Protein AF-0000000072571749 (afdb_homodimer)

InterPro domains:
  IPR000326 Phosphatidic acid phosphatase type 2/haloperoxidase [PF01569] (173-298)
  IPR000326 Phosphatidic acid phosphatase type 2/haloperoxidase [SM00014] (164-293)
  IPR036938 Phosphatidic acid phosphatase type 2/haloperoxidase superfamily [SSF48317] (79-298)

Sequence (614 aa):
MNTSGKKFLGILIGISALLLIIASLGDLQISKMVMDQNSIFGNLFQIFGMFPSALIPFISAEIIFIYGLRQDNQLTKWILAISGLGFAYWSAWGWVDGWMFYGVTTLNNIKNHQPLGAANNSIGATATYSFGLEALFTFIILVIGTFLIYRWLSKKTYEELSQLIIVAIAGIAVVYASNSIVNTMKVNWGRFRPYEVKEIVSSTKGTFTNWWHLNGQTGHQSFPSGHTIAAAAALFLPFFADRKNLKGQKILAYSGFVFTLLMMAARVRIGAHFLSDTTMSLIIASLVTFVATKAIGYSFIEEESLNMNTSGKKFLGILIGISALLLIIASLGDLQISKMVMDQNSIFGNLFQIFGMFPSALIPFISAEIIFIYGLRQDNQLTKWILAISGLGFAYWSAWGWVDGWMFYGVTTLNNIKNHQPLGAANNSIGATATYSFGLEALFTFIILVIGTFLIYRWLSKKTYEELSQLIIVAIAGIAVVYASNSIVNTMKVNWGRFRPYEVKEIVSSTKGTFTNWWHLNGQTGHQSFPSGHTIAAAAALFLPFFADRKNLKGQKILAYSGFVFTLLMMAARVRIGAHFLSDTTMSLIIASLVTFVATKAIGYSFIEEESLN

Organism: Lactococcus lactis subsp. lactis (strain IL1403) (NCBI:txid272623)

Structure (mmCIF, N/CA/C/O backbone):
data_AF-0000000072571749-model_v1
#
loop_
_entity.id
_entity.type
_entity.pdbx_description
1 polymer 'Phosphatidic acid phosphatase type 2/haloperoxidase domain-containing protein'
#
loop_
_atom_site.group_PDB
_atom_site.id
_atom_site.type_symbol
_atom_site.label_atom_id
_atom_site.label_alt_id
_atom_site.label_comp_id
_atom_site.label_asym_id
_atom_site.label_entity_id
_atom_site.label_seq_id
_atom_site.pdbx_PDB_ins_code
_atom_site.Cartn_x
_atom_site.Cartn_y
_atom_site.Cartn_z
_atom_site.occupancy
_atom_site.B_iso_or_equiv
_atom_site.auth_seq_id
_atom_site.auth_comp_id
_atom_site.auth_asym_id
_atom_site.auth_atom_id
_atom_site.pdbx_PDB_model_num
ATOM 1 N N . MET A 1 1 ? 20.797 -22.031 -4.105 1 50.97 1 MET A N 1
ATOM 2 C CA . MET A 1 1 ? 20.953 -20.766 -4.812 1 50.97 1 MET A CA 1
ATOM 3 C C . MET A 1 1 ? 22.188 -20.781 -5.707 1 50.97 1 MET A C 1
ATOM 5 O O . MET A 1 1 ? 23.219 -21.312 -5.324 1 50.97 1 MET A O 1
ATOM 9 N N . ASN A 1 2 ? 21.969 -20.406 -6.949 1 65.44 2 ASN A N 1
ATOM 10 C CA . ASN A 1 2 ? 23 -20.406 -7.98 1 65.44 2 ASN A CA 1
ATOM 11 C C . ASN A 1 2 ? 24.125 -19.422 -7.648 1 65.44 2 ASN A C 1
ATOM 13 O O . ASN A 1 2 ? 23.953 -18.547 -6.793 1 65.44 2 ASN A O 1
ATOM 17 N N . THR A 1 3 ? 25.344 -19.688 -8.242 1 77.62 3 THR A N 1
ATOM 18 C CA . THR A 1 3 ? 26.578 -18.984 -7.93 1 77.62 3 THR A CA 1
ATOM 19 C C . THR A 1 3 ? 26.422 -17.484 -8.125 1 77.62 3 THR A C 1
ATOM 21 O O . THR A 1 3 ? 26.797 -16.703 -7.254 1 77.62 3 THR A O 1
ATOM 24 N N . SER A 1 4 ? 25.797 -17.078 -9.227 1 80.44 4 SER A N 1
ATOM 25 C CA . SER A 1 4 ? 25.688 -15.656 -9.516 1 80.44 4 SER A CA 1
ATOM 26 C C . SER A 1 4 ? 24.656 -14.992 -8.594 1 80.44 4 SER A C 1
ATOM 28 O O . SER A 1 4 ? 24.906 -13.891 -8.086 1 80.44 4 SER A O 1
ATOM 30 N N . GLY A 1 5 ? 23.609 -15.609 -8.406 1 81.5 5 GLY A N 1
ATOM 31 C CA . GLY A 1 5 ? 22.594 -15.109 -7.484 1 81.5 5 GLY A CA 1
ATOM 32 C C . GLY A 1 5 ? 23.078 -15.016 -6.051 1 81.5 5 GLY A C 1
ATOM 33 O O . GLY A 1 5 ? 22.812 -14.031 -5.359 1 81.5 5 GLY A O 1
ATOM 34 N N . LYS A 1 6 ? 23.875 -15.953 -5.684 1 84.5 6 LYS A N 1
ATOM 35 C CA . LYS A 1 6 ? 24.453 -15.969 -4.34 1 84.5 6 LYS A CA 1
ATOM 36 C C . LYS A 1 6 ? 25.469 -14.852 -4.16 1 84.5 6 LYS A C 1
ATOM 38 O O . LYS A 1 6 ? 25.531 -14.227 -3.096 1 84.5 6 LYS A O 1
ATOM 43 N N . LYS A 1 7 ? 26.203 -14.672 -5.223 1 89.12 7 LYS A N 1
ATOM 44 C CA . LYS A 1 7 ? 27.188 -13.602 -5.168 1 89.12 7 LYS A CA 1
ATOM 45 C C . LYS A 1 7 ? 26.531 -12.234 -5.027 1 89.12 7 LYS A C 1
ATOM 47 O O . LYS A 1 7 ? 26.922 -11.43 -4.188 1 89.12 7 LYS A O 1
ATOM 52 N N . PHE A 1 8 ? 25.547 -11.93 -5.84 1 90.69 8 PHE A N 1
ATOM 53 C CA . PHE A 1 8 ? 24.828 -10.656 -5.781 1 90.69 8 PHE A CA 1
ATOM 54 C C . PHE A 1 8 ? 24.203 -10.461 -4.41 1 90.69 8 PHE A C 1
ATOM 56 O O . PHE A 1 8 ? 24.297 -9.383 -3.818 1 90.69 8 PHE A O 1
ATOM 63 N N . LEU A 1 9 ? 23.594 -11.531 -3.914 1 88.06 9 LEU A N 1
ATOM 64 C CA . LEU A 1 9 ? 22.969 -11.461 -2.598 1 88.06 9 LEU A CA 1
ATOM 65 C C . LEU A 1 9 ? 24.016 -11.203 -1.514 1 88.06 9 LEU A C 1
ATOM 67 O O . LEU A 1 9 ? 23.766 -10.438 -0.583 1 88.06 9 LEU A O 1
ATOM 71 N N . GLY A 1 10 ? 25.125 -11.875 -1.598 1 90.5 10 GLY A N 1
ATOM 72 C CA . GLY A 1 10 ? 26.203 -11.641 -0.661 1 90.5 10 GLY A CA 1
ATOM 73 C C . GLY A 1 10 ? 26.688 -10.203 -0.658 1 90.5 10 GLY A C 1
ATOM 74 O O . GLY A 1 10 ? 26.922 -9.617 0.405 1 90.5 10 GLY A O 1
ATOM 75 N N . ILE A 1 11 ? 26.812 -9.641 -1.864 1 94.06 11 ILE A N 1
ATOM 76 C CA . ILE A 1 11 ? 27.234 -8.25 -2.01 1 94.06 11 ILE A CA 1
ATOM 77 C C . ILE A 1 11 ? 26.188 -7.324 -1.409 1 94.06 11 ILE A C 1
ATOM 79 O O . ILE A 1 11 ? 26.516 -6.418 -0.642 1 94.06 11 ILE A O 1
ATOM 83 N N . LEU A 1 12 ? 24.984 -7.578 -1.721 1 93.44 12 LEU A N 1
ATOM 84 C CA . LEU A 1 12 ? 23.875 -6.762 -1.238 1 93.44 12 LEU A CA 1
ATOM 85 C C . LEU A 1 12 ? 23.797 -6.793 0.284 1 93.44 12 LEU A C 1
ATOM 87 O O . LEU A 1 12 ? 23.719 -5.746 0.929 1 93.44 12 LEU A O 1
ATOM 91 N N . ILE A 1 13 ? 23.875 -7.953 0.888 1 92.44 13 ILE A N 1
ATOM 92 C CA . ILE A 1 13 ? 23.812 -8.117 2.336 1 92.44 13 ILE A CA 1
ATOM 93 C C . ILE A 1 13 ? 25.047 -7.516 2.988 1 92.44 13 ILE A C 1
ATOM 95 O O . ILE A 1 13 ? 24.953 -6.797 3.984 1 92.44 13 ILE A O 1
ATOM 99 N N . GLY A 1 14 ? 26.188 -7.77 2.428 1 95.94 14 GLY A N 1
ATOM 100 C CA . GLY A 1 14 ? 27.438 -7.262 2.967 1 95.94 14 GLY A CA 1
ATOM 101 C C . GLY A 1 14 ? 27.516 -5.746 2.988 1 95.94 14 GLY A C 1
ATOM 102 O O . GLY A 1 14 ? 27.844 -5.148 4.012 1 95.94 14 GLY A O 1
ATOM 103 N N . ILE A 1 15 ? 27.156 -5.152 1.874 1 97.62 15 ILE A N 1
ATOM 104 C CA . ILE A 1 15 ? 27.203 -3.697 1.774 1 97.62 15 ILE A CA 1
ATOM 105 C C . ILE A 1 15 ? 26.156 -3.084 2.703 1 97.62 15 ILE A C 1
ATOM 107 O O . ILE A 1 15 ? 26.438 -2.094 3.387 1 97.62 15 ILE A O 1
ATOM 111 N N . SER A 1 16 ? 24.969 -3.643 2.758 1 97.62 16 SER A N 1
ATOM 112 C CA . SER A 1 16 ? 23.922 -3.141 3.645 1 97.62 16 SER A CA 1
ATOM 113 C C . SER A 1 16 ? 24.359 -3.213 5.105 1 97.62 16 SER A C 1
ATOM 115 O O . SER A 1 16 ? 24.188 -2.254 5.859 1 97.62 16 SER A O 1
ATOM 117 N N . ALA A 1 17 ? 24.922 -4.336 5.488 1 97.06 17 ALA A N 1
ATOM 118 C CA . ALA A 1 17 ? 25.391 -4.508 6.859 1 97.06 17 ALA A CA 1
ATOM 119 C C . ALA A 1 17 ? 26.516 -3.518 7.188 1 97.06 17 ALA A C 1
ATOM 121 O O . ALA A 1 17 ? 26.5 -2.889 8.25 1 97.06 17 ALA A O 1
ATOM 122 N N . LEU A 1 18 ? 27.422 -3.404 6.293 1 98.12 18 LEU A N 1
ATOM 123 C CA . LEU A 1 18 ? 28.547 -2.482 6.492 1 98.12 18 LEU A CA 1
ATOM 124 C C . LEU A 1 18 ? 28.031 -1.05 6.641 1 98.12 18 LEU A C 1
ATOM 126 O O . LEU A 1 18 ? 28.453 -0.333 7.551 1 98.12 18 LEU A O 1
ATOM 130 N N . LEU A 1 19 ? 27.172 -0.63 5.777 1 98.5 19 LEU A N 1
ATOM 131 C CA . LEU A 1 19 ? 26.641 0.732 5.816 1 98.5 19 LEU A CA 1
ATOM 132 C C . LEU A 1 19 ? 25.859 0.976 7.098 1 98.5 19 LEU A C 1
ATOM 134 O O . LEU A 1 19 ? 25.938 2.061 7.68 1 98.5 19 LEU A O 1
ATOM 138 N N . LEU A 1 20 ? 25.109 -0.041 7.52 1 98.06 20 LEU A N 1
ATOM 139 C CA . LEU A 1 20 ? 24.328 0.13 8.742 1 98.06 20 LEU A CA 1
ATOM 140 C C . LEU A 1 20 ? 25.25 0.247 9.953 1 98.06 20 LEU A C 1
ATOM 142 O O . LEU A 1 20 ? 24.969 1.023 10.875 1 98.06 20 LEU A O 1
ATOM 146 N N . ILE A 1 21 ? 26.328 -0.496 9.984 1 98.12 21 ILE A N 1
ATOM 147 C CA . ILE A 1 21 ? 27.297 -0.422 11.062 1 98.12 21 ILE A CA 1
ATOM 148 C C . ILE A 1 21 ? 27.953 0.956 11.07 1 98.12 21 ILE A C 1
ATOM 150 O O . ILE A 1 21 ? 28.047 1.604 12.117 1 98.12 21 ILE A O 1
ATOM 154 N N . ILE A 1 22 ? 28.375 1.42 9.922 1 98.12 22 ILE A N 1
ATOM 155 C CA . ILE A 1 22 ? 28.984 2.736 9.789 1 98.12 22 ILE A CA 1
ATOM 156 C C . ILE A 1 22 ? 28.016 3.811 10.266 1 98.12 22 ILE A C 1
ATOM 158 O O . ILE A 1 22 ? 28.391 4.703 11.031 1 98.12 22 ILE A O 1
ATOM 162 N N . ALA A 1 23 ? 26.781 3.713 9.875 1 98.06 23 ALA A N 1
ATOM 163 C CA . ALA A 1 23 ? 25.766 4.688 10.25 1 98.06 23 ALA A CA 1
ATOM 164 C C . ALA A 1 23 ? 25.5 4.641 11.75 1 98.06 23 ALA A C 1
ATOM 166 O O . ALA A 1 23 ? 25.297 5.68 12.383 1 98.06 23 ALA A O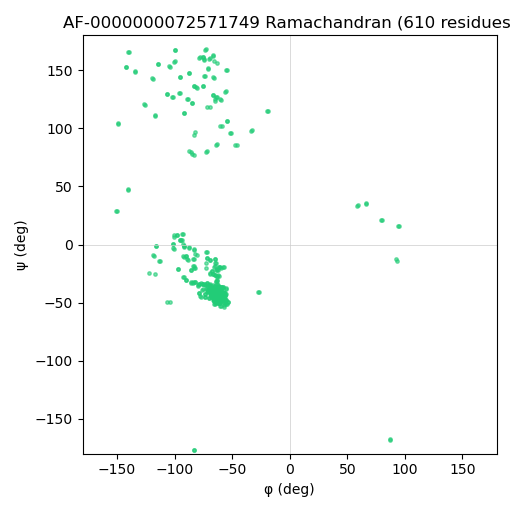 1
ATOM 167 N N . SER A 1 24 ? 25.469 3.457 12.336 1 97.88 24 SER A N 1
ATOM 168 C CA . SER A 1 24 ? 25.203 3.295 13.766 1 97.88 24 SER A CA 1
ATOM 169 C C . SER A 1 24 ? 26.266 3.99 14.602 1 97.88 24 SER A C 1
ATOM 171 O O . SER A 1 24 ? 25.984 4.48 15.695 1 97.88 24 SER A O 1
ATOM 173 N N . LEU A 1 25 ? 27.438 4.109 14.055 1 97.06 25 LEU A N 1
ATOM 174 C CA . LEU A 1 25 ? 28.562 4.672 14.805 1 97.06 25 LEU A CA 1
ATOM 175 C C . LEU A 1 25 ? 28.734 6.156 14.484 1 97.06 25 LEU A C 1
ATOM 177 O O . LEU A 1 25 ? 29.281 6.906 15.297 1 97.06 25 LEU A O 1
ATOM 181 N N . GLY A 1 26 ? 28.203 6.617 13.32 1 97.44 26 GLY A N 1
ATOM 182 C CA . GLY A 1 26 ? 28.578 7.973 12.953 1 97.44 26 GLY A CA 1
ATOM 183 C C . GLY A 1 26 ? 27.5 8.688 12.148 1 97.44 26 GLY A C 1
ATOM 184 O O . GLY A 1 26 ? 27.828 9.531 11.305 1 97.44 26 GLY A O 1
ATOM 185 N N . ASP A 1 27 ? 26.281 8.383 12.305 1 97.62 27 ASP A N 1
ATOM 186 C CA . ASP A 1 27 ? 25.188 8.977 11.547 1 97.62 27 ASP A CA 1
ATOM 187 C C . ASP A 1 27 ? 25.219 10.5 11.625 1 97.62 27 ASP A C 1
ATOM 189 O O . ASP A 1 27 ? 25.156 11.18 10.602 1 97.62 27 ASP A O 1
ATOM 193 N N . LEU A 1 28 ? 25.328 10.969 12.836 1 97.81 28 LEU A N 1
ATOM 194 C CA . LEU A 1 28 ? 25.312 12.406 13.07 1 97.81 28 LEU A CA 1
ATOM 195 C C . LEU A 1 28 ? 26.531 13.07 12.43 1 97.81 28 LEU A C 1
ATOM 197 O O . LEU A 1 28 ? 26.391 14.062 11.719 1 97.81 28 LEU A O 1
ATOM 201 N N . GLN A 1 29 ? 27.688 12.539 12.641 1 98.06 29 GLN A N 1
ATOM 202 C CA . GLN A 1 29 ? 28.922 13.109 12.133 1 98.06 29 GLN A CA 1
ATOM 203 C C . GLN A 1 29 ? 28.953 13.102 10.609 1 98.06 29 GLN A C 1
ATOM 205 O O . GLN A 1 29 ? 29.422 14.055 9.984 1 98.06 29 GLN A O 1
ATOM 210 N N . ILE A 1 30 ? 28.484 12.062 10.023 1 98.31 30 ILE A N 1
ATOM 211 C CA . ILE A 1 30 ? 28.453 11.945 8.57 1 98.31 30 ILE A CA 1
ATOM 212 C C . ILE A 1 30 ? 27.594 13.062 7.984 1 98.31 30 ILE A C 1
ATOM 214 O O . ILE A 1 30 ? 28.016 13.75 7.055 1 98.31 30 ILE A O 1
ATOM 218 N N . SER A 1 31 ? 26.438 13.219 8.516 1 97.81 31 SER A N 1
ATOM 219 C CA . SER A 1 31 ? 25.531 14.25 8.016 1 97.81 31 SER A CA 1
ATOM 220 C C . SER A 1 31 ? 26.141 15.641 8.188 1 97.81 31 SER A C 1
ATOM 222 O O . SER A 1 31 ? 26.031 16.484 7.293 1 97.81 31 SER A O 1
ATOM 224 N N . LYS A 1 32 ? 26.797 15.93 9.312 1 96.94 32 LYS A N 1
ATOM 225 C CA . LYS A 1 32 ? 27.453 17.203 9.547 1 96.94 32 LYS A CA 1
ATOM 226 C C . LYS A 1 32 ? 28.5 17.5 8.484 1 96.94 32 LYS A C 1
ATOM 228 O O . LYS A 1 32 ? 28.641 18.625 8.031 1 96.94 32 LYS A O 1
ATOM 233 N N . MET A 1 33 ? 29.094 16.484 8.117 1 97.19 33 MET A N 1
ATOM 234 C CA . MET A 1 33 ? 30.25 16.625 7.227 1 97.19 33 MET A CA 1
ATOM 235 C C . MET A 1 33 ? 29.797 16.844 5.785 1 97.19 33 MET A C 1
ATOM 237 O O . MET A 1 33 ? 30.406 17.609 5.047 1 97.19 33 MET A O 1
ATOM 241 N N . VAL A 1 34 ? 28.719 16.219 5.375 1 97.56 34 VAL A N 1
ATOM 242 C CA . VAL A 1 34 ? 28.5 16.141 3.932 1 97.56 34 VAL A CA 1
ATOM 243 C C . VAL A 1 34 ? 27.281 16.969 3.537 1 97.56 34 VAL A C 1
ATOM 245 O O . VAL A 1 34 ? 27.078 17.266 2.357 1 97.56 34 VAL A O 1
ATOM 248 N N . MET A 1 35 ? 26.469 17.375 4.41 1 96.5 35 MET A N 1
ATOM 249 C CA . MET A 1 35 ? 25.172 17.969 4.09 1 96.5 35 MET A CA 1
ATOM 250 C C . MET A 1 35 ? 25.344 19.266 3.318 1 96.5 35 MET A C 1
ATOM 252 O O . MET A 1 35 ? 26.125 20.141 3.727 1 96.5 35 MET A O 1
ATOM 256 N N . ASP A 1 36 ? 24.672 19.344 2.184 1 96.31 36 ASP A N 1
ATOM 257 C CA . ASP A 1 36 ? 24.562 20.547 1.354 1 96.31 36 ASP A CA 1
ATOM 258 C C . ASP A 1 36 ? 23.234 20.578 0.611 1 96.31 36 ASP A C 1
ATOM 260 O O . ASP A 1 36 ? 23.078 19.922 -0.427 1 96.31 36 ASP A O 1
ATOM 264 N N . GLN A 1 37 ? 22.328 21.375 1.05 1 94.31 37 GLN A N 1
ATOM 265 C CA . GLN A 1 37 ? 20.969 21.422 0.492 1 94.31 37 GLN A CA 1
ATOM 266 C C . GLN A 1 37 ? 20.984 22 -0.92 1 94.31 37 GLN A C 1
ATOM 268 O O . GLN A 1 37 ? 20 21.875 -1.648 1 94.31 37 GLN A O 1
ATOM 273 N N . ASN A 1 38 ? 22.062 22.594 -1.32 1 95.19 38 ASN A N 1
ATOM 274 C CA . ASN A 1 38 ? 22.156 23.188 -2.654 1 95.19 38 ASN A CA 1
ATOM 275 C C . ASN A 1 38 ? 22.812 22.219 -3.645 1 95.19 38 ASN A C 1
ATOM 277 O O . ASN A 1 38 ? 23 22.562 -4.812 1 95.19 38 ASN A O 1
ATOM 281 N N . SER A 1 39 ? 23.094 21.078 -3.209 1 96.5 39 SER A N 1
ATOM 282 C CA . SER A 1 39 ? 23.719 20.094 -4.082 1 96.5 39 SER A CA 1
ATOM 283 C C . SER A 1 39 ? 22.844 19.797 -5.293 1 96.5 39 SER A C 1
ATOM 285 O O . SER A 1 39 ? 21.719 19.328 -5.145 1 96.5 39 SER A O 1
ATOM 287 N N . ILE A 1 40 ? 23.375 19.953 -6.465 1 96.38 40 ILE A N 1
ATOM 288 C CA . ILE A 1 40 ? 22.672 19.672 -7.707 1 96.38 40 ILE A CA 1
ATOM 289 C C . ILE A 1 40 ? 22.406 18.172 -7.828 1 96.38 40 ILE A C 1
ATOM 291 O O . ILE A 1 40 ? 21.297 17.766 -8.195 1 96.38 40 ILE A O 1
ATOM 295 N N . PHE A 1 41 ? 23.406 17.406 -7.465 1 97.25 41 PHE A N 1
ATOM 296 C CA . PHE A 1 41 ? 23.281 15.953 -7.477 1 97.25 41 PHE A CA 1
ATOM 297 C C . PHE A 1 41 ? 22.109 15.508 -6.602 1 97.25 41 PHE A C 1
ATOM 299 O O . PHE A 1 41 ? 21.234 14.766 -7.055 1 97.25 41 PHE A O 1
ATOM 306 N N . GLY A 1 42 ? 22.062 15.984 -5.426 1 96.44 42 GLY A N 1
ATOM 307 C CA . GLY A 1 42 ? 21.016 15.625 -4.488 1 96.44 42 GLY A CA 1
ATOM 308 C C . GLY A 1 42 ? 19.625 16.016 -4.969 1 96.44 42 GLY A C 1
ATOM 309 O O . GLY A 1 42 ? 18.688 15.227 -4.879 1 96.44 42 GLY A O 1
ATOM 310 N N . ASN A 1 43 ? 19.562 17.156 -5.516 1 94.75 43 ASN A N 1
ATOM 311 C CA . ASN A 1 43 ? 18.25 17.672 -5.922 1 94.75 43 ASN A CA 1
ATOM 312 C C . ASN A 1 43 ? 17.766 17.016 -7.203 1 94.75 43 ASN A C 1
ATOM 314 O O . ASN A 1 43 ? 16.562 16.812 -7.383 1 94.75 43 ASN A O 1
ATOM 318 N N . LEU A 1 44 ? 18.641 16.672 -8.102 1 96.19 44 LEU A N 1
ATOM 319 C CA . LEU A 1 44 ? 18.25 15.945 -9.297 1 96.19 44 LEU A CA 1
ATOM 320 C C . LEU A 1 44 ? 17.641 14.594 -8.93 1 96.19 44 LEU A C 1
ATOM 322 O O . LEU A 1 44 ? 16.609 14.203 -9.469 1 96.19 44 LEU A O 1
ATOM 326 N N . PHE A 1 45 ? 18.281 13.93 -7.996 1 96.81 45 PHE A N 1
ATOM 327 C CA . PHE A 1 45 ? 17.766 12.633 -7.574 1 96.81 45 PHE A CA 1
ATOM 328 C C . PHE A 1 45 ? 16.453 12.789 -6.809 1 96.81 45 PHE A C 1
ATOM 330 O O . PHE A 1 45 ? 15.562 11.938 -6.898 1 96.81 45 PHE A O 1
ATOM 337 N N . GLN A 1 46 ? 16.375 13.844 -6.062 1 94.81 46 GLN A N 1
ATOM 338 C CA . GLN A 1 46 ? 15.117 14.102 -5.359 1 94.81 46 GLN A CA 1
ATOM 339 C C . GLN A 1 46 ? 13.961 14.266 -6.34 1 94.81 46 GLN A C 1
ATOM 341 O O . GLN A 1 46 ? 12.867 13.75 -6.105 1 94.81 46 GLN A O 1
ATOM 346 N N . ILE A 1 47 ? 14.219 14.922 -7.395 1 94 47 ILE A N 1
ATOM 347 C CA . ILE A 1 47 ? 13.164 15.242 -8.359 1 94 47 ILE A CA 1
ATOM 348 C C . ILE A 1 47 ? 12.867 14.016 -9.219 1 94 47 ILE A C 1
ATOM 350 O O . ILE A 1 47 ? 11.703 13.641 -9.383 1 94 47 ILE A O 1
ATOM 354 N N . PHE A 1 48 ? 13.898 13.266 -9.656 1 95.12 48 PHE A N 1
ATOM 355 C CA . PHE A 1 48 ? 13.672 12.297 -10.719 1 95.12 48 PHE A CA 1
ATOM 356 C C . PHE A 1 48 ? 13.969 10.883 -10.227 1 95.12 48 PHE A C 1
ATOM 358 O O . PHE A 1 48 ? 13.664 9.906 -10.914 1 95.12 48 PHE A O 1
ATOM 365 N N . GLY A 1 49 ? 14.523 10.719 -9.07 1 96.56 49 GLY A N 1
ATOM 366 C CA . GLY A 1 49 ? 15.117 9.453 -8.68 1 96.56 49 GLY A CA 1
ATOM 367 C C . GLY A 1 49 ? 14.102 8.461 -8.133 1 96.56 49 GLY A C 1
ATOM 368 O O . GLY A 1 49 ? 14.438 7.301 -7.875 1 96.56 49 GLY A O 1
ATOM 369 N N . MET A 1 50 ? 12.859 8.797 -7.965 1 96.5 50 MET A N 1
ATOM 370 C CA . MET A 1 50 ? 11.875 7.914 -7.344 1 96.5 50 MET A CA 1
ATOM 371 C C . MET A 1 50 ? 11.133 7.098 -8.398 1 96.5 50 MET A C 1
ATOM 373 O O . MET A 1 50 ? 10.242 6.316 -8.062 1 96.5 50 MET A O 1
ATOM 377 N N . PHE A 1 51 ? 11.523 7.086 -9.695 1 95.75 51 PHE A N 1
ATOM 378 C CA . PHE A 1 51 ? 10.719 6.57 -10.797 1 95.75 51 PHE A CA 1
ATOM 379 C C . PHE A 1 51 ? 10.594 5.055 -10.711 1 95.75 51 PHE A C 1
ATOM 381 O O . PHE A 1 51 ? 9.602 4.484 -11.172 1 95.75 51 PHE A O 1
ATOM 388 N N . PRO A 1 52 ? 11.523 4.332 -10.062 1 97.81 52 PRO A N 1
ATOM 389 C CA . PRO A 1 52 ? 11.367 2.873 -10.07 1 97.81 52 PRO A CA 1
ATOM 390 C C . PRO A 1 52 ? 10.094 2.412 -9.359 1 97.81 52 PRO A C 1
ATOM 392 O O . PRO A 1 52 ? 9.492 1.412 -9.758 1 97.81 52 PRO A O 1
ATOM 395 N N . SER A 1 53 ? 9.695 3.09 -8.336 1 97.12 53 SER A N 1
ATOM 396 C CA . SER A 1 53 ? 8.5 2.709 -7.594 1 97.12 53 SER A CA 1
ATOM 397 C C . SER A 1 53 ? 7.254 2.812 -8.477 1 97.12 53 SER A C 1
ATOM 399 O O . SER A 1 53 ? 6.273 2.102 -8.25 1 97.12 53 SER A O 1
ATOM 401 N N . ALA A 1 54 ? 7.254 3.688 -9.477 1 97.12 54 ALA A N 1
ATOM 402 C CA . ALA A 1 54 ? 6.148 3.803 -10.422 1 97.12 54 ALA A CA 1
ATOM 403 C C . ALA A 1 54 ? 6.355 2.883 -11.617 1 97.12 54 ALA A C 1
ATOM 405 O O . ALA A 1 54 ? 5.387 2.373 -12.195 1 97.12 54 ALA A O 1
ATOM 406 N N . LEU A 1 55 ? 7.586 2.664 -11.953 1 97.81 55 LEU A N 1
ATOM 407 C CA . LEU A 1 55 ? 7.922 1.902 -13.148 1 97.81 55 LEU A CA 1
ATOM 408 C C . LEU A 1 55 ? 7.504 0.444 -13 1 97.81 55 LEU A C 1
ATOM 410 O O . LEU A 1 55 ? 6.973 -0.151 -13.938 1 97.81 55 LEU A O 1
ATOM 414 N N . ILE A 1 56 ? 7.699 -0.135 -11.82 1 98.44 56 ILE A N 1
ATOM 415 C CA . ILE A 1 56 ? 7.414 -1.552 -11.617 1 98.44 56 ILE A CA 1
ATOM 416 C C . ILE A 1 56 ? 5.918 -1.807 -11.766 1 98.44 56 ILE A C 1
ATOM 418 O O . ILE A 1 56 ? 5.504 -2.65 -12.562 1 98.44 56 ILE A O 1
ATOM 422 N N . PRO A 1 57 ? 5.055 -1.06 -11.078 1 98.19 57 PRO A N 1
ATOM 423 C CA . PRO A 1 57 ? 3.623 -1.262 -11.312 1 98.19 57 PRO A CA 1
ATOM 424 C C . PRO A 1 57 ? 3.207 -0.919 -12.742 1 98.19 57 PRO A C 1
ATOM 426 O O . PRO A 1 57 ? 2.277 -1.523 -13.281 1 98.19 57 PRO A O 1
ATOM 429 N N . PHE A 1 58 ? 3.861 0.048 -13.398 1 98.31 58 PHE A N 1
ATOM 430 C CA . PHE A 1 58 ? 3.557 0.397 -14.781 1 98.31 58 PHE A CA 1
ATOM 431 C C . PHE A 1 58 ? 3.805 -0.788 -15.703 1 98.31 58 PHE A C 1
ATOM 433 O O . PHE A 1 58 ? 2.936 -1.158 -16.5 1 98.31 58 PHE A O 1
ATOM 440 N N . ILE A 1 59 ? 5 -1.416 -15.594 1 98.62 59 ILE A N 1
ATOM 441 C CA . ILE A 1 59 ? 5.344 -2.578 -16.406 1 98.62 59 ILE A CA 1
ATOM 442 C C . ILE A 1 59 ? 4.375 -3.721 -16.109 1 98.62 59 ILE A C 1
ATOM 444 O O . ILE A 1 59 ? 3.885 -4.383 -17.016 1 98.62 59 ILE A O 1
ATOM 448 N N . SER A 1 60 ? 4.102 -3.908 -14.812 1 98.38 60 SER A N 1
ATOM 449 C CA . SER A 1 60 ? 3.18 -4.957 -14.398 1 98.38 60 SER A CA 1
ATOM 450 C C . SER A 1 60 ? 1.799 -4.758 -15.016 1 98.38 60 SER A C 1
ATOM 452 O O . SER A 1 60 ? 1.191 -5.707 -15.508 1 98.38 60 SER A O 1
ATOM 454 N N . ALA A 1 61 ? 1.348 -3.527 -15 1 98 61 ALA A N 1
ATOM 455 C CA . ALA A 1 61 ? 0.045 -3.186 -15.57 1 98 61 ALA A CA 1
ATOM 456 C C . ALA A 1 61 ? 0.02 -3.434 -17.078 1 98 61 ALA A C 1
ATOM 458 O O . ALA A 1 61 ? -0.974 -3.928 -17.609 1 98 61 ALA A O 1
ATOM 459 N N . GLU A 1 62 ? 1.065 -3.086 -17.719 1 98.38 62 GLU A N 1
ATOM 460 C CA . GLU A 1 62 ? 1.161 -3.295 -19.156 1 98.38 62 GLU A CA 1
ATOM 461 C C . GLU A 1 62 ? 1.146 -4.781 -19.516 1 98.38 62 GLU A C 1
ATOM 463 O O . GLU A 1 62 ? 0.593 -5.18 -20.531 1 98.38 62 GLU A O 1
ATOM 468 N N . ILE A 1 63 ? 1.788 -5.566 -18.688 1 98.12 63 ILE A N 1
ATOM 469 C CA . ILE A 1 63 ? 1.759 -7.012 -18.891 1 98.12 63 ILE A CA 1
ATOM 470 C C . ILE A 1 63 ? 0.321 -7.52 -18.781 1 98.12 63 ILE A C 1
ATOM 472 O O . ILE A 1 63 ? -0.125 -8.305 -19.625 1 98.12 63 ILE A O 1
ATOM 476 N N . ILE A 1 64 ? -0.399 -7.078 -17.828 1 97.25 64 ILE A N 1
ATOM 477 C CA . ILE A 1 64 ? -1.798 -7.457 -17.656 1 97.25 64 ILE A CA 1
ATOM 478 C C . ILE A 1 64 ? -2.605 -6.992 -18.875 1 97.25 64 ILE A C 1
ATOM 480 O O . ILE A 1 64 ? -3.463 -7.727 -19.375 1 97.25 64 ILE A O 1
ATOM 484 N N . PHE A 1 65 ? -2.328 -5.785 -19.328 1 97.62 65 PHE A N 1
ATOM 485 C CA . PHE A 1 65 ? -2.996 -5.219 -20.484 1 97.62 65 PHE A CA 1
ATOM 486 C C . PHE A 1 65 ? -2.814 -6.117 -21.703 1 97.62 65 PHE A C 1
ATOM 488 O O . PHE A 1 65 ? -3.795 -6.543 -22.328 1 97.62 65 PHE A O 1
ATOM 495 N N . ILE A 1 66 ? -1.638 -6.453 -22 1 97.12 66 ILE A N 1
ATOM 496 C CA . ILE A 1 66 ? -1.323 -7.223 -23.203 1 97.12 66 ILE A CA 1
ATOM 497 C C . ILE A 1 66 ? -1.81 -8.664 -23.031 1 97.12 66 ILE A C 1
ATOM 499 O O . ILE A 1 66 ? -2.303 -9.273 -23.984 1 97.12 66 ILE A O 1
ATOM 503 N N . TYR A 1 67 ? -1.612 -9.195 -21.844 1 96.5 67 TYR A N 1
ATOM 504 C CA . TYR A 1 67 ? -2.16 -10.516 -21.547 1 96.5 67 TYR A CA 1
ATOM 505 C C . TYR A 1 67 ? -3.668 -10.539 -21.781 1 96.5 67 TYR A C 1
ATOM 507 O O . TYR A 1 67 ? -4.199 -11.508 -22.328 1 96.5 67 TYR A O 1
ATOM 515 N N . GLY A 1 68 ? -4.375 -9.539 -21.359 1 95.62 68 GLY A N 1
ATOM 516 C CA . GLY A 1 68 ? -5.805 -9.414 -21.594 1 95.62 68 GLY A CA 1
ATOM 517 C C . GLY A 1 68 ? -6.18 -9.438 -23.062 1 95.62 68 GLY A C 1
ATOM 518 O O . GLY A 1 68 ? -7.133 -10.117 -23.453 1 95.62 68 GLY A O 1
ATOM 519 N N . LEU A 1 69 ? -5.398 -8.773 -23.891 1 95.56 69 LEU A N 1
ATOM 520 C CA . LEU A 1 69 ? -5.676 -8.695 -25.328 1 95.56 69 LEU A CA 1
ATOM 521 C C . LEU A 1 69 ? -5.562 -10.07 -25.984 1 95.56 69 LEU A C 1
ATOM 523 O O . LEU A 1 69 ? -6.078 -10.281 -27.078 1 95.56 69 LEU A O 1
ATOM 527 N N . ARG A 1 70 ? -4.961 -10.992 -25.312 1 95.25 70 ARG A N 1
ATOM 528 C CA . ARG A 1 70 ? -4.727 -12.305 -25.906 1 95.25 70 ARG A CA 1
ATOM 529 C C . ARG A 1 70 ? -5.738 -13.328 -25.391 1 95.25 70 ARG A C 1
ATOM 531 O O . ARG A 1 70 ? -5.668 -14.508 -25.734 1 95.25 70 ARG A O 1
ATOM 538 N N . GLN A 1 71 ? -6.629 -12.883 -24.547 1 93.19 71 GLN A N 1
ATOM 539 C CA . GLN A 1 71 ? -7.652 -13.789 -24.047 1 93.19 71 GLN A CA 1
ATOM 540 C C . GLN A 1 71 ? -8.703 -14.078 -25.109 1 93.19 71 GLN A C 1
ATOM 542 O O . GLN A 1 71 ? -9.062 -13.195 -25.891 1 93.19 71 GLN A O 1
ATOM 547 N N . ASP A 1 72 ? -9.219 -15.258 -25.141 1 92.44 72 ASP A N 1
ATOM 548 C CA . ASP A 1 72 ? -10.258 -15.648 -26.078 1 92.44 72 ASP A CA 1
ATOM 549 C C . ASP A 1 72 ? -11.617 -15.117 -25.656 1 92.44 72 ASP A C 1
ATOM 551 O O . ASP A 1 72 ? -12.391 -14.633 -26.484 1 92.44 72 ASP A O 1
ATOM 555 N N . ASN A 1 73 ? -11.914 -15.289 -24.281 1 90.06 73 ASN A N 1
ATOM 556 C CA . ASN A 1 73 ? -13.172 -14.773 -23.766 1 90.06 73 ASN A CA 1
ATOM 557 C C . ASN A 1 73 ? -13.227 -13.258 -23.844 1 90.06 73 ASN A C 1
ATOM 559 O O . ASN A 1 73 ? -12.398 -12.57 -23.234 1 90.06 73 ASN A O 1
ATOM 563 N N . GLN A 1 74 ? -14.25 -12.672 -24.484 1 91.69 74 GLN A N 1
ATOM 564 C CA . GLN A 1 74 ? -14.328 -11.242 -24.781 1 91.69 74 GLN A CA 1
ATOM 565 C C . GLN A 1 74 ? -14.461 -10.43 -23.5 1 91.69 74 GLN A C 1
ATOM 567 O O . GLN A 1 74 ? -13.852 -9.367 -23.359 1 91.69 74 GLN A O 1
ATOM 572 N N . LEU A 1 75 ? -15.25 -10.891 -22.578 1 86.12 75 LEU A N 1
ATOM 573 C CA . LEU A 1 75 ? -15.43 -10.172 -21.312 1 86.12 75 LEU A CA 1
ATOM 574 C C . LEU A 1 75 ? -14.117 -10.094 -20.547 1 86.12 75 LEU A C 1
ATOM 576 O O . LEU A 1 75 ? -13.727 -9.016 -20.078 1 86.12 75 LEU A O 1
ATOM 580 N N . THR A 1 76 ? -13.453 -11.242 -20.438 1 89.31 76 THR A N 1
ATOM 581 C CA . THR A 1 76 ? -12.164 -11.289 -19.75 1 89.31 76 THR A CA 1
ATOM 582 C C . THR A 1 76 ? -11.133 -10.438 -20.484 1 89.31 76 THR A C 1
ATOM 584 O O . THR A 1 76 ? -10.367 -9.703 -19.844 1 89.31 76 THR A O 1
ATOM 587 N N . LYS A 1 77 ? -11.164 -10.516 -21.812 1 94.31 77 LYS A N 1
ATOM 588 C CA . LYS A 1 77 ? -10.25 -9.742 -22.656 1 94.31 77 LYS A CA 1
ATOM 589 C C . LYS A 1 77 ? -10.359 -8.25 -22.344 1 94.31 77 LYS A C 1
ATOM 591 O O . LYS A 1 77 ? -9.367 -7.613 -21.984 1 94.31 77 LYS A O 1
ATOM 596 N N . TRP A 1 78 ? -11.508 -7.754 -22.281 1 93.88 78 TRP A N 1
ATOM 597 C CA . TRP A 1 78 ? -11.672 -6.305 -22.203 1 93.88 78 TRP A CA 1
ATOM 598 C C . TRP A 1 78 ? -11.547 -5.828 -20.75 1 93.88 78 TRP A C 1
ATOM 600 O O . TRP A 1 78 ? -11.016 -4.742 -20.5 1 93.88 78 TRP A O 1
ATOM 610 N N . ILE A 1 79 ? -11.969 -6.617 -19.812 1 91.62 79 ILE A N 1
ATOM 611 C CA . ILE A 1 79 ? -11.812 -6.219 -18.422 1 91.62 79 ILE A CA 1
ATOM 612 C C . ILE A 1 79 ? -10.328 -6.156 -18.062 1 91.62 79 ILE A C 1
ATOM 614 O O . ILE A 1 79 ? -9.867 -5.172 -17.469 1 91.62 79 ILE A O 1
ATOM 618 N N . LEU A 1 80 ? -9.594 -7.145 -18.453 1 94.56 80 LEU A N 1
ATOM 619 C CA . LEU A 1 80 ? -8.164 -7.164 -18.156 1 94.56 80 LEU A CA 1
ATOM 620 C C . LEU A 1 80 ? -7.445 -6.047 -18.922 1 94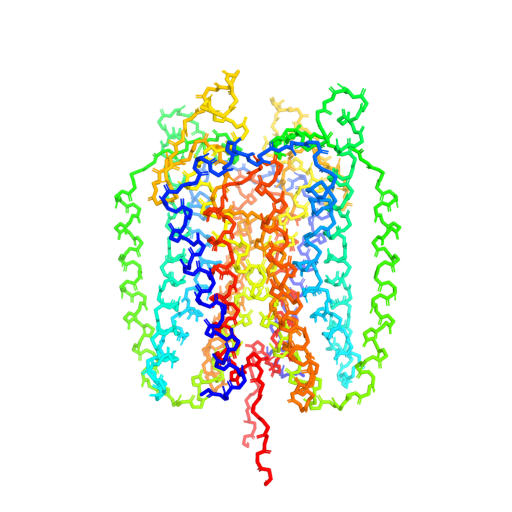.56 80 LEU A C 1
ATOM 622 O O . LEU A 1 80 ? -6.625 -5.332 -18.344 1 94.56 80 LEU A O 1
ATOM 626 N N . ALA A 1 81 ? -7.797 -5.898 -20.172 1 96.38 81 ALA A N 1
ATOM 627 C CA . ALA A 1 81 ? -7.109 -4.918 -21 1 96.38 81 ALA A CA 1
ATOM 628 C C . ALA A 1 81 ? -7.379 -3.498 -20.516 1 96.38 81 ALA A C 1
ATOM 630 O O . ALA A 1 81 ? -6.445 -2.717 -20.312 1 96.38 81 ALA A O 1
ATOM 631 N N . ILE A 1 82 ? -8.609 -3.205 -20.234 1 95.56 82 ILE A N 1
ATOM 632 C CA . ILE A 1 82 ? -8.977 -1.855 -19.828 1 95.56 82 ILE A CA 1
ATOM 633 C C . ILE A 1 82 ? -8.438 -1.578 -18.422 1 95.56 82 ILE A C 1
ATOM 635 O O . ILE A 1 82 ? -7.902 -0.5 -18.156 1 95.56 82 ILE A O 1
ATOM 639 N N . SER A 1 83 ? -8.516 -2.541 -17.578 1 95.25 83 SER A N 1
ATOM 640 C CA . SER A 1 83 ? -8.008 -2.365 -16.234 1 95.25 83 SER A CA 1
ATOM 641 C C . SER A 1 83 ? -6.488 -2.248 -16.219 1 95.25 83 SER A C 1
ATOM 643 O O . SER A 1 83 ? -5.93 -1.43 -15.477 1 95.25 83 SER A O 1
ATOM 645 N N . GLY A 1 84 ? -5.848 -3.094 -17.016 1 96.5 84 GLY A N 1
ATOM 646 C CA . GLY A 1 84 ? -4.398 -2.994 -17.125 1 96.5 84 GLY A CA 1
ATOM 647 C C . GLY A 1 84 ? -3.93 -1.641 -17.625 1 96.5 84 GLY A C 1
ATOM 648 O O . GLY A 1 84 ? -3.029 -1.036 -17.031 1 96.5 84 GLY A O 1
ATOM 649 N N . LEU A 1 85 ? -4.598 -1.17 -18.641 1 96.44 85 LEU A N 1
ATOM 650 C CA . LEU A 1 85 ? -4.242 0.13 -19.188 1 96.44 85 LEU A CA 1
ATOM 651 C C . LEU A 1 85 ? -4.547 1.249 -18.203 1 96.44 85 LEU A C 1
ATOM 653 O O . LEU A 1 85 ? -3.77 2.197 -18.078 1 96.44 85 LEU A O 1
ATOM 657 N N . GLY A 1 86 ? -5.652 1.165 -17.547 1 95.44 86 GLY A N 1
ATOM 658 C CA . GLY A 1 86 ? -5.996 2.139 -16.531 1 95.44 86 GLY A CA 1
ATOM 659 C C . GLY A 1 86 ? -4.996 2.186 -15.383 1 95.44 86 GLY A C 1
ATOM 660 O O . GLY A 1 86 ? -4.609 3.266 -14.938 1 95.44 86 GLY A O 1
ATOM 661 N N . PHE A 1 87 ? -4.602 1.019 -14.93 1 96.19 87 PHE A N 1
ATOM 662 C CA . PHE A 1 87 ? -3.617 0.951 -13.852 1 96.19 87 PHE A CA 1
ATOM 663 C C . PHE A 1 87 ? -2.266 1.477 -14.32 1 96.19 87 PHE A C 1
ATOM 665 O O . PHE A 1 87 ? -1.534 2.096 -13.547 1 96.19 87 PHE A O 1
ATOM 672 N N . ALA A 1 88 ? -1.928 1.224 -15.602 1 97.62 88 ALA A N 1
ATOM 673 C CA . ALA A 1 88 ? -0.708 1.785 -16.172 1 97.62 88 ALA A CA 1
ATOM 674 C C . ALA A 1 88 ? -0.756 3.311 -16.188 1 97.62 88 ALA A C 1
ATOM 676 O O . ALA A 1 88 ? 0.229 3.971 -15.844 1 97.62 88 ALA A O 1
ATOM 677 N N . TYR A 1 89 ? -1.853 3.803 -16.547 1 95.88 89 TYR A N 1
ATOM 678 C CA . TYR A 1 89 ? -2.025 5.25 -16.516 1 95.88 89 TYR A CA 1
ATOM 679 C C . TYR A 1 89 ? -1.851 5.801 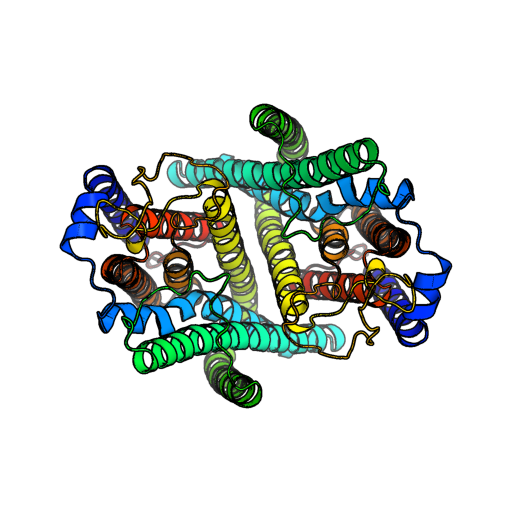-15.109 1 95.88 89 TYR A C 1
ATOM 681 O O . TYR A 1 89 ? -1.155 6.797 -14.906 1 95.88 89 TYR A O 1
ATOM 689 N N . TRP A 1 90 ? -2.492 5.168 -14.203 1 94.25 90 TRP A N 1
ATOM 690 C CA . TRP A 1 90 ? -2.408 5.598 -12.812 1 94.25 90 TRP A CA 1
ATOM 691 C C . TRP A 1 90 ? -0.964 5.578 -12.32 1 94.25 90 TRP A C 1
ATOM 693 O O . TRP A 1 90 ? -0.524 6.504 -11.633 1 94.25 90 TRP A O 1
ATOM 703 N N . SER A 1 91 ? -0.266 4.555 -12.641 1 96.12 91 SER A N 1
ATOM 704 C CA . SER A 1 91 ? 1.135 4.441 -12.25 1 96.12 91 SER A CA 1
ATOM 705 C C . SER A 1 91 ? 1.979 5.539 -12.883 1 96.12 91 SER A C 1
ATOM 707 O O . SER A 1 91 ? 2.811 6.16 -12.219 1 96.12 91 SER A O 1
ATOM 709 N N . ALA A 1 92 ? 1.761 5.793 -14.156 1 96.75 92 ALA A N 1
ATOM 710 C CA . ALA A 1 92 ? 2.471 6.859 -14.859 1 96.75 92 ALA A CA 1
ATOM 711 C C . ALA A 1 92 ? 2.156 8.227 -14.25 1 96.75 92 ALA A C 1
ATOM 713 O O . ALA A 1 92 ? 3.043 9.07 -14.117 1 96.75 92 ALA A O 1
ATOM 714 N N . TRP A 1 93 ? 0.926 8.398 -13.93 1 94.75 93 TRP A N 1
ATOM 715 C CA . TRP A 1 93 ? 0.52 9.648 -13.297 1 94.75 93 TRP A CA 1
ATOM 716 C C . TRP A 1 93 ? 1.268 9.859 -11.984 1 94.75 93 TRP A C 1
ATOM 718 O O . TRP A 1 93 ? 1.742 10.961 -11.703 1 94.75 93 TRP A O 1
ATOM 728 N N . GLY A 1 94 ? 1.328 8.82 -11.164 1 92.25 94 GLY A N 1
ATOM 729 C CA . GLY A 1 94 ? 2.074 8.93 -9.922 1 92.25 94 GLY A CA 1
ATOM 730 C C . GLY A 1 94 ? 3.518 9.352 -10.125 1 92.25 94 GLY A C 1
ATOM 731 O O . GLY A 1 94 ? 4.059 10.133 -9.344 1 92.25 94 GLY A O 1
ATOM 732 N N . TRP A 1 95 ? 4.09 8.844 -11.18 1 92.94 95 TRP A N 1
ATOM 733 C CA . TRP A 1 95 ? 5.449 9.203 -11.578 1 92.94 95 TRP A CA 1
ATOM 734 C C . TRP A 1 95 ? 5.551 10.688 -11.891 1 92.94 95 TRP A C 1
ATOM 736 O O . TRP A 1 95 ? 6.391 11.398 -11.328 1 92.94 95 TRP A O 1
ATOM 746 N N . VAL A 1 96 ? 4.684 11.141 -12.672 1 95.06 96 VAL A N 1
ATOM 747 C CA . VAL A 1 96 ? 4.691 12.523 -13.141 1 95.06 96 VAL A CA 1
ATOM 748 C C . VAL A 1 96 ? 4.363 13.461 -11.992 1 95.06 96 VAL A C 1
ATOM 750 O O . VAL A 1 96 ? 4.98 14.523 -11.852 1 95.06 96 VAL A O 1
ATOM 753 N N . ASP A 1 97 ? 3.436 13.078 -11.172 1 91.62 97 ASP A N 1
ATOM 754 C CA . ASP A 1 97 ? 3.051 13.891 -10.023 1 91.62 97 ASP A CA 1
ATOM 755 C C . ASP A 1 97 ? 4.238 14.125 -9.094 1 91.62 97 ASP A C 1
ATOM 757 O O . ASP A 1 97 ? 4.441 15.242 -8.602 1 91.62 97 ASP A O 1
ATOM 761 N N . GLY A 1 98 ? 5.023 13.102 -8.906 1 90.12 98 GLY A N 1
ATOM 762 C CA . GLY A 1 98 ? 6.199 13.219 -8.055 1 90.12 98 GLY A CA 1
ATOM 763 C C . GLY A 1 98 ? 7.25 14.156 -8.625 1 90.12 98 GLY A C 1
ATOM 764 O O . GLY A 1 98 ? 7.754 15.031 -7.914 1 90.12 98 GLY A O 1
ATOM 765 N N . TRP A 1 99 ? 7.504 13.969 -9.883 1 92.38 99 TRP A N 1
ATOM 766 C CA . TRP A 1 99 ? 8.523 14.797 -10.516 1 92.38 99 TRP A CA 1
ATOM 767 C C . TRP A 1 99 ? 8.07 16.25 -10.578 1 92.38 99 TRP A C 1
ATOM 769 O O . TRP A 1 99 ? 8.875 17.172 -10.375 1 92.38 99 TRP A O 1
ATOM 779 N N . MET A 1 100 ? 6.855 16.484 -10.828 1 92.12 100 MET A N 1
ATOM 780 C CA . MET A 1 100 ? 6.352 17.859 -10.898 1 92.12 100 MET A CA 1
ATOM 781 C C . MET A 1 100 ? 6.324 18.484 -9.516 1 92.12 100 MET A C 1
ATOM 783 O O . MET A 1 100 ? 6.684 19.656 -9.359 1 92.12 100 MET A O 1
ATOM 787 N N . PHE A 1 101 ? 5.965 17.781 -8.539 1 90 101 PHE A N 1
ATOM 788 C CA . PHE A 1 101 ? 5.922 18.297 -7.18 1 90 101 PHE A CA 1
ATOM 789 C C . PHE A 1 101 ? 7.301 18.781 -6.734 1 90 101 PHE A C 1
ATOM 791 O O . PHE A 1 101 ? 7.469 19.922 -6.332 1 90 101 PHE A O 1
ATOM 798 N N . TYR A 1 102 ? 8.234 17.969 -6.855 1 91.75 102 TYR A N 1
ATOM 799 C CA . TYR A 1 102 ? 9.578 18.312 -6.383 1 91.75 102 TYR A CA 1
ATOM 800 C C . TYR A 1 102 ? 10.242 19.312 -7.312 1 91.75 102 TYR A C 1
ATOM 802 O O . TYR A 1 102 ? 11.016 20.156 -6.863 1 91.75 102 TYR A O 1
ATOM 810 N N . GLY A 1 103 ? 9.945 19.172 -8.578 1 92.75 103 GLY A N 1
ATOM 811 C CA . GLY A 1 103 ? 10.477 20.141 -9.523 1 92.75 103 GLY A CA 1
ATOM 812 C C . GLY A 1 103 ? 9.977 21.547 -9.273 1 92.75 103 GLY A C 1
ATOM 813 O O . GLY A 1 103 ? 10.773 22.484 -9.18 1 92.75 103 GLY A O 1
ATOM 814 N N . VAL A 1 104 ? 8.727 21.688 -9.125 1 92.25 104 VAL A N 1
ATOM 815 C CA . VAL A 1 104 ? 8.133 23 -8.891 1 92.25 104 VAL A CA 1
ATOM 816 C C . VAL A 1 104 ? 8.562 23.531 -7.523 1 92.25 104 VAL A C 1
ATOM 818 O O . VAL A 1 104 ? 8.82 24.734 -7.363 1 92.25 104 VAL A O 1
ATOM 821 N N . THR A 1 105 ? 8.648 22.672 -6.555 1 90.88 105 THR A N 1
ATOM 822 C CA . THR A 1 105 ? 9.141 23.062 -5.238 1 90.88 105 THR A CA 1
ATOM 823 C C . THR A 1 105 ? 10.555 23.641 -5.34 1 90.88 105 THR A C 1
ATOM 825 O O . THR A 1 105 ? 10.859 24.672 -4.734 1 90.88 105 THR A O 1
ATOM 828 N N . THR A 1 106 ? 11.391 22.984 -6.051 1 91.81 106 THR A N 1
ATOM 829 C CA . THR A 1 106 ? 12.758 23.469 -6.242 1 91.81 106 THR A CA 1
ATOM 830 C C . THR A 1 106 ? 12.773 24.812 -6.938 1 91.81 106 THR A C 1
ATOM 832 O O . THR A 1 106 ? 13.516 25.719 -6.543 1 91.81 106 THR A O 1
ATOM 835 N N . LEU A 1 107 ? 11.953 25 -7.949 1 91.75 107 LEU A N 1
ATOM 836 C CA . LEU A 1 107 ? 11.852 26.266 -8.656 1 91.75 107 LEU A CA 1
ATOM 837 C C . LEU A 1 107 ? 11.367 27.375 -7.719 1 91.75 107 LEU A C 1
ATOM 839 O O . LEU A 1 107 ? 11.852 28.5 -7.773 1 91.75 107 LEU A O 1
ATOM 843 N N . ASN A 1 108 ? 10.43 27.062 -6.875 1 90.94 108 ASN A N 1
ATOM 844 C CA . ASN A 1 108 ? 9.945 28 -5.875 1 90.94 108 ASN A CA 1
ATOM 845 C C . ASN A 1 108 ? 11.047 28.391 -4.887 1 90.94 108 ASN A C 1
ATOM 847 O O . ASN A 1 108 ? 11.156 29.547 -4.488 1 90.94 108 ASN A O 1
ATOM 851 N N . ASN A 1 109 ? 11.812 27.406 -4.508 1 91.31 109 ASN A N 1
ATOM 852 C CA . ASN A 1 109 ? 12.938 27.672 -3.625 1 91.31 109 ASN A CA 1
ATOM 853 C C . ASN A 1 109 ? 13.93 28.641 -4.258 1 91.31 109 ASN A C 1
ATOM 855 O O . ASN A 1 109 ? 14.398 29.578 -3.6 1 91.31 109 ASN A O 1
ATOM 859 N N . ILE A 1 110 ? 14.219 28.453 -5.457 1 91.94 110 ILE A N 1
ATOM 860 C CA . ILE A 1 110 ? 15.117 29.344 -6.184 1 91.94 110 ILE A CA 1
ATOM 861 C C . ILE A 1 110 ? 14.539 30.75 -6.191 1 91.94 110 ILE A C 1
ATOM 863 O O . ILE A 1 110 ? 15.242 31.719 -5.879 1 91.94 110 ILE A O 1
ATOM 867 N N . LYS A 1 111 ? 13.336 30.844 -6.477 1 92.31 111 LYS A N 1
ATOM 868 C CA . LYS A 1 111 ? 12.664 32.156 -6.543 1 92.31 111 LYS A CA 1
ATOM 869 C C . LYS A 1 111 ? 12.695 32.844 -5.191 1 92.31 111 LYS A C 1
ATOM 871 O O . LYS A 1 111 ? 12.828 34.062 -5.121 1 92.31 111 LYS A O 1
ATOM 876 N N . ASN A 1 112 ? 12.578 32.094 -4.129 1 91.81 112 ASN A N 1
ATOM 877 C CA . ASN A 1 112 ? 12.516 32.656 -2.785 1 91.81 112 ASN A CA 1
ATOM 878 C C . ASN A 1 112 ? 13.891 32.688 -2.129 1 91.81 112 ASN A C 1
ATOM 880 O O . ASN A 1 112 ? 14 32.906 -0.917 1 91.81 112 ASN A O 1
ATOM 884 N N . HIS A 1 113 ? 14.922 32.312 -2.84 1 92.31 113 HIS A N 1
ATOM 885 C CA . HIS A 1 113 ? 16.312 32.375 -2.391 1 92.31 113 HIS A CA 1
ATOM 886 C C . HIS A 1 113 ? 16.562 31.422 -1.229 1 92.31 113 HIS A C 1
ATOM 888 O O . HIS A 1 113 ? 17.234 31.781 -0.258 1 92.31 113 HIS A O 1
ATOM 894 N N . GLN A 1 114 ? 15.891 30.344 -1.331 1 91 114 GLN A N 1
ATOM 895 C CA . GLN A 1 114 ? 16.125 29.234 -0.411 1 91 114 GLN A CA 1
ATOM 896 C C . GLN A 1 114 ? 17 28.156 -1.054 1 91 114 GLN A C 1
ATOM 898 O O . GLN A 1 114 ? 17.141 28.109 -2.277 1 91 114 GLN A O 1
ATOM 903 N N . PRO A 1 115 ? 17.594 27.438 -0.208 1 91.5 115 PRO A N 1
ATOM 904 C CA . PRO A 1 115 ? 18.344 26.328 -0.799 1 91.5 115 PRO A CA 1
ATOM 905 C C . PRO A 1 115 ? 17.484 25.453 -1.701 1 91.5 115 PRO A C 1
ATOM 907 O O . PRO A 1 115 ? 16.281 25.281 -1.442 1 91.5 115 PRO A O 1
ATOM 910 N N . LEU A 1 116 ? 18.047 24.859 -2.682 1 90.81 116 LEU A N 1
ATOM 911 C CA . LEU A 1 116 ? 17.359 24.062 -3.693 1 90.81 116 LEU A CA 1
ATOM 912 C C . LEU A 1 116 ? 16.531 22.953 -3.043 1 90.81 116 LEU A C 1
ATOM 914 O O . LEU A 1 116 ? 15.391 22.719 -3.445 1 90.81 116 LEU A O 1
ATOM 918 N N . GLY A 1 117 ? 17.156 22.344 -2.062 1 86.25 117 GLY A N 1
ATOM 919 C CA . GLY A 1 117 ? 16.516 21.172 -1.466 1 86.25 117 GLY A CA 1
ATOM 920 C C . GLY A 1 117 ? 15.82 21.484 -0.151 1 86.25 117 GLY A C 1
ATOM 921 O O . GLY A 1 117 ? 15.531 20.578 0.627 1 86.25 117 GLY A O 1
ATOM 922 N N . ALA A 1 118 ? 15.773 22.766 0.129 1 79.75 118 ALA A N 1
ATOM 923 C CA . ALA A 1 118 ? 15.094 23.109 1.374 1 79.75 118 ALA A CA 1
ATOM 924 C C . ALA A 1 118 ? 13.688 22.531 1.412 1 79.75 118 ALA A C 1
ATOM 926 O O . ALA A 1 118 ? 12.953 22.609 0.425 1 79.75 118 ALA A O 1
ATOM 927 N N . ALA A 1 119 ? 13.734 21.516 2.262 1 62 119 ALA A N 1
ATOM 928 C CA . ALA A 1 119 ? 12.578 20.641 2.359 1 62 119 ALA A CA 1
ATOM 929 C C . ALA A 1 119 ? 11.32 21.406 2.766 1 62 119 ALA A C 1
ATOM 931 O O . ALA A 1 119 ? 11.406 22.375 3.525 1 62 119 ALA A O 1
ATOM 932 N N . ASN A 1 120 ? 10.453 21.703 1.885 1 52.31 120 ASN A N 1
ATOM 933 C CA . ASN A 1 120 ? 9.133 22 2.434 1 52.31 120 ASN A CA 1
ATOM 934 C C . ASN A 1 120 ? 8.516 20.781 3.119 1 52.31 120 ASN A C 1
ATOM 936 O O . ASN A 1 120 ? 8.508 19.688 2.557 1 52.31 120 ASN A O 1
ATOM 940 N N . ASN A 1 121 ? 8.781 20.516 4.363 1 47.22 121 ASN A N 1
ATOM 941 C CA . ASN A 1 121 ? 8.102 19.391 4.992 1 47.22 121 ASN A CA 1
ATOM 942 C C . ASN A 1 121 ? 6.852 18.984 4.223 1 47.22 121 ASN A C 1
ATOM 944 O O . ASN A 1 121 ? 6.184 19.828 3.625 1 47.22 121 ASN A O 1
ATOM 948 N N . SER A 1 122 ? 6.758 17.844 3.646 1 44.75 122 SER A N 1
ATOM 949 C CA . SER A 1 122 ? 5.711 17.297 2.793 1 44.75 122 SER A CA 1
ATOM 950 C C . SER A 1 122 ? 4.355 17.922 3.105 1 44.75 122 SER A C 1
ATOM 952 O O . SER A 1 122 ? 3.48 17.984 2.24 1 44.75 122 SER A O 1
ATOM 954 N N . ILE A 1 123 ? 3.961 18.172 4.453 1 43.69 123 ILE A N 1
ATOM 955 C CA . ILE A 1 123 ? 2.572 18.469 4.781 1 43.69 123 ILE A CA 1
ATOM 956 C C . ILE A 1 123 ? 2.221 19.875 4.301 1 43.69 123 ILE A C 1
ATOM 958 O O . ILE A 1 123 ? 1.088 20.141 3.889 1 43.69 123 ILE A O 1
ATOM 962 N N . GLY A 1 124 ? 3.373 20.719 4.09 1 44.69 124 GLY A N 1
ATOM 963 C CA . GLY A 1 124 ? 2.924 22.109 3.957 1 44.69 124 GLY A CA 1
ATOM 964 C C . GLY A 1 124 ? 3.236 22.703 2.6 1 44.69 124 GLY A C 1
ATOM 965 O O . GLY A 1 124 ? 2.756 23.781 2.27 1 44.69 124 GLY A O 1
ATOM 966 N N . ALA A 1 125 ? 4.207 22.188 1.993 1 50.72 125 ALA A N 1
ATOM 967 C CA . ALA A 1 125 ? 4.562 23.016 0.846 1 50.72 125 ALA A CA 1
ATOM 968 C C . ALA A 1 125 ? 3.678 22.703 -0.356 1 50.72 125 ALA A C 1
ATOM 970 O O . ALA A 1 125 ? 3.551 21.547 -0.754 1 50.72 125 ALA A O 1
ATOM 971 N N . THR A 1 126 ? 2.578 23.469 -0.528 1 62.31 126 THR A N 1
ATOM 972 C CA . THR A 1 126 ? 1.591 23.328 -1.593 1 62.31 126 THR A CA 1
ATOM 973 C C . THR A 1 126 ? 2.172 23.781 -2.932 1 62.31 126 THR A C 1
ATOM 975 O O . THR A 1 126 ? 2.445 24.969 -3.133 1 62.31 126 THR A O 1
ATOM 978 N N . ALA A 1 127 ? 2.977 22.891 -3.594 1 77.62 127 ALA A N 1
ATOM 979 C CA . ALA A 1 127 ? 3.334 23.156 -4.984 1 77.62 127 ALA A CA 1
ATOM 980 C C . ALA A 1 127 ? 2.123 23.016 -5.898 1 77.62 127 ALA A C 1
ATOM 982 O O . ALA A 1 127 ? 1.411 22.016 -5.848 1 77.62 127 ALA A O 1
ATOM 983 N N . THR A 1 128 ? 1.843 24.109 -6.488 1 81.88 128 THR A N 1
ATOM 984 C CA . THR A 1 128 ? 0.744 24.094 -7.449 1 81.88 128 THR A CA 1
ATOM 985 C C . THR A 1 128 ? 1.274 24.062 -8.875 1 81.88 128 THR A C 1
ATOM 987 O O . THR A 1 128 ? 2.205 24.781 -9.219 1 81.88 128 THR A O 1
ATOM 990 N N . TYR A 1 129 ? 0.826 23.156 -9.586 1 86.62 129 TYR A N 1
ATOM 991 C CA . TYR A 1 129 ? 1.208 23.078 -10.992 1 86.62 129 TYR A CA 1
ATOM 992 C C . TYR A 1 129 ? 0.017 22.688 -11.859 1 86.62 129 TYR A C 1
ATOM 994 O O . TYR A 1 129 ? -1.035 22.297 -11.344 1 86.62 129 TYR A O 1
ATOM 1002 N N . SER A 1 130 ? 0.19 22.891 -13.172 1 86.31 130 SER A N 1
ATOM 1003 C CA . SER A 1 130 ? -0.884 22.75 -14.148 1 86.31 130 SER A CA 1
ATOM 1004 C C . SER A 1 130 ? -1.334 21.297 -14.266 1 86.31 130 SER A C 1
ATOM 1006 O O . SER A 1 130 ? -0.518 20.406 -14.516 1 86.31 130 SER A O 1
ATOM 1008 N N . PHE A 1 131 ? -2.613 21.125 -14.148 1 85.06 131 PHE A N 1
ATOM 1009 C CA . PHE A 1 131 ? -3.213 19.812 -14.359 1 85.06 131 PHE A CA 1
ATOM 1010 C C . PHE A 1 131 ? -3.043 19.359 -15.805 1 85.06 131 PHE A C 1
ATOM 1012 O O . PHE A 1 131 ? -2.803 18.172 -16.078 1 85.06 131 PHE A O 1
ATOM 1019 N N . GLY A 1 132 ? -3.193 20.281 -16.656 1 89.69 132 GLY A N 1
ATOM 1020 C CA . GLY A 1 132 ? -3.033 19.969 -18.062 1 89.69 132 GLY A CA 1
ATOM 1021 C C . GLY A 1 132 ? -1.645 19.469 -18.406 1 89.69 132 GLY A C 1
ATOM 1022 O O . GLY A 1 132 ? -1.497 18.5 -19.156 1 89.69 132 GLY A O 1
ATOM 1023 N N . LEU A 1 133 ? -0.623 20.078 -17.891 1 93.12 133 LEU A N 1
ATOM 1024 C CA . LEU A 1 133 ? 0.751 19.656 -18.125 1 93.12 133 LEU A CA 1
ATOM 1025 C C . LEU A 1 133 ? 1.011 18.281 -17.531 1 93.12 133 LEU A C 1
ATOM 1027 O O . LEU A 1 133 ? 1.689 17.453 -18.125 1 93.12 133 LEU A O 1
ATOM 1031 N N . GLU A 1 134 ? 0.522 18.078 -16.359 1 93.19 134 GLU A N 1
ATOM 1032 C CA . GLU A 1 134 ? 0.653 16.781 -15.719 1 93.19 134 GLU A CA 1
ATOM 1033 C C . GLU A 1 134 ? 0.024 15.672 -16.562 1 93.19 134 GLU A C 1
ATOM 1035 O O . GLU A 1 134 ? 0.628 14.617 -16.766 1 93.19 134 GLU A O 1
ATOM 1040 N N . ALA A 1 135 ? -1.164 15.953 -17.094 1 93.38 135 ALA A N 1
ATOM 1041 C CA . ALA A 1 135 ? -1.868 15 -17.938 1 93.38 135 ALA A CA 1
ATOM 1042 C C . ALA A 1 135 ? -1.091 14.719 -19.219 1 93.38 135 ALA A C 1
ATOM 1044 O O . ALA A 1 135 ? -0.996 13.578 -19.672 1 93.38 135 ALA A O 1
ATOM 1045 N N . LEU A 1 136 ? -0.575 15.758 -19.781 1 95.75 136 LEU A N 1
ATOM 1046 C CA . LEU A 1 136 ? 0.185 15.625 -21.016 1 95.75 136 LEU A CA 1
ATOM 1047 C C . LEU A 1 136 ? 1.407 14.734 -20.812 1 95.75 136 LEU A C 1
ATOM 1049 O O . LEU A 1 136 ? 1.632 13.797 -21.578 1 95.75 136 LEU A O 1
ATOM 1053 N N . PHE A 1 137 ? 2.178 15.016 -19.781 1 96.31 137 PHE A N 1
ATOM 1054 C CA . PHE A 1 137 ? 3.367 14.219 -19.516 1 96.31 137 PHE A CA 1
ATOM 1055 C C . PHE A 1 137 ? 2.992 12.773 -19.219 1 96.31 137 PHE A C 1
ATOM 1057 O O . PHE A 1 137 ? 3.682 11.844 -19.641 1 96.31 137 PHE A O 1
ATOM 1064 N N . THR A 1 138 ? 1.942 12.594 -18.453 1 96.88 138 THR A N 1
ATOM 1065 C CA . THR A 1 138 ? 1.468 11.25 -18.141 1 96.88 138 THR A CA 1
ATOM 1066 C C . THR A 1 138 ? 1.113 10.492 -19.422 1 96.88 138 THR A C 1
ATOM 1068 O O . THR A 1 138 ? 1.485 9.328 -19.578 1 96.88 138 THR A O 1
ATOM 1071 N N . PHE A 1 139 ? 0.417 11.164 -20.312 1 97.19 139 PHE A N 1
ATOM 1072 C CA . PHE A 1 139 ? 0.002 10.555 -21.578 1 97.19 139 PHE A CA 1
ATOM 1073 C C . PHE A 1 139 ? 1.212 10.188 -22.422 1 97.19 139 PHE A C 1
ATOM 1075 O O . PHE A 1 139 ? 1.241 9.125 -23.047 1 97.19 139 PHE A O 1
ATOM 1082 N N . ILE A 1 140 ? 2.158 11.047 -22.469 1 97.56 140 ILE A N 1
ATOM 1083 C CA . ILE A 1 140 ? 3.371 10.797 -23.234 1 97.56 140 ILE A CA 1
ATOM 1084 C C . ILE A 1 140 ? 4.074 9.547 -22.703 1 97.56 140 ILE A C 1
ATOM 1086 O O . ILE A 1 140 ? 4.445 8.664 -23.484 1 97.56 140 ILE A O 1
ATOM 1090 N N . ILE A 1 141 ? 4.203 9.43 -21.359 1 97.12 141 ILE A N 1
ATOM 1091 C CA . ILE A 1 141 ? 4.844 8.273 -20.75 1 97.12 141 ILE A CA 1
ATOM 1092 C C . ILE A 1 141 ? 4.035 7.016 -21.031 1 97.12 141 ILE A C 1
ATOM 1094 O O . ILE A 1 141 ? 4.602 5.965 -21.344 1 97.12 141 ILE A O 1
ATOM 1098 N N . LEU A 1 142 ? 2.74 7.152 -20.953 1 97.88 142 LEU A N 1
ATOM 1099 C CA . LEU A 1 142 ? 1.871 6.008 -21.219 1 97.88 142 LEU A CA 1
ATOM 1100 C C . LEU A 1 142 ? 2.051 5.5 -22.641 1 97.88 142 LEU A C 1
ATOM 1102 O O . LEU A 1 142 ? 2.244 4.301 -22.859 1 97.88 142 LEU A O 1
ATOM 1106 N N . VAL A 1 143 ? 2.006 6.414 -23.625 1 98.06 143 VAL A N 1
ATOM 1107 C CA . VAL A 1 143 ? 2.057 6.039 -25.031 1 98.06 143 VAL A CA 1
ATOM 1108 C C . VAL A 1 143 ? 3.422 5.438 -25.359 1 98.06 143 VAL A C 1
ATOM 1110 O O . VAL A 1 143 ? 3.504 4.352 -25.953 1 98.06 143 VAL A O 1
ATOM 1113 N N . ILE A 1 144 ? 4.496 6.055 -24.953 1 97.94 144 ILE A N 1
ATOM 1114 C CA . ILE A 1 144 ? 5.844 5.566 -25.234 1 97.94 144 ILE A CA 1
ATOM 1115 C C . ILE A 1 144 ? 6.07 4.238 -24.516 1 97.94 144 ILE A C 1
ATOM 1117 O O . ILE A 1 144 ? 6.57 3.281 -25.109 1 97.94 144 ILE A O 1
ATOM 1121 N N . GLY A 1 145 ? 5.688 4.172 -23.219 1 97.81 145 GLY A N 1
ATOM 1122 C CA . GLY A 1 145 ? 5.848 2.945 -22.453 1 97.81 145 GLY A CA 1
ATOM 1123 C C . GLY A 1 145 ? 5.062 1.778 -23.016 1 97.81 145 GLY A C 1
ATOM 1124 O O . GLY A 1 145 ? 5.586 0.665 -23.125 1 97.81 145 GLY A O 1
ATOM 1125 N N . THR A 1 146 ? 3.83 2.078 -23.359 1 97.88 146 THR A N 1
ATOM 1126 C CA . THR A 1 146 ? 2.988 1.035 -23.938 1 97.88 146 THR A CA 1
ATOM 1127 C C . THR A 1 146 ? 3.586 0.513 -25.25 1 97.88 146 THR A C 1
ATOM 1129 O O . THR A 1 146 ? 3.607 -0.696 -25.484 1 97.88 146 THR A O 1
ATOM 1132 N N . PHE A 1 147 ? 4.047 1.421 -26.062 1 97.75 147 PHE A N 1
ATOM 1133 C CA . PHE A 1 147 ? 4.648 1.029 -27.344 1 97.75 147 PHE A CA 1
ATOM 1134 C C . PHE A 1 147 ? 5.879 0.156 -27.109 1 97.75 147 PHE A C 1
ATOM 1136 O O . PHE A 1 147 ? 6.016 -0.905 -27.719 1 97.75 147 PHE A O 1
ATOM 1143 N N . LEU A 1 148 ? 6.781 0.533 -26.219 1 97.19 148 LEU A N 1
ATOM 1144 C CA . LEU A 1 148 ? 8.016 -0.195 -25.953 1 97.19 148 LEU A CA 1
ATOM 1145 C C . LEU A 1 148 ? 7.723 -1.563 -25.344 1 97.19 148 LEU A C 1
ATOM 1147 O O . LEU A 1 148 ? 8.328 -2.562 -25.734 1 97.19 148 LEU A O 1
ATOM 1151 N N . ILE A 1 149 ? 6.824 -1.628 -24.469 1 97.31 149 ILE A N 1
ATOM 1152 C CA . ILE A 1 149 ? 6.527 -2.881 -23.781 1 97.31 149 ILE A CA 1
ATOM 1153 C C . ILE A 1 149 ? 5.75 -3.809 -24.703 1 97.31 149 ILE A C 1
ATOM 1155 O O . ILE A 1 149 ? 5.941 -5.027 -24.688 1 97.31 149 ILE A O 1
ATOM 1159 N N . TYR A 1 150 ? 4.914 -3.205 -25.547 1 96.44 150 TYR A N 1
ATOM 1160 C CA . TYR A 1 150 ? 4.234 -4.012 -26.547 1 96.44 150 TYR A CA 1
ATOM 1161 C C . TYR A 1 150 ? 5.238 -4.676 -27.484 1 96.44 150 TYR A C 1
ATOM 1163 O O . TYR A 1 150 ? 5.105 -5.855 -27.812 1 96.44 150 TYR A O 1
ATOM 1171 N N . ARG A 1 151 ? 6.195 -3.963 -27.938 1 96 151 ARG A N 1
ATOM 1172 C CA . ARG A 1 151 ? 7.234 -4.516 -28.797 1 96 151 ARG A CA 1
ATOM 1173 C C . ARG A 1 151 ? 7.98 -5.652 -28.109 1 96 151 ARG A C 1
ATOM 1175 O O . ARG A 1 151 ? 8.328 -6.648 -28.75 1 96 151 ARG A O 1
ATOM 1182 N N . TRP A 1 152 ? 8.195 -5.523 -26.844 1 95.06 152 TRP A N 1
ATOM 1183 C CA . TRP A 1 152 ? 8.867 -6.535 -26.031 1 95.06 152 TRP A CA 1
ATOM 1184 C C . TRP A 1 152 ? 7.988 -7.766 -25.859 1 95.06 152 TRP A C 1
ATOM 1186 O O . TRP A 1 152 ? 8.422 -8.891 -26.109 1 95.06 152 TRP A O 1
ATOM 1196 N N . LEU A 1 153 ? 6.742 -7.613 -25.547 1 96.06 153 LEU A N 1
ATOM 1197 C CA . LEU A 1 153 ? 5.859 -8.703 -25.156 1 96.06 153 LEU A CA 1
ATOM 1198 C C . LEU A 1 153 ? 5.25 -9.375 -26.391 1 96.06 153 LEU A C 1
ATOM 1200 O O . LEU A 1 153 ? 4.785 -10.516 -26.312 1 96.06 153 LEU A O 1
ATOM 1204 N N . SER A 1 154 ? 5.211 -8.664 -27.5 1 93.88 154 SER A N 1
ATOM 1205 C CA . SER A 1 154 ? 4.652 -9.227 -28.719 1 93.88 154 SER A CA 1
ATOM 1206 C C . SER A 1 154 ? 5.438 -10.461 -29.172 1 93.88 154 SER A C 1
ATOM 1208 O O . SER A 1 154 ? 4.914 -11.305 -29.906 1 93.88 154 SER A O 1
ATOM 1210 N N . LYS A 1 155 ? 6.625 -10.609 -28.719 1 92.81 155 LYS A N 1
ATOM 1211 C CA . LYS A 1 155 ? 7.492 -11.711 -29.109 1 92.81 155 LYS A CA 1
ATOM 1212 C C . LYS A 1 155 ? 7.359 -12.891 -28.156 1 92.81 155 LYS A C 1
ATOM 1214 O O . LYS A 1 155 ? 7.973 -13.938 -28.359 1 92.81 155 LYS A O 1
ATOM 1219 N N . LYS A 1 156 ? 6.523 -12.766 -27.125 1 94.56 156 LYS A N 1
ATOM 1220 C CA . LYS A 1 156 ? 6.395 -13.805 -26.109 1 94.56 156 LYS A CA 1
ATOM 1221 C C . LYS A 1 156 ? 5.23 -14.742 -26.422 1 94.56 156 LYS A C 1
ATOM 1223 O O . LYS A 1 156 ? 4.207 -14.312 -26.953 1 94.56 156 LYS A O 1
ATOM 1228 N N . THR A 1 157 ? 5.469 -15.969 -26.094 1 94.12 157 THR A N 1
ATOM 1229 C CA . THR A 1 157 ? 4.387 -16.938 -26.188 1 94.12 157 THR A CA 1
ATOM 1230 C C . THR A 1 157 ? 3.363 -16.719 -25.078 1 94.12 157 THR A C 1
ATOM 1232 O O . THR A 1 157 ? 3.617 -15.977 -24.141 1 94.12 157 THR A O 1
ATOM 1235 N N . TYR A 1 158 ? 2.24 -17.375 -25.203 1 92.5 158 TYR A N 1
ATOM 1236 C CA . TYR A 1 158 ? 1.194 -17.266 -24.188 1 92.5 158 TYR A CA 1
ATOM 1237 C C . TYR A 1 158 ? 1.682 -17.797 -22.844 1 92.5 158 TYR A C 1
ATOM 1239 O O . TYR A 1 158 ? 1.388 -17.219 -21.797 1 92.5 158 TYR A O 1
ATOM 1247 N N . GLU A 1 159 ? 2.418 -18.875 -22.938 1 91.88 159 GLU A N 1
ATOM 1248 C CA . GLU A 1 159 ? 2.943 -19.484 -21.719 1 91.88 159 GLU A CA 1
ATOM 1249 C C . GLU A 1 159 ? 3.924 -18.547 -21.016 1 91.88 159 GLU A C 1
ATOM 1251 O O . GLU A 1 159 ? 3.895 -18.406 -19.797 1 91.88 159 GLU A O 1
ATOM 1256 N N . GLU A 1 160 ? 4.766 -17.922 -21.797 1 92.94 160 GLU A N 1
ATOM 1257 C CA . GLU A 1 160 ? 5.719 -16.969 -21.234 1 92.94 160 GLU A CA 1
ATOM 1258 C C . GLU A 1 160 ? 5.004 -15.766 -20.625 1 92.94 160 GLU A C 1
ATOM 1260 O O . GLU A 1 160 ? 5.391 -15.281 -19.562 1 92.94 160 GLU A O 1
ATOM 1265 N N . LEU A 1 161 ? 4.016 -15.328 -21.312 1 94.06 161 LEU A N 1
ATOM 1266 C CA . LEU A 1 161 ? 3.229 -14.203 -20.812 1 94.06 161 LEU A CA 1
ATOM 1267 C C . LEU A 1 161 ? 2.506 -14.578 -19.516 1 94.06 161 LEU A C 1
ATOM 1269 O O . LEU A 1 161 ? 2.42 -13.766 -18.594 1 94.06 161 LEU A O 1
ATOM 1273 N N . SER A 1 162 ? 2.014 -15.781 -19.438 1 92.56 162 SER A N 1
ATOM 1274 C CA . SER A 1 162 ? 1.333 -16.266 -18.25 1 92.56 162 SER A CA 1
ATOM 1275 C C . SER A 1 162 ? 2.277 -16.297 -17.047 1 92.56 162 SER A C 1
ATOM 1277 O O . SER A 1 162 ? 1.88 -15.961 -15.93 1 92.56 162 SER A O 1
ATOM 1279 N N . GLN A 1 163 ? 3.467 -16.656 -17.281 1 92.25 163 GLN A N 1
ATOM 1280 C CA . GLN A 1 163 ? 4.469 -16.656 -16.219 1 92.25 163 GLN A CA 1
ATOM 1281 C C . GLN A 1 163 ? 4.793 -15.227 -15.781 1 92.25 163 GLN A C 1
ATOM 1283 O O . GLN A 1 163 ? 4.996 -14.969 -14.594 1 92.25 163 GLN A O 1
ATOM 1288 N N . LEU A 1 164 ? 4.824 -14.344 -16.75 1 95.69 164 LEU A N 1
ATOM 1289 C CA . LEU A 1 164 ? 5.125 -12.938 -16.469 1 95.69 164 LEU A CA 1
ATOM 1290 C C . LEU A 1 164 ? 4.012 -12.305 -15.633 1 95.69 164 LEU A C 1
ATOM 1292 O O . LEU A 1 164 ? 4.246 -11.336 -14.906 1 95.69 164 LEU A O 1
ATOM 1296 N N . ILE A 1 165 ? 2.795 -12.859 -15.727 1 96.56 165 ILE A N 1
ATOM 1297 C CA . ILE A 1 165 ? 1.676 -12.359 -14.938 1 96.56 165 ILE A CA 1
ATOM 1298 C C . ILE A 1 165 ? 1.97 -12.555 -13.453 1 96.56 165 ILE A C 1
ATOM 1300 O O . ILE A 1 165 ? 1.722 -11.656 -12.641 1 96.56 165 ILE A O 1
ATOM 1304 N N . ILE A 1 166 ? 2.504 -13.688 -13.117 1 95.06 166 ILE A N 1
ATOM 1305 C CA . ILE A 1 166 ? 2.842 -13.977 -11.727 1 95.06 166 ILE A CA 1
ATOM 1306 C C . ILE A 1 166 ? 3.902 -12.992 -11.242 1 95.06 166 ILE A C 1
ATOM 1308 O O . ILE A 1 166 ? 3.793 -12.445 -10.141 1 95.06 166 ILE A O 1
ATOM 1312 N N . VAL A 1 167 ? 4.875 -12.727 -12.078 1 96.5 167 VAL A N 1
ATOM 1313 C CA . VAL A 1 167 ? 5.93 -11.758 -11.773 1 96.5 167 VAL A CA 1
ATOM 1314 C C . VAL A 1 167 ? 5.328 -10.367 -11.641 1 96.5 167 VAL A C 1
ATOM 1316 O O . VAL A 1 167 ? 5.695 -9.609 -10.734 1 96.5 167 VAL A O 1
ATOM 1319 N N . ALA A 1 168 ? 4.406 -10.039 -12.516 1 97.69 168 ALA A N 1
ATOM 1320 C CA . ALA A 1 168 ? 3.744 -8.734 -12.5 1 97.69 168 ALA A CA 1
ATOM 1321 C C . ALA A 1 168 ? 3.006 -8.516 -11.18 1 97.69 168 ALA A C 1
ATOM 1323 O O . ALA A 1 168 ? 3.158 -7.469 -10.547 1 97.69 168 ALA A O 1
ATOM 1324 N N . ILE A 1 169 ? 2.275 -9.453 -10.773 1 96.69 169 ILE A N 1
ATOM 1325 C CA . ILE A 1 169 ? 1.511 -9.359 -9.539 1 96.69 169 ILE A CA 1
ATOM 1326 C C . ILE A 1 169 ? 2.463 -9.266 -8.352 1 96.69 169 ILE A C 1
ATOM 1328 O O . ILE A 1 169 ? 2.24 -8.477 -7.426 1 96.69 169 ILE A O 1
ATOM 1332 N N . ALA A 1 170 ? 3.523 -10.039 -8.359 1 97.06 170 ALA A N 1
ATOM 1333 C CA . ALA A 1 170 ? 4.539 -9.969 -7.309 1 97.06 170 ALA A CA 1
ATOM 1334 C C . ALA A 1 170 ? 5.172 -8.578 -7.254 1 97.06 170 ALA A C 1
ATOM 1336 O O . ALA A 1 170 ? 5.441 -8.055 -6.172 1 97.06 170 ALA A O 1
ATOM 1337 N N . GLY A 1 171 ? 5.434 -8.031 -8.453 1 98 171 GLY A N 1
ATOM 1338 C CA . GLY A 1 171 ? 5.988 -6.691 -8.5 1 98 171 GLY A CA 1
ATOM 1339 C C . GLY A 1 171 ? 5.102 -5.648 -7.852 1 98 171 GLY A C 1
ATOM 1340 O O . GLY A 1 171 ? 5.582 -4.797 -7.098 1 98 171 GLY A O 1
ATOM 1341 N N . ILE A 1 172 ? 3.83 -5.723 -8.125 1 97.56 172 ILE A N 1
ATOM 1342 C CA . ILE A 1 172 ? 2.859 -4.824 -7.512 1 97.56 172 ILE A CA 1
ATOM 1343 C C . ILE A 1 172 ? 2.863 -5.016 -5.996 1 97.56 172 ILE A C 1
ATOM 1345 O O . ILE A 1 172 ? 2.932 -4.043 -5.242 1 97.56 172 ILE A O 1
ATOM 1349 N N . ALA A 1 173 ? 2.857 -6.211 -5.555 1 96.94 173 ALA A N 1
ATOM 1350 C CA . ALA A 1 173 ? 2.857 -6.523 -4.125 1 96.94 173 ALA A CA 1
ATOM 1351 C C . ALA A 1 173 ? 4.109 -5.98 -3.445 1 96.94 173 ALA A C 1
ATOM 1353 O O . ALA A 1 173 ? 4.031 -5.398 -2.361 1 96.94 173 ALA A O 1
ATOM 1354 N N . VAL A 1 174 ? 5.242 -6.168 -4.066 1 97.5 174 VAL A N 1
ATOM 1355 C CA . VAL A 1 174 ? 6.523 -5.781 -3.492 1 97.5 174 VAL A CA 1
ATOM 1356 C C . VAL A 1 174 ? 6.57 -4.266 -3.303 1 97.5 174 VAL A C 1
ATOM 1358 O O . VAL A 1 174 ? 6.941 -3.781 -2.232 1 97.5 174 VAL A O 1
ATOM 1361 N N . VAL A 1 175 ? 6.16 -3.562 -4.32 1 97.69 175 VAL A N 1
ATOM 1362 C CA . VAL A 1 175 ? 6.246 -2.107 -4.277 1 97.69 175 VAL A CA 1
ATOM 1363 C C . VAL A 1 175 ? 5.309 -1.564 -3.201 1 97.69 175 VAL A C 1
ATOM 1365 O O . VAL A 1 175 ? 5.727 -0.795 -2.332 1 97.69 175 VAL A O 1
ATOM 1368 N N . TYR A 1 176 ? 4.137 -2.027 -3.186 1 94.75 176 TYR A N 1
ATOM 1369 C CA . TYR A 1 176 ? 3.154 -1.431 -2.285 1 94.75 176 TYR A CA 1
ATOM 1370 C C . TYR A 1 176 ? 3.352 -1.928 -0.858 1 94.75 176 TYR A C 1
ATOM 1372 O O . TYR A 1 176 ? 3.131 -1.183 0.1 1 94.75 176 TYR A O 1
ATOM 1380 N N . ALA A 1 177 ? 3.771 -3.16 -0.695 1 94 177 ALA A N 1
ATOM 1381 C CA . ALA A 1 177 ? 4.078 -3.654 0.644 1 94 177 ALA A CA 1
ATOM 1382 C C . ALA A 1 177 ? 5.277 -2.922 1.236 1 94 177 ALA A C 1
ATOM 1384 O O . ALA A 1 177 ? 5.25 -2.512 2.4 1 94 177 ALA A O 1
ATOM 1385 N N . SER A 1 178 ? 6.336 -2.779 0.432 1 96.75 178 SER A N 1
ATOM 1386 C CA . SER A 1 178 ? 7.531 -2.084 0.905 1 96.75 178 SER A CA 1
ATOM 1387 C C . SER A 1 178 ? 7.215 -0.645 1.296 1 96.75 178 SER A C 1
ATOM 1389 O O . SER A 1 178 ? 7.652 -0.17 2.346 1 96.75 178 SER A O 1
ATOM 1391 N N . ASN A 1 179 ? 6.461 0.011 0.431 1 95.44 179 ASN A N 1
ATOM 1392 C CA . ASN A 1 179 ? 6.07 1.385 0.728 1 95.44 179 ASN A CA 1
ATOM 1393 C C . ASN A 1 179 ? 5.238 1.469 2.004 1 95.44 179 ASN A C 1
ATOM 1395 O O . ASN A 1 179 ? 5.418 2.383 2.811 1 95.44 179 ASN A O 1
ATOM 1399 N N . SER A 1 180 ? 4.344 0.536 2.166 1 92.81 180 SER A N 1
ATOM 1400 C CA . SER A 1 180 ? 3.486 0.536 3.348 1 92.81 180 SER A CA 1
ATOM 1401 C C . SER A 1 180 ? 4.297 0.317 4.617 1 92.81 180 SER A C 1
ATOM 1403 O O . SER A 1 180 ? 4.047 0.962 5.641 1 92.81 180 SER A O 1
ATOM 1405 N N . ILE A 1 181 ? 5.262 -0.54 4.586 1 94.31 181 ILE A N 1
ATOM 1406 C CA . ILE A 1 181 ? 6.129 -0.799 5.73 1 94.31 181 ILE A CA 1
ATOM 1407 C C . ILE A 1 181 ? 6.895 0.47 6.098 1 94.31 181 ILE A C 1
ATOM 1409 O O . ILE A 1 181 ? 6.898 0.89 7.258 1 94.31 181 ILE A O 1
ATOM 1413 N N . VAL A 1 182 ? 7.441 1.114 5.117 1 96.44 182 VAL A N 1
ATOM 1414 C CA . VAL A 1 182 ? 8.258 2.299 5.348 1 96.44 182 VAL A CA 1
ATOM 1415 C C . VAL A 1 182 ? 7.387 3.439 5.867 1 96.44 182 VAL A C 1
ATOM 1417 O O . VAL A 1 182 ? 7.766 4.137 6.812 1 96.44 182 VAL A O 1
ATOM 1420 N N . ASN A 1 183 ? 6.254 3.607 5.309 1 92.69 183 ASN A N 1
ATOM 1421 C CA . ASN A 1 183 ? 5.363 4.684 5.73 1 92.69 183 ASN A CA 1
ATOM 1422 C C . ASN A 1 183 ? 4.891 4.492 7.168 1 92.69 183 ASN A C 1
ATOM 1424 O O . ASN A 1 183 ? 4.801 5.457 7.93 1 92.69 183 ASN A O 1
ATOM 1428 N N . THR A 1 184 ? 4.594 3.305 7.504 1 90.94 184 THR A N 1
ATOM 1429 C CA . THR A 1 184 ? 4.176 3.012 8.867 1 90.94 184 THR A CA 1
ATOM 1430 C C . THR A 1 184 ? 5.32 3.252 9.852 1 90.94 184 THR A C 1
ATOM 1432 O O . THR A 1 184 ? 5.117 3.812 10.93 1 90.94 184 THR A O 1
ATOM 1435 N N . MET A 1 185 ? 6.477 2.869 9.484 1 94 185 MET A N 1
ATOM 1436 C CA . MET A 1 185 ? 7.641 3.072 10.344 1 94 185 MET A CA 1
ATOM 1437 C C . MET A 1 185 ? 7.93 4.559 10.523 1 94 185 MET A C 1
ATOM 1439 O O . MET A 1 185 ? 8.25 5.004 11.625 1 94 185 MET A O 1
ATOM 1443 N N . LYS A 1 186 ? 7.73 5.367 9.492 1 94.38 186 LYS A N 1
ATOM 1444 C CA . LYS A 1 186 ? 7.977 6.805 9.547 1 94.38 186 LYS A CA 1
ATOM 1445 C C . LYS A 1 186 ? 7.129 7.465 10.633 1 94.38 186 LYS A C 1
ATOM 1447 O O . LYS A 1 186 ? 7.629 8.273 11.414 1 94.38 186 LYS A O 1
ATOM 1452 N N . VAL A 1 187 ? 5.961 7.035 10.648 1 88 187 VAL A N 1
ATOM 1453 C CA . VAL A 1 187 ? 5 7.652 11.547 1 88 187 VAL A CA 1
ATOM 1454 C C . VAL A 1 187 ? 5.316 7.262 12.992 1 88 187 VAL A C 1
ATOM 1456 O O . VAL A 1 187 ? 5.203 8.086 13.906 1 88 187 VAL A O 1
ATOM 1459 N N . ASN A 1 188 ? 5.82 6.086 13.188 1 87.88 188 ASN A N 1
ATOM 1460 C CA . ASN A 1 188 ? 6 5.574 14.547 1 87.88 188 ASN A CA 1
ATOM 1461 C C . ASN A 1 188 ? 7.395 5.883 15.078 1 87.88 188 ASN A C 1
ATOM 1463 O O . ASN A 1 188 ? 7.594 5.984 16.297 1 87.88 188 ASN A O 1
ATOM 1467 N N . TRP A 1 189 ? 8.352 5.992 14.172 1 94.44 189 TRP A N 1
ATOM 1468 C CA . TRP A 1 189 ? 9.695 6.324 14.625 1 94.44 189 TRP A CA 1
ATOM 1469 C C . TRP A 1 189 ? 9.805 7.801 14.992 1 94.44 189 TRP A C 1
ATOM 1471 O O . TRP A 1 189 ? 10.531 8.164 15.922 1 94.44 189 TRP A O 1
ATOM 1481 N N . GLY A 1 190 ? 9.148 8.688 14.234 1 94.44 190 GLY A N 1
ATOM 1482 C CA . GLY A 1 190 ? 9.094 10.109 14.547 1 94.44 190 GLY A CA 1
ATOM 1483 C C . GLY A 1 190 ? 10.461 10.758 14.633 1 94.44 190 GLY A C 1
ATOM 1484 O O . GLY A 1 190 ? 10.68 11.648 15.461 1 94.44 190 GLY A O 1
ATOM 1485 N N . ARG A 1 191 ? 11.453 10.305 13.82 1 96.69 191 ARG A N 1
ATOM 1486 C CA . ARG A 1 191 ? 12.828 10.789 13.875 1 96.69 191 ARG A CA 1
ATOM 1487 C C . ARG A 1 191 ? 12.984 12.109 13.141 1 96.69 191 ARG A C 1
ATOM 1489 O O . ARG A 1 191 ? 12.438 12.281 12.047 1 96.69 191 ARG A O 1
ATOM 1496 N N . PHE A 1 192 ? 13.711 13.07 13.789 1 96.31 192 PHE A N 1
ATOM 1497 C CA . PHE A 1 192 ? 14.047 14.336 13.148 1 96.31 192 PHE A CA 1
ATOM 1498 C C . PHE A 1 192 ? 14.992 14.117 11.969 1 96.31 192 PHE A C 1
ATOM 1500 O O . PHE A 1 192 ? 15.898 13.289 12.047 1 96.31 192 PHE A O 1
ATOM 1507 N N . ARG A 1 193 ? 14.781 14.891 10.992 1 96.38 193 ARG A N 1
ATOM 1508 C CA . ARG A 1 193 ? 15.711 14.883 9.867 1 96.38 193 ARG A CA 1
ATOM 1509 C C . ARG A 1 193 ? 16.969 15.664 10.188 1 96.38 193 ARG A C 1
ATOM 1511 O O . ARG A 1 193 ? 16.984 16.516 11.078 1 96.38 193 ARG A O 1
ATOM 1518 N N . PRO A 1 194 ? 18.031 15.391 9.414 1 96.5 194 PRO A N 1
ATOM 1519 C CA . PRO A 1 194 ? 19.297 16.109 9.68 1 96.5 194 PRO A CA 1
ATOM 1520 C C . PRO A 1 194 ? 19.125 17.625 9.609 1 96.5 194 PRO A C 1
ATOM 1522 O O . PRO A 1 194 ? 19.625 18.344 10.477 1 96.5 194 PRO A O 1
ATOM 1525 N N . TYR A 1 195 ? 18.438 18.125 8.727 1 93.56 195 TYR A N 1
ATOM 1526 C CA . TYR A 1 195 ? 18.328 19.562 8.57 1 93.56 195 TYR A CA 1
ATOM 1527 C C . TYR A 1 195 ? 17.484 20.172 9.688 1 93.56 195 TYR A C 1
ATOM 1529 O O . TYR A 1 195 ? 17.406 21.391 9.82 1 93.56 195 TYR A O 1
ATOM 1537 N N . GLU A 1 196 ? 16.891 19.281 10.516 1 94.06 196 GLU A N 1
ATOM 1538 C CA . GLU A 1 196 ? 16.062 19.734 11.625 1 94.06 196 GLU A CA 1
ATOM 1539 C C . GLU A 1 196 ? 16.828 19.672 12.945 1 94.06 196 GLU A C 1
ATOM 1541 O O . GLU A 1 196 ? 16.328 20.125 13.977 1 94.06 196 GLU A O 1
ATOM 1546 N N . VAL A 1 197 ? 18.016 19.172 12.922 1 95.69 197 VAL A N 1
ATOM 1547 C CA . VAL A 1 197 ? 18.75 18.844 14.141 1 95.69 197 VAL A CA 1
ATOM 1548 C C . VAL A 1 197 ? 19.672 20 14.516 1 95.69 197 VAL A C 1
ATOM 1550 O O . VAL A 1 197 ? 20.484 20.438 13.703 1 95.69 197 VAL A O 1
ATOM 1553 N N . LYS A 1 198 ? 19.594 20.391 15.719 1 93.25 198 LYS A N 1
ATOM 1554 C CA . LYS A 1 198 ? 20.328 21.547 16.219 1 93.25 198 LYS A CA 1
ATOM 1555 C C . LYS A 1 198 ? 21.828 21.344 16.109 1 93.25 198 LYS A C 1
ATOM 1557 O O . LYS A 1 198 ? 22.562 22.297 15.82 1 93.25 198 LYS A O 1
ATOM 1562 N N . GLU A 1 199 ? 22.234 20.234 16.312 1 92.25 199 GLU A N 1
ATOM 1563 C CA . GLU A 1 199 ? 23.672 19.922 16.266 1 92.25 199 GLU A CA 1
ATOM 1564 C C . GLU A 1 199 ? 24.219 20.094 14.844 1 92.25 199 GLU A C 1
ATOM 1566 O O . GLU A 1 199 ? 25.422 20.203 14.648 1 92.25 199 GLU A O 1
ATOM 1571 N N . ILE A 1 200 ? 23.344 20.078 13.906 1 92.62 200 ILE A N 1
ATOM 1572 C CA . ILE A 1 200 ? 23.75 20.203 12.508 1 92.62 200 ILE A CA 1
ATOM 1573 C C . ILE A 1 200 ? 23.438 21.609 11.992 1 92.62 200 ILE A C 1
ATOM 1575 O O . ILE A 1 200 ? 24.281 22.266 11.398 1 92.62 200 ILE A O 1
ATOM 1579 N N . VAL A 1 201 ? 22.219 21.953 12.266 1 91.81 201 VAL A N 1
ATOM 1580 C CA . VAL A 1 201 ? 21.766 23.281 11.922 1 91.81 201 VAL A CA 1
ATOM 1581 C C . VAL A 1 201 ? 21.391 24.047 13.195 1 91.81 201 VAL A C 1
ATOM 1583 O O . VAL A 1 201 ? 20.312 23.812 13.773 1 91.81 201 VAL A O 1
ATOM 1586 N N . SER A 1 202 ? 22.094 25 13.562 1 89.69 202 SER A N 1
ATOM 1587 C CA . SER A 1 202 ? 22.031 25.672 14.867 1 89.69 202 SER A CA 1
ATOM 1588 C C . SER A 1 202 ? 20.688 26.375 15.055 1 89.69 202 SER A C 1
ATOM 1590 O O . SER A 1 202 ? 20.203 26.5 16.188 1 89.69 202 SER A O 1
ATOM 1592 N N . SER A 1 203 ? 20.062 26.734 14.062 1 88.75 203 SER A N 1
ATOM 1593 C CA . SER A 1 203 ? 18.828 27.5 14.141 1 88.75 203 SER A CA 1
ATOM 1594 C C . SER A 1 203 ? 17.625 26.594 14.406 1 88.75 203 SER A C 1
ATOM 1596 O O . SER A 1 203 ? 16.516 27.062 14.633 1 88.75 203 SER A O 1
ATOM 1598 N N . THR A 1 204 ? 17.875 25.312 14.352 1 89.62 204 THR A N 1
ATOM 1599 C CA . THR A 1 204 ? 16.766 24.375 14.539 1 89.62 204 THR A CA 1
ATOM 1600 C C . THR A 1 204 ? 16.75 23.844 15.969 1 89.62 204 THR A C 1
ATOM 1602 O O . THR A 1 204 ? 17.656 24.141 16.766 1 89.62 204 THR A O 1
ATOM 1605 N N . LYS A 1 205 ? 15.625 23.188 16.312 1 91.62 205 LYS A N 1
ATOM 1606 C CA . LYS A 1 205 ? 15.445 22.766 17.703 1 91.62 205 LYS A CA 1
ATOM 1607 C C . LYS A 1 205 ? 15.391 21.234 17.812 1 91.62 205 LYS A C 1
ATOM 1609 O O . LYS A 1 205 ? 15.297 20.688 18.906 1 91.62 205 LYS A O 1
ATOM 1614 N N . GLY A 1 206 ? 15.484 20.562 16.75 1 94.56 206 GLY A N 1
ATOM 1615 C CA . GLY A 1 206 ? 15.391 19.109 16.781 1 94.56 206 GLY A CA 1
ATOM 1616 C C . GLY A 1 206 ? 16.594 18.453 17.438 1 94.56 206 GLY A C 1
ATOM 1617 O O . GLY A 1 206 ? 17.641 19.078 17.594 1 94.56 206 GLY A O 1
ATOM 1618 N N . THR A 1 207 ? 16.344 17.125 17.891 1 95.75 207 THR A N 1
ATOM 1619 C CA . THR A 1 207 ? 17.391 16.359 18.562 1 95.75 207 THR A CA 1
ATOM 1620 C C . THR A 1 207 ? 17.719 15.094 17.781 1 95.75 207 THR A C 1
ATOM 1622 O O . THR A 1 207 ? 16.828 14.43 17.25 1 95.75 207 THR A O 1
ATOM 1625 N N . PHE A 1 208 ? 19.031 14.828 17.828 1 97.19 208 PHE A N 1
ATOM 1626 C CA . PHE A 1 208 ? 19.469 13.609 17.172 1 97.19 208 PHE A CA 1
ATOM 1627 C C . PHE A 1 208 ? 19.109 12.383 18.016 1 97.19 208 PHE A C 1
ATOM 1629 O O . PHE A 1 208 ? 19.25 12.398 19.234 1 97.19 208 PHE A O 1
ATOM 1636 N N . THR A 1 209 ? 18.594 11.344 17.359 1 97.5 209 THR A N 1
ATOM 1637 C CA . THR A 1 209 ? 18.438 10.016 17.938 1 97.5 209 THR A CA 1
ATOM 1638 C C . THR A 1 209 ? 18.922 8.938 16.984 1 97.5 209 THR A C 1
ATOM 1640 O O . THR A 1 209 ? 18.859 9.102 15.766 1 97.5 209 THR A O 1
ATOM 1643 N N . ASN A 1 210 ? 19.406 7.875 17.547 1 97.88 210 ASN A N 1
ATOM 1644 C CA . ASN A 1 210 ? 19.797 6.746 16.719 1 97.88 210 ASN A CA 1
ATOM 1645 C C . ASN A 1 210 ? 18.609 6.086 16.047 1 97.88 210 ASN A C 1
ATOM 1647 O O . ASN A 1 210 ? 17.469 6.262 16.484 1 97.88 210 ASN A O 1
ATOM 1651 N N . TRP A 1 211 ? 18.969 5.285 14.977 1 97.62 211 TRP A N 1
ATOM 1652 C CA . TRP A 1 211 ? 17.891 4.727 14.156 1 97.62 211 TRP A CA 1
ATOM 1653 C C . TRP A 1 211 ? 17.078 3.705 14.945 1 97.62 211 TRP A C 1
ATOM 1655 O O . TRP A 1 211 ? 15.914 3.455 14.625 1 97.62 211 TRP A O 1
ATOM 1665 N N . TRP A 1 212 ? 17.609 3.113 15.984 1 96.56 212 TRP A N 1
ATOM 1666 C CA . TRP A 1 212 ? 16.906 2.072 16.719 1 96.56 212 TRP A CA 1
ATOM 1667 C C . TRP A 1 212 ? 16.031 2.68 17.812 1 96.56 212 TRP A C 1
ATOM 1669 O O . TRP A 1 212 ? 15.344 1.957 18.547 1 96.56 212 TRP A O 1
ATOM 1679 N N . HIS A 1 213 ? 16.078 4 17.969 1 96.06 213 HIS A N 1
ATOM 1680 C CA . HIS A 1 213 ? 15.273 4.68 18.969 1 96.06 213 HIS A CA 1
ATOM 1681 C C . HIS A 1 213 ? 13.906 5.059 18.422 1 96.06 213 HIS A C 1
ATOM 1683 O O . HIS A 1 213 ? 13.812 5.793 17.438 1 96.06 213 HIS A O 1
ATOM 1689 N N . LEU A 1 214 ? 12.852 4.66 19.062 1 92.94 214 LEU A N 1
ATOM 1690 C CA . LEU A 1 214 ? 11.484 5.023 18.719 1 92.94 214 LEU A CA 1
ATOM 1691 C C . LEU A 1 214 ? 11.039 6.273 19.469 1 92.94 214 LEU A C 1
ATOM 1693 O O . LEU A 1 214 ? 10.844 6.238 20.672 1 92.94 214 LEU A O 1
ATOM 1697 N N . ASN A 1 215 ? 10.82 7.367 18.734 1 93.5 215 ASN A N 1
ATOM 1698 C CA . ASN A 1 215 ? 10.422 8.633 19.344 1 93.5 215 ASN A CA 1
ATOM 1699 C C . ASN A 1 215 ? 8.906 8.742 19.469 1 93.5 215 ASN A C 1
ATOM 1701 O O . ASN A 1 215 ? 8.398 9.586 20.203 1 93.5 215 ASN A O 1
ATOM 1705 N N . GLY A 1 216 ? 8.211 7.82 18.781 1 88.19 216 GLY A N 1
ATOM 1706 C CA . GLY A 1 216 ? 6.758 7.906 18.766 1 88.19 216 GLY A CA 1
ATOM 1707 C C . GLY A 1 216 ? 6.223 8.805 17.672 1 88.19 216 GLY A C 1
ATOM 1708 O O . GLY A 1 216 ? 6.93 9.102 16.703 1 88.19 216 GLY A O 1
ATOM 1709 N N . GLN A 1 217 ? 5 9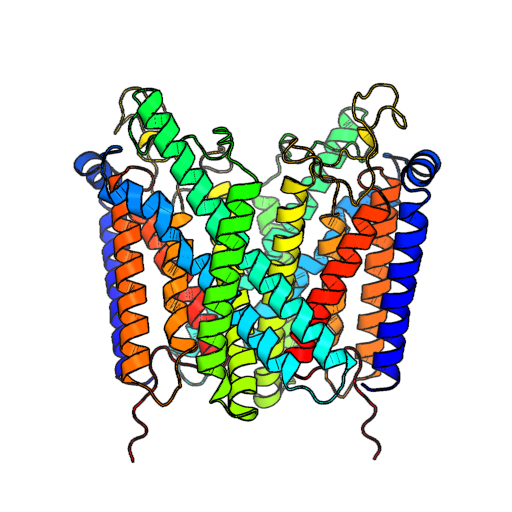.117 17.734 1 87.31 217 GLN A N 1
ATOM 1710 C CA . GLN A 1 217 ? 4.344 9.898 16.703 1 87.31 217 GLN A CA 1
ATOM 1711 C C . GLN A 1 217 ? 4.566 11.398 16.906 1 87.31 217 GLN A C 1
ATOM 1713 O O . GLN A 1 217 ? 3.631 12.125 17.234 1 87.31 217 GLN A O 1
ATOM 1718 N N . THR A 1 218 ? 5.723 11.891 16.562 1 89.56 218 THR A N 1
ATOM 1719 C CA . THR A 1 218 ? 6.137 13.266 16.812 1 89.56 218 THR A CA 1
ATOM 1720 C C . THR A 1 218 ? 5.809 14.141 15.602 1 89.56 218 THR A C 1
ATOM 1722 O O . THR A 1 218 ? 5.891 15.367 15.68 1 89.56 218 THR A O 1
ATOM 1725 N N . GLY A 1 219 ? 5.422 13.516 14.5 1 88.81 219 GLY A N 1
ATOM 1726 C CA . GLY A 1 219 ? 5.18 14.25 13.266 1 88.81 219 GLY A CA 1
ATOM 1727 C C . GLY A 1 219 ? 6.398 14.32 12.367 1 88.81 219 GLY A C 1
ATOM 1728 O O . GLY A 1 219 ? 6.285 14.672 11.188 1 88.81 219 GLY A O 1
ATOM 1729 N N . HIS A 1 220 ? 7.562 13.969 12.859 1 93.06 220 HIS A N 1
ATOM 1730 C CA . HIS A 1 220 ? 8.781 13.914 12.055 1 93.06 220 HIS A CA 1
ATOM 1731 C C . HIS A 1 220 ? 8.938 12.555 11.391 1 93.06 220 HIS A C 1
ATOM 1733 O O . HIS A 1 220 ? 8.5 11.539 11.938 1 93.06 220 HIS A O 1
ATOM 1739 N N . GLN A 1 221 ? 9.531 12.531 10.211 1 93.62 221 GLN A N 1
ATOM 1740 C CA . GLN A 1 221 ? 9.445 11.312 9.414 1 93.62 221 GLN A CA 1
ATOM 1741 C C . GLN A 1 221 ? 10.766 11.023 8.711 1 93.62 221 GLN A C 1
ATOM 1743 O O . GLN A 1 221 ? 10.781 10.688 7.523 1 93.62 221 GLN A O 1
ATOM 1748 N N . SER A 1 222 ? 11.836 11.086 9.375 1 96.44 222 SER A N 1
ATOM 1749 C CA . SER A 1 222 ? 13.133 10.836 8.758 1 96.44 222 SER A CA 1
ATOM 1750 C C . SER A 1 222 ? 13.336 9.352 8.477 1 96.44 222 SER A C 1
ATOM 1752 O O . SER A 1 222 ? 13.758 8.977 7.387 1 96.44 222 SER A O 1
ATOM 1754 N N . PHE A 1 223 ? 13.016 8.5 9.414 1 97.69 223 PHE A N 1
ATOM 1755 C CA . PHE A 1 223 ? 13.359 7.082 9.375 1 97.69 223 PHE A CA 1
ATOM 1756 C C . PHE A 1 223 ? 12.125 6.238 9.078 1 97.69 223 PHE A C 1
ATOM 1758 O O . PHE A 1 223 ? 11.125 6.312 9.797 1 97.69 223 PHE A O 1
ATOM 1765 N N . PRO A 1 224 ? 12.211 5.328 8.078 1 98.19 224 PRO A N 1
ATOM 1766 C CA . PRO A 1 224 ? 13.242 5.203 7.047 1 98.19 224 PRO A CA 1
ATOM 1767 C C . PRO A 1 224 ? 13 6.129 5.859 1 98.19 224 PRO A C 1
ATOM 1769 O O . PRO A 1 224 ? 12.094 6.965 5.895 1 98.19 224 PRO A O 1
ATOM 1772 N N . SER A 1 225 ? 13.812 6.062 4.852 1 98 225 SER A N 1
ATOM 1773 C CA . SER A 1 225 ? 13.789 7.008 3.74 1 98 225 SER A CA 1
ATOM 1774 C C . SER A 1 225 ? 12.758 6.598 2.691 1 98 225 SER A C 1
ATOM 1776 O O . SER A 1 225 ? 12.883 5.539 2.07 1 98 225 SER A O 1
ATOM 1778 N N . GLY A 1 226 ? 11.82 7.441 2.414 1 96.94 226 GLY A N 1
ATOM 1779 C CA . GLY A 1 226 ? 10.82 7.191 1.388 1 96.94 226 GLY A CA 1
ATOM 1780 C C . GLY A 1 226 ? 11.391 7.199 -0.017 1 96.94 226 GLY A C 1
ATOM 1781 O O . GLY A 1 226 ? 11.062 6.336 -0.833 1 96.94 226 GLY A O 1
ATOM 1782 N N . HIS A 1 227 ? 12.227 8.141 -0.354 1 97 227 HIS A N 1
ATOM 1783 C CA . HIS A 1 227 ? 12.852 8.211 -1.669 1 97 227 HIS A CA 1
ATOM 1784 C C . HIS A 1 227 ? 13.695 6.965 -1.939 1 97 227 HIS A C 1
ATOM 1786 O O . HIS A 1 227 ? 13.68 6.434 -3.051 1 97 227 HIS A O 1
ATOM 1792 N N . THR A 1 228 ? 14.359 6.555 -0.913 1 98.62 228 THR A N 1
ATOM 1793 C CA . THR A 1 228 ? 15.227 5.402 -1.095 1 98.62 228 THR A CA 1
ATOM 1794 C C . THR A 1 228 ? 14.406 4.141 -1.347 1 98.62 228 THR A C 1
ATOM 1796 O O . THR A 1 228 ? 14.773 3.316 -2.191 1 98.62 228 THR A O 1
ATOM 1799 N N . ILE A 1 229 ? 13.328 3.945 -0.581 1 98.5 229 ILE A N 1
ATOM 1800 C CA . ILE A 1 229 ? 12.484 2.773 -0.807 1 98.5 229 ILE A CA 1
ATOM 1801 C C . ILE A 1 229 ? 11.93 2.803 -2.229 1 98.5 229 ILE A C 1
ATOM 1803 O O . ILE A 1 229 ? 11.805 1.761 -2.875 1 98.5 229 ILE A O 1
ATOM 1807 N N . ALA A 1 230 ? 11.609 3.988 -2.729 1 98 230 ALA A N 1
ATOM 1808 C CA . ALA A 1 230 ? 11.109 4.137 -4.09 1 98 230 ALA A CA 1
ATOM 1809 C C . ALA A 1 230 ? 12.18 3.764 -5.113 1 98 230 ALA A C 1
ATOM 1811 O O . ALA A 1 230 ? 11.898 3.039 -6.074 1 98 230 ALA A O 1
ATOM 1812 N N . ALA A 1 231 ? 13.359 4.211 -4.914 1 98.56 231 ALA A N 1
ATOM 1813 C CA . ALA A 1 231 ? 14.461 3.904 -5.82 1 98.56 231 ALA A CA 1
ATOM 1814 C C . ALA A 1 231 ? 14.805 2.416 -5.785 1 98.56 231 ALA A C 1
ATOM 1816 O O . ALA A 1 231 ? 15.102 1.816 -6.824 1 98.56 231 ALA A O 1
ATOM 1817 N N . ALA A 1 232 ? 14.711 1.848 -4.617 1 98.69 232 ALA A N 1
ATOM 1818 C CA . ALA A 1 232 ? 15.125 0.46 -4.418 1 98.69 232 ALA A CA 1
ATOM 1819 C C . 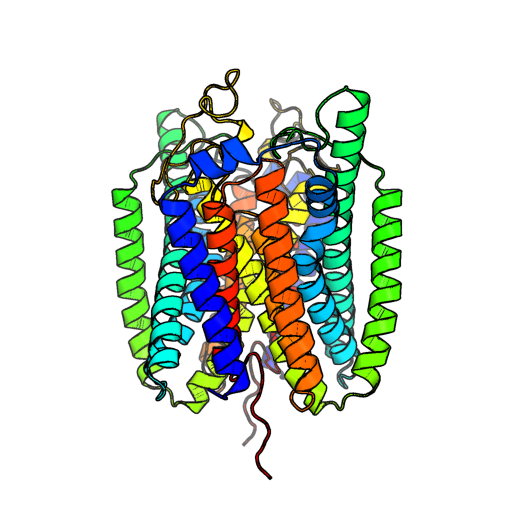ALA A 1 232 ? 14.141 -0.503 -5.074 1 98.69 232 ALA A C 1
ATOM 1821 O O . ALA A 1 232 ? 14.43 -1.692 -5.223 1 98.69 232 ALA A O 1
ATOM 1822 N N . ALA A 1 233 ? 13.016 0 -5.477 1 98.56 233 ALA A N 1
ATOM 1823 C CA . ALA A 1 233 ? 12.109 -0.836 -6.258 1 98.56 233 ALA A CA 1
ATOM 1824 C C . ALA A 1 233 ? 12.789 -1.362 -7.516 1 98.56 233 ALA A C 1
ATOM 1826 O O . ALA A 1 233 ? 12.375 -2.379 -8.078 1 98.56 233 ALA A O 1
ATOM 1827 N N . ALA A 1 234 ? 13.875 -0.744 -7.949 1 98.44 234 ALA A N 1
ATOM 1828 C CA . ALA A 1 234 ? 14.633 -1.151 -9.125 1 98.44 234 ALA A CA 1
ATOM 1829 C C . ALA A 1 234 ? 15.227 -2.545 -8.945 1 98.44 234 ALA A C 1
ATOM 1831 O O . ALA A 1 234 ? 15.547 -3.227 -9.922 1 98.44 234 ALA A O 1
ATOM 1832 N N . LEU A 1 235 ? 15.359 -2.959 -7.715 1 97.81 235 LEU A N 1
ATOM 1833 C CA . LEU A 1 235 ? 15.906 -4.281 -7.426 1 97.81 235 LEU A CA 1
ATOM 1834 C C . LEU A 1 235 ? 14.977 -5.375 -7.945 1 97.81 235 LEU A C 1
ATOM 1836 O O . LEU A 1 235 ? 15.375 -6.539 -8.047 1 97.81 235 LEU A O 1
ATOM 1840 N N . PHE A 1 236 ? 13.742 -5.027 -8.32 1 98.19 236 PHE A N 1
ATOM 1841 C CA . PHE A 1 236 ? 12.789 -6.012 -8.82 1 98.19 236 PHE A CA 1
ATOM 1842 C C . PHE A 1 236 ? 12.898 -6.156 -10.336 1 98.19 236 PHE A C 1
ATOM 1844 O O . PHE A 1 236 ? 12.391 -7.117 -10.914 1 98.19 236 PHE A O 1
ATOM 1851 N N . LEU A 1 237 ? 13.617 -5.316 -11.047 1 97.38 237 LEU A N 1
ATOM 1852 C CA . LEU A 1 237 ? 13.656 -5.23 -12.5 1 97.38 237 LEU A CA 1
ATOM 1853 C C . LEU A 1 237 ? 14.172 -6.531 -13.109 1 97.38 237 LEU A C 1
ATOM 1855 O O . LEU A 1 237 ? 13.672 -6.98 -14.141 1 97.38 237 LEU A O 1
ATOM 1859 N N . PRO A 1 238 ? 15.164 -7.215 -12.484 1 96.19 238 PRO A N 1
ATOM 1860 C CA . PRO A 1 238 ? 15.695 -8.438 -13.094 1 96.19 238 PRO A CA 1
ATOM 1861 C C . PRO A 1 238 ? 14.625 -9.516 -13.273 1 96.19 238 PRO A C 1
ATOM 1863 O O . PRO A 1 238 ? 14.781 -10.406 -14.117 1 96.19 238 PRO A O 1
ATOM 1866 N N . PHE A 1 239 ? 13.578 -9.461 -12.617 1 96.06 239 PHE A N 1
ATOM 1867 C CA . PHE A 1 239 ? 12.602 -10.539 -12.609 1 96.06 239 PHE A CA 1
ATOM 1868 C C . PHE A 1 239 ? 11.656 -10.414 -13.805 1 96.06 239 PHE A C 1
ATOM 1870 O O . PHE A 1 239 ? 10.922 -11.344 -14.125 1 96.06 239 PHE A O 1
ATOM 1877 N N . PHE A 1 240 ? 11.703 -9.242 -14.469 1 96.06 240 PHE A N 1
ATOM 1878 C CA . PHE A 1 240 ? 10.961 -9.086 -15.719 1 96.06 240 PHE A CA 1
ATOM 1879 C C . PHE A 1 240 ? 11.758 -9.656 -16.891 1 96.06 240 PHE A C 1
ATOM 1881 O O . PHE A 1 240 ? 11.195 -9.891 -17.969 1 96.06 240 PHE A O 1
ATOM 1888 N N . ALA A 1 241 ? 13.078 -9.805 -16.719 1 93.69 241 ALA A N 1
ATOM 1889 C CA . ALA A 1 241 ? 13.93 -10.297 -17.797 1 93.69 241 ALA A CA 1
ATOM 1890 C C . ALA A 1 241 ? 13.68 -11.781 -18.047 1 93.69 241 ALA A C 1
ATOM 1892 O O . ALA A 1 241 ? 13.32 -12.523 -17.141 1 93.69 241 ALA A O 1
ATOM 1893 N N . ASP A 1 242 ? 13.914 -12.172 -19.344 1 90.94 242 ASP A N 1
ATOM 1894 C CA . ASP A 1 242 ? 13.852 -13.594 -19.688 1 90.94 242 ASP A CA 1
ATOM 1895 C C . ASP A 1 242 ? 14.797 -14.406 -18.797 1 90.94 242 ASP A C 1
ATOM 1897 O O . ASP A 1 242 ? 15.961 -14.047 -18.625 1 90.94 242 ASP A O 1
ATOM 1901 N N . ARG A 1 243 ? 14.25 -15.445 -18.297 1 88.38 243 ARG A N 1
ATOM 1902 C CA . ARG A 1 243 ? 15 -16.25 -17.344 1 88.38 243 ARG A CA 1
ATOM 1903 C C . ARG A 1 243 ? 16.234 -16.875 -17.984 1 88.38 243 ARG A C 1
ATOM 1905 O O . ARG A 1 243 ? 17.188 -17.234 -17.312 1 88.38 243 ARG A O 1
ATOM 1912 N N . LYS A 1 244 ? 16.25 -17.016 -19.312 1 88.44 244 LYS A N 1
ATOM 1913 C CA . LYS A 1 244 ? 17.391 -17.562 -20.047 1 88.44 244 LYS A CA 1
ATOM 1914 C C . LYS A 1 244 ? 18.438 -16.484 -20.312 1 88.44 244 LYS A C 1
ATOM 1916 O O . LYS A 1 244 ? 19.578 -16.797 -20.672 1 88.44 244 LYS A O 1
ATOM 1921 N N . ASN A 1 245 ? 18.047 -15.203 -20.219 1 91.25 245 ASN A N 1
ATOM 1922 C CA . ASN A 1 245 ? 18.953 -14.094 -20.469 1 91.25 245 ASN A CA 1
ATOM 1923 C C . ASN A 1 245 ? 19.719 -13.703 -19.203 1 91.25 245 ASN A C 1
ATOM 1925 O O . ASN A 1 245 ? 19.453 -12.648 -18.625 1 91.25 245 ASN A O 1
ATOM 1929 N N . LEU A 1 246 ? 20.766 -14.398 -18.844 1 91.62 246 LEU A N 1
ATOM 1930 C CA . LEU A 1 246 ? 21.531 -14.211 -17.625 1 91.62 246 LEU A CA 1
ATOM 1931 C C . LEU A 1 246 ? 22.219 -12.852 -17.609 1 91.62 246 LEU A C 1
ATOM 1933 O O . LEU A 1 246 ? 22.281 -12.188 -16.578 1 91.62 246 LEU A O 1
ATOM 1937 N N . LYS A 1 247 ? 22.797 -12.547 -18.781 1 93.25 247 LYS A N 1
ATOM 1938 C CA . LYS A 1 247 ? 23.453 -11.25 -18.891 1 93.25 247 LYS A CA 1
ATOM 1939 C C . LYS A 1 247 ? 22.5 -10.109 -18.562 1 93.25 247 LYS A C 1
ATOM 1941 O O . LYS A 1 247 ? 22.844 -9.18 -17.844 1 93.25 247 LYS A O 1
ATOM 1946 N N . GLY A 1 248 ? 21.297 -10.117 -19.109 1 94.38 248 GLY A N 1
ATOM 1947 C CA . GLY A 1 248 ? 20.281 -9.117 -18.812 1 94.38 248 GLY A CA 1
ATOM 1948 C C . GLY A 1 248 ? 19.906 -9.062 -17.344 1 94.38 248 GLY A C 1
ATOM 1949 O O . GLY A 1 248 ? 19.75 -7.98 -16.781 1 94.38 248 GLY A O 1
ATOM 1950 N N . GLN A 1 249 ? 19.75 -10.195 -16.75 1 95.06 249 GLN A N 1
ATOM 1951 C CA . GLN A 1 249 ? 19.438 -10.266 -15.32 1 95.06 249 GLN A CA 1
ATOM 1952 C C . GLN A 1 249 ? 20.531 -9.602 -14.484 1 95.06 249 GLN A C 1
ATOM 1954 O O . GLN A 1 249 ? 20.234 -8.82 -13.578 1 95.06 249 GLN A O 1
ATOM 1959 N N . LYS A 1 250 ? 21.766 -9.883 -14.852 1 94.81 250 LYS A N 1
ATOM 1960 C CA . LYS A 1 250 ? 22.906 -9.32 -14.133 1 94.81 250 LYS A CA 1
ATOM 1961 C C . LYS A 1 250 ? 22.938 -7.797 -14.258 1 94.81 250 LYS A C 1
ATOM 1963 O O . LYS A 1 250 ? 23.094 -7.09 -13.258 1 94.81 250 LYS A O 1
ATOM 1968 N N . ILE A 1 251 ? 22.766 -7.359 -15.43 1 96.62 251 ILE A N 1
ATOM 1969 C CA . ILE A 1 251 ? 22.812 -5.926 -15.688 1 96.62 251 ILE A CA 1
ATOM 1970 C C . ILE A 1 251 ? 21.719 -5.223 -14.898 1 96.62 251 ILE A C 1
ATOM 1972 O O . ILE A 1 251 ? 21.969 -4.207 -14.242 1 96.62 251 ILE A O 1
ATOM 1976 N N . LEU A 1 252 ? 20.531 -5.715 -14.938 1 97.12 252 LEU A N 1
ATOM 1977 C CA . LEU A 1 252 ? 19.406 -5.094 -14.258 1 97.12 252 LEU A CA 1
ATOM 1978 C C . LEU A 1 252 ? 19.578 -5.156 -12.742 1 97.12 252 LEU A C 1
ATOM 1980 O O . LEU A 1 252 ? 19.266 -4.191 -12.039 1 97.12 252 LEU A O 1
ATOM 1984 N N . ALA A 1 253 ? 20.094 -6.254 -12.211 1 96.38 253 ALA A N 1
ATOM 1985 C CA . ALA A 1 253 ? 20.297 -6.398 -10.773 1 96.38 253 ALA A CA 1
ATOM 1986 C C . ALA A 1 253 ? 21.344 -5.398 -10.266 1 96.38 253 ALA A C 1
ATOM 1988 O O . ALA A 1 253 ? 21.078 -4.645 -9.328 1 96.38 253 ALA A O 1
ATOM 1989 N N . TYR A 1 254 ? 22.453 -5.363 -10.945 1 97.25 254 TYR A N 1
ATOM 1990 C CA . TYR A 1 254 ? 23.547 -4.5 -10.492 1 97.25 254 TYR A CA 1
ATOM 1991 C C . TYR A 1 254 ? 23.219 -3.035 -10.75 1 97.25 254 TYR A C 1
ATOM 1993 O O . TYR A 1 254 ? 23.547 -2.17 -9.93 1 97.25 254 TYR A O 1
ATOM 2001 N N . SER A 1 255 ? 22.594 -2.746 -11.867 1 98.06 255 SER A N 1
ATOM 2002 C CA . SER A 1 255 ? 22.219 -1.359 -12.133 1 98.06 255 SER A CA 1
ATOM 2003 C C . SER A 1 255 ? 21.172 -0.866 -11.133 1 98.06 255 SER A C 1
ATOM 2005 O O . SER A 1 255 ? 21.219 0.286 -10.695 1 98.06 255 SER A O 1
ATOM 2007 N N . GLY A 1 256 ? 20.219 -1.752 -10.797 1 98.25 256 GLY A N 1
ATOM 2008 C CA . GLY A 1 256 ? 19.25 -1.391 -9.773 1 98.25 256 GLY A CA 1
ATOM 2009 C C . GLY A 1 256 ? 19.891 -1.127 -8.422 1 98.25 256 GLY A C 1
ATOM 2010 O O . GLY A 1 256 ? 19.516 -0.169 -7.734 1 98.25 256 GLY A O 1
ATOM 2011 N N . PHE A 1 257 ? 20.859 -1.936 -8.078 1 98.19 257 PHE A N 1
ATOM 2012 C CA . PHE A 1 257 ? 21.562 -1.792 -6.812 1 98.19 257 PHE A CA 1
ATOM 2013 C C . PHE A 1 257 ? 22.375 -0.5 -6.785 1 98.19 257 PHE A C 1
ATOM 2015 O O . PHE A 1 257 ? 22.281 0.269 -5.824 1 98.19 257 PHE A O 1
ATOM 2022 N N . VAL A 1 258 ? 23.062 -0.223 -7.824 1 98.56 258 VAL A N 1
ATOM 2023 C CA . VAL A 1 258 ? 23.891 0.975 -7.918 1 98.56 258 VAL A CA 1
ATOM 2024 C C . VAL A 1 258 ? 23.016 2.219 -7.898 1 98.56 258 VAL A C 1
ATOM 2026 O O . VAL A 1 258 ? 23.328 3.205 -7.23 1 98.56 258 VAL A O 1
ATOM 2029 N N . PHE A 1 259 ? 21.922 2.197 -8.641 1 98.69 259 PHE A N 1
ATOM 2030 C CA . PHE A 1 259 ? 20.984 3.314 -8.656 1 98.69 259 PHE A CA 1
ATOM 2031 C C . PHE A 1 259 ? 20.469 3.611 -7.254 1 98.69 259 PHE A C 1
ATOM 2033 O O . PHE A 1 259 ? 20.344 4.773 -6.863 1 98.69 259 PHE A O 1
ATOM 2040 N N . THR A 1 260 ? 20.156 2.527 -6.504 1 98.75 260 THR A N 1
ATOM 2041 C CA . THR A 1 260 ? 19.672 2.693 -5.137 1 98.75 260 THR A CA 1
ATOM 2042 C C . THR A 1 260 ? 20.75 3.324 -4.258 1 98.75 260 THR A C 1
ATOM 2044 O O . THR A 1 260 ? 20.469 4.23 -3.471 1 98.75 260 THR A O 1
ATOM 2047 N N . LEU A 1 261 ? 22 2.922 -4.438 1 98.75 261 LEU A N 1
ATOM 2048 C CA . LEU A 1 261 ? 23.094 3.496 -3.67 1 98.75 261 LEU A CA 1
ATOM 2049 C C . LEU A 1 261 ? 23.266 4.98 -3.984 1 98.75 261 LEU A C 1
ATOM 2051 O O . LEU A 1 261 ? 23.547 5.781 -3.09 1 98.75 261 LEU A O 1
ATOM 2055 N N . LEU A 1 262 ? 23.078 5.312 -5.219 1 98.75 262 LEU A N 1
ATOM 2056 C CA . LEU A 1 262 ? 23.172 6.715 -5.617 1 98.75 262 LEU A CA 1
ATOM 2057 C C . LEU A 1 262 ? 22.047 7.535 -4.988 1 98.75 262 LEU A C 1
ATOM 2059 O O . LEU A 1 262 ? 22.281 8.656 -4.535 1 98.75 262 LEU A O 1
ATOM 2063 N N . MET A 1 263 ? 20.844 7.02 -4.961 1 98.69 263 MET A N 1
ATOM 2064 C CA . MET A 1 263 ? 19.734 7.684 -4.285 1 98.69 263 MET A CA 1
ATOM 2065 C C . MET A 1 263 ? 20.047 7.879 -2.803 1 98.69 263 MET A C 1
ATOM 2067 O O . MET A 1 263 ? 19.766 8.945 -2.244 1 98.69 263 MET A O 1
ATOM 2071 N N . MET A 1 264 ? 20.609 6.824 -2.195 1 98.81 264 MET A N 1
ATOM 2072 C CA . MET A 1 264 ? 21 6.926 -0.788 1 98.81 264 MET A CA 1
ATOM 2073 C C . MET A 1 264 ? 21.953 8.086 -0.562 1 98.81 264 MET A C 1
ATOM 2075 O O . MET A 1 264 ? 21.734 8.914 0.321 1 98.81 264 MET A O 1
ATOM 2079 N N . ALA A 1 265 ? 22.953 8.164 -1.362 1 98.62 265 ALA A N 1
ATOM 2080 C CA . ALA A 1 265 ? 23.953 9.227 -1.257 1 98.62 265 ALA A CA 1
ATOM 2081 C C . ALA A 1 265 ? 23.312 10.602 -1.47 1 98.62 265 ALA A C 1
ATOM 2083 O O . ALA A 1 265 ? 23.641 11.562 -0.774 1 98.62 265 ALA A O 1
ATOM 2084 N N . ALA A 1 266 ? 22.422 10.672 -2.357 1 98.06 266 ALA A N 1
ATOM 2085 C CA . ALA A 1 266 ? 21.766 11.938 -2.686 1 98.06 266 ALA A CA 1
ATOM 2086 C C . ALA A 1 266 ? 20.938 12.453 -1.507 1 98.06 266 ALA A C 1
ATOM 2088 O O . ALA A 1 266 ? 20.984 13.641 -1.187 1 98.06 266 ALA A O 1
ATOM 2089 N N . ARG A 1 267 ? 20.234 11.586 -0.853 1 97.69 267 ARG A N 1
ATOM 2090 C CA . ARG A 1 267 ? 19.359 11.984 0.257 1 97.69 267 ARG A CA 1
ATOM 2091 C C . ARG A 1 267 ? 20.188 12.43 1.458 1 97.69 267 ARG A C 1
ATOM 2093 O O . ARG A 1 267 ? 19.812 13.367 2.166 1 97.69 267 ARG A O 1
ATOM 2100 N N . VAL A 1 268 ? 21.297 11.742 1.654 1 98.19 268 VAL A N 1
ATOM 2101 C CA . VAL A 1 268 ? 22.203 12.133 2.73 1 98.19 268 VAL A CA 1
ATOM 2102 C C . VAL A 1 268 ? 22.844 13.477 2.398 1 98.19 268 VAL A C 1
ATOM 2104 O O . VAL A 1 268 ? 22.969 14.344 3.264 1 98.19 268 VAL A O 1
ATOM 2107 N N . ARG A 1 269 ? 23.219 13.648 1.169 1 97.5 269 ARG A N 1
ATOM 2108 C CA . ARG A 1 269 ? 23.891 14.852 0.701 1 97.5 269 ARG A CA 1
ATOM 2109 C C . ARG A 1 269 ? 23.016 16.094 0.912 1 97.5 269 ARG A C 1
ATOM 2111 O O . ARG A 1 269 ? 23.516 17.125 1.344 1 97.5 269 ARG A O 1
ATOM 2118 N N . ILE A 1 270 ? 21.734 16.016 0.732 1 95.75 270 ILE A N 1
ATOM 2119 C CA . ILE A 1 270 ? 20.891 17.203 0.839 1 95.75 270 ILE A CA 1
ATOM 2120 C C . ILE A 1 270 ? 20.375 17.344 2.268 1 95.75 270 ILE A C 1
ATOM 2122 O O . ILE A 1 270 ? 19.625 18.266 2.576 1 95.75 270 ILE A O 1
ATOM 2126 N N . GLY A 1 271 ? 20.734 16.391 3.123 1 95.75 271 GLY A N 1
ATOM 2127 C CA . GLY A 1 271 ? 20.375 16.484 4.531 1 95.75 271 GLY A CA 1
ATOM 2128 C C . GLY A 1 271 ? 18.938 16.078 4.812 1 95.75 271 GLY A C 1
ATOM 2129 O O . GLY A 1 271 ? 18.375 16.453 5.84 1 95.75 271 GLY A O 1
ATOM 2130 N N . ALA A 1 272 ? 18.344 15.32 3.916 1 95.19 272 ALA A N 1
ATOM 2131 C CA . ALA A 1 272 ? 16.969 14.883 4.105 1 95.19 272 ALA A CA 1
ATOM 2132 C C . ALA A 1 272 ? 16.906 13.656 5.012 1 95.19 272 ALA A C 1
ATOM 2134 O O . ALA A 1 272 ? 15.898 13.43 5.695 1 95.19 272 ALA A O 1
ATOM 2135 N N . HIS A 1 273 ? 17.953 12.836 4.914 1 97.75 273 HIS A N 1
ATOM 2136 C CA . HIS A 1 273 ? 17.984 11.602 5.699 1 97.75 273 HIS A CA 1
ATOM 2137 C C . HIS A 1 273 ? 19.391 11.305 6.199 1 97.75 273 HIS A C 1
ATOM 2139 O O . HIS A 1 273 ? 20.375 11.711 5.582 1 97.75 273 HIS A O 1
ATOM 2145 N N . PHE A 1 274 ? 19.406 10.617 7.305 1 98.5 274 PHE A N 1
ATOM 2146 C CA . PHE A 1 274 ? 20.656 10.023 7.77 1 98.5 274 PHE A CA 1
ATOM 2147 C C . PHE A 1 274 ? 21.016 8.789 6.949 1 98.5 274 PHE A C 1
ATOM 2149 O O . PHE A 1 274 ? 20.156 8.219 6.273 1 98.5 274 PHE A O 1
ATOM 2156 N N . LEU A 1 275 ? 22.234 8.414 7.016 1 98.81 275 LEU A N 1
ATOM 2157 C CA . LEU A 1 275 ? 22.672 7.219 6.309 1 98.81 275 LEU A CA 1
ATOM 2158 C C . LEU A 1 275 ? 21.906 5.988 6.785 1 98.81 275 LEU A C 1
ATOM 2160 O O . LEU A 1 275 ? 21.547 5.133 5.98 1 98.81 275 LEU A O 1
ATOM 2164 N N . SER A 1 276 ? 21.641 5.906 8.062 1 98.81 276 SER A N 1
ATOM 2165 C CA . SER A 1 276 ? 20.906 4.777 8.609 1 98.81 276 SER A CA 1
ATOM 2166 C C . SER A 1 276 ? 19.484 4.707 8.031 1 98.81 276 SER A C 1
ATOM 2168 O O . SER A 1 276 ? 18.984 3.619 7.766 1 98.81 276 SER A O 1
ATOM 2170 N N . ASP A 1 277 ? 18.859 5.879 7.805 1 98.75 277 ASP A N 1
ATOM 2171 C CA . ASP A 1 277 ? 17.516 5.93 7.234 1 98.75 277 ASP A CA 1
ATOM 2172 C C . ASP A 1 277 ? 17.484 5.273 5.855 1 98.75 277 ASP A C 1
ATOM 2174 O O . ASP A 1 277 ? 16.594 4.469 5.57 1 98.75 277 ASP A O 1
ATOM 2178 N N . THR A 1 278 ? 18.406 5.66 5.043 1 98.81 278 THR A N 1
ATOM 2179 C CA . THR A 1 278 ? 18.453 5.176 3.666 1 98.81 278 THR A CA 1
ATOM 2180 C C . THR A 1 278 ? 18.859 3.711 3.617 1 98.81 278 THR A C 1
ATOM 2182 O O . THR A 1 278 ? 18.344 2.934 2.82 1 98.81 278 THR A O 1
ATOM 2185 N N . THR A 1 279 ? 19.766 3.307 4.527 1 98.81 279 THR A N 1
ATOM 2186 C CA . THR A 1 279 ? 20.203 1.92 4.566 1 98.81 279 THR A CA 1
ATOM 2187 C C . THR A 1 279 ? 19.062 0.994 4.973 1 98.81 279 THR A C 1
ATOM 2189 O O . THR A 1 279 ? 18.906 -0.09 4.41 1 98.81 279 THR A O 1
ATOM 2192 N N . MET A 1 280 ? 18.312 1.428 5.918 1 98.56 280 MET A N 1
ATOM 2193 C CA . MET A 1 280 ? 17.188 0.621 6.348 1 98.56 280 MET A CA 1
ATOM 2194 C C . MET A 1 280 ? 16.188 0.418 5.207 1 98.56 280 MET A C 1
ATOM 2196 O O . MET A 1 280 ? 15.641 -0.673 5.039 1 98.56 280 MET A O 1
ATOM 2200 N N . SER A 1 281 ? 15.969 1.43 4.422 1 98.75 281 SER A N 1
ATOM 2201 C CA . SER A 1 281 ? 15.07 1.291 3.279 1 98.75 281 SER A CA 1
ATOM 2202 C C . SER A 1 281 ? 15.617 0.298 2.26 1 98.75 281 SER A C 1
ATOM 2204 O O . SER A 1 281 ? 14.859 -0.469 1.662 1 98.75 281 SER A O 1
ATOM 2206 N N . LEU A 1 282 ? 16.953 0.355 2.039 1 98.56 282 LEU A N 1
ATOM 2207 C CA . LEU A 1 282 ? 17.562 -0.639 1.168 1 98.56 282 LEU A CA 1
ATOM 2208 C C . LEU A 1 282 ? 17.328 -2.049 1.701 1 98.56 282 LEU A C 1
ATOM 2210 O O . LEU A 1 282 ? 16.984 -2.955 0.94 1 98.56 282 LEU A O 1
ATOM 2214 N N . ILE A 1 283 ? 17.484 -2.217 2.969 1 97.69 283 ILE A N 1
ATOM 2215 C CA . ILE A 1 283 ? 17.312 -3.518 3.609 1 97.69 283 ILE A CA 1
ATOM 2216 C C . ILE A 1 283 ? 15.875 -3.984 3.467 1 97.69 283 ILE A C 1
ATOM 2218 O O . ILE A 1 283 ? 15.617 -5.125 3.082 1 97.69 283 ILE A O 1
ATOM 2222 N N . ILE A 1 284 ? 14.945 -3.117 3.734 1 97.31 284 ILE A N 1
ATOM 2223 C CA . ILE A 1 284 ? 13.531 -3.459 3.66 1 97.31 284 ILE A CA 1
ATOM 2224 C C . ILE A 1 284 ? 13.172 -3.852 2.229 1 97.31 284 ILE A C 1
ATOM 2226 O O . ILE A 1 284 ? 12.555 -4.895 2 1 97.31 284 ILE A O 1
ATOM 2230 N N . ALA A 1 285 ? 13.555 -3.039 1.24 1 98 285 ALA A N 1
ATOM 2231 C CA . ALA A 1 285 ? 13.25 -3.322 -0.159 1 98 285 ALA A CA 1
ATOM 2232 C C . ALA A 1 285 ? 13.859 -4.652 -0.597 1 98 285 ALA A C 1
ATOM 2234 O O . ALA A 1 285 ? 13.219 -5.441 -1.291 1 98 285 ALA A O 1
ATOM 2235 N N . SER A 1 286 ? 15.078 -4.887 -0.162 1 96.44 286 SER A N 1
ATOM 2236 C CA . SER A 1 286 ? 15.773 -6.117 -0.52 1 96.44 286 SER A CA 1
ATOM 2237 C C . SER A 1 286 ? 15.078 -7.34 0.073 1 96.44 286 SER A C 1
ATOM 2239 O O . SER A 1 286 ? 14.891 -8.344 -0.612 1 96.44 286 SER A O 1
ATOM 2241 N N . LEU A 1 287 ? 14.719 -7.184 1.293 1 95.06 287 LEU A N 1
ATOM 2242 C CA . LEU A 1 287 ? 14.078 -8.297 1.987 1 95.06 287 LEU A CA 1
ATOM 2243 C C . LEU A 1 287 ? 12.727 -8.625 1.365 1 95.06 287 LEU A C 1
ATOM 2245 O O . LEU A 1 287 ? 12.438 -9.781 1.072 1 95.06 287 LEU A O 1
ATOM 2249 N N . VAL A 1 288 ? 11.891 -7.652 1.149 1 96.56 288 VAL A N 1
ATOM 2250 C CA . VAL A 1 288 ? 10.562 -7.863 0.596 1 96.56 288 VAL A CA 1
ATOM 2251 C C . VAL A 1 288 ? 10.672 -8.445 -0.811 1 96.56 288 VAL A C 1
ATOM 2253 O O . VAL A 1 288 ? 9.938 -9.375 -1.165 1 96.56 288 VAL A O 1
ATOM 2256 N N . THR A 1 289 ? 11.602 -7.906 -1.616 1 96.44 289 THR A N 1
ATOM 2257 C CA . THR A 1 289 ? 11.82 -8.414 -2.967 1 96.44 289 THR A CA 1
ATOM 2258 C C . THR A 1 289 ? 12.266 -9.875 -2.93 1 96.44 289 THR A C 1
ATOM 2260 O O . THR A 1 289 ? 11.734 -10.711 -3.66 1 96.44 289 THR A O 1
ATOM 2263 N N . PHE A 1 290 ? 13.188 -10.133 -2.062 1 93.06 290 PHE A N 1
ATOM 2264 C CA . PHE A 1 290 ? 13.711 -11.492 -1.947 1 93.06 290 PHE A CA 1
ATOM 2265 C C . PHE A 1 290 ? 12.617 -12.461 -1.531 1 93.06 290 PHE A C 1
ATOM 2267 O O . PHE A 1 290 ? 12.461 -13.531 -2.133 1 93.06 290 PHE A O 1
ATOM 2274 N N . VAL A 1 291 ? 11.828 -12.109 -0.58 1 93.62 291 VAL A N 1
ATOM 2275 C CA . VAL A 1 291 ? 10.789 -12.977 -0.048 1 93.62 291 VAL A CA 1
ATOM 2276 C C . VAL A 1 291 ? 9.742 -13.242 -1.126 1 93.62 29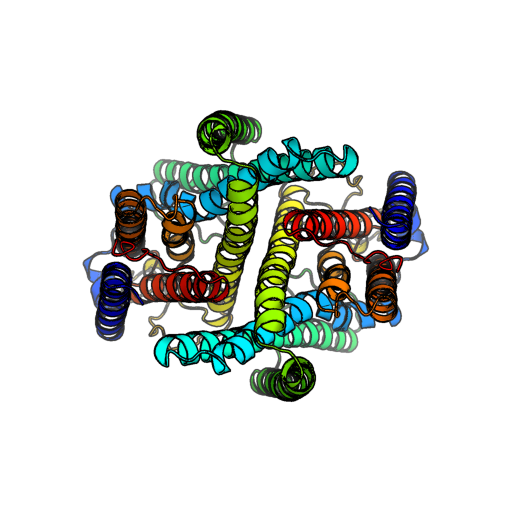1 VAL A C 1
ATOM 2278 O O . VAL A 1 291 ? 9.367 -14.398 -1.368 1 93.62 291 VAL A O 1
ATOM 2281 N N . ALA A 1 292 ? 9.297 -12.234 -1.806 1 92.69 292 ALA A N 1
ATOM 2282 C CA . ALA A 1 292 ? 8.25 -12.375 -2.818 1 92.69 292 ALA A CA 1
ATOM 2283 C C . ALA A 1 292 ? 8.734 -13.25 -3.977 1 92.69 292 ALA A C 1
ATOM 2285 O O . ALA A 1 292 ? 7.984 -14.094 -4.477 1 92.69 292 ALA A O 1
ATOM 2286 N N . THR A 1 293 ? 9.977 -13.125 -4.371 1 88.94 293 THR A N 1
ATOM 2287 C CA . THR A 1 293 ? 10.453 -13.805 -5.57 1 88.94 293 THR A CA 1
ATOM 2288 C C . THR A 1 293 ? 10.891 -15.227 -5.246 1 88.94 293 THR A C 1
ATOM 2290 O O . THR A 1 293 ? 10.68 -16.141 -6.043 1 88.94 293 THR A O 1
ATOM 2293 N N . LYS A 1 294 ? 11.398 -15.383 -4.059 1 89.62 294 LYS A N 1
ATOM 2294 C CA . LYS A 1 294 ? 11.727 -16.75 -3.652 1 89.62 294 LYS A CA 1
ATOM 2295 C C . LYS A 1 294 ? 10.461 -17.578 -3.436 1 89.62 294 LYS A C 1
ATOM 2297 O O . LYS A 1 294 ? 10.43 -18.766 -3.746 1 89.62 294 LYS A O 1
ATOM 2302 N N . ALA A 1 295 ? 9.484 -16.922 -2.969 1 89.38 295 ALA A N 1
ATOM 2303 C CA . ALA A 1 295 ? 8.219 -17.609 -2.721 1 89.38 295 ALA A CA 1
ATOM 2304 C C . ALA A 1 295 ? 7.605 -18.125 -4.023 1 89.38 295 ALA A C 1
ATOM 2306 O O . ALA A 1 295 ? 6.957 -19.172 -4.043 1 89.38 295 ALA A O 1
ATOM 2307 N N . ILE A 1 296 ? 7.844 -17.391 -5.109 1 88.62 296 ILE A N 1
ATOM 2308 C CA . ILE A 1 296 ? 7.258 -17.844 -6.367 1 88.62 296 ILE A CA 1
ATOM 2309 C C . ILE A 1 296 ? 8.289 -18.625 -7.172 1 88.62 296 ILE A C 1
ATOM 2311 O O . ILE A 1 296 ? 8.117 -18.844 -8.367 1 88.62 296 ILE A O 1
ATOM 2315 N N . GLY A 1 297 ? 9.477 -18.938 -6.578 1 85.31 297 GLY A N 1
ATOM 2316 C CA . GLY A 1 297 ? 10.43 -19.875 -7.148 1 85.31 297 GLY A CA 1
ATOM 2317 C C . GLY A 1 297 ? 11.492 -19.203 -7.996 1 85.31 297 GLY A C 1
ATOM 2318 O O . GLY A 1 297 ? 12.141 -19.844 -8.82 1 85.31 297 GLY A O 1
ATOM 2319 N N . TYR A 1 298 ? 11.664 -17.891 -7.875 1 84.31 298 TYR A N 1
ATOM 2320 C CA . TYR A 1 298 ? 12.633 -17.172 -8.688 1 84.31 298 TYR A CA 1
ATOM 2321 C C . TYR A 1 298 ? 13.867 -16.797 -7.867 1 84.31 298 TYR A C 1
ATOM 2323 O O . TYR A 1 298 ? 13.812 -16.781 -6.633 1 84.31 298 TYR A O 1
ATOM 2331 N N . SER A 1 299 ? 15 -16.656 -8.602 1 79.81 299 SER A N 1
ATOM 2332 C CA . SER A 1 299 ? 16.234 -16.078 -8.078 1 79.81 299 SER A CA 1
ATOM 2333 C C . SER A 1 299 ? 16.562 -14.766 -8.781 1 79.81 299 SER A C 1
ATOM 2335 O O . SER A 1 299 ? 16.141 -14.539 -9.914 1 79.81 299 SER A O 1
ATOM 2337 N N . PHE A 1 300 ? 17.297 -13.906 -8.133 1 79.31 300 PHE A N 1
ATOM 2338 C CA . PHE A 1 300 ? 17.688 -12.648 -8.75 1 79.31 300 PHE A CA 1
ATOM 2339 C C . PHE A 1 300 ? 18.391 -12.891 -10.086 1 79.31 300 PHE A C 1
ATOM 2341 O O . PHE A 1 300 ? 18.109 -12.203 -11.07 1 79.31 300 PHE A O 1
ATOM 2348 N N . ILE A 1 301 ? 19.328 -13.734 -9.992 1 79.94 301 ILE A N 1
ATOM 2349 C CA . ILE A 1 301 ? 20.062 -14.172 -11.18 1 79.94 301 ILE A CA 1
ATOM 2350 C C . ILE A 1 301 ? 20.047 -15.703 -11.258 1 79.94 301 ILE A C 1
ATOM 2352 O O . ILE A 1 301 ? 20.5 -16.391 -10.336 1 79.94 301 ILE A O 1
ATOM 2356 N N . GLU A 1 302 ? 19.5 -16.188 -12.344 1 82.56 302 GLU A N 1
ATOM 2357 C CA . GLU A 1 302 ? 19.359 -17.625 -12.508 1 82.56 302 GLU A CA 1
ATOM 2358 C C . GLU A 1 302 ? 20.719 -18.266 -12.828 1 82.56 302 GLU A C 1
ATOM 2360 O O . GLU A 1 302 ? 21.703 -17.578 -13.039 1 82.56 302 GLU A O 1
ATOM 2365 N N . GLU A 1 303 ? 20.75 -19.672 -12.531 1 72 303 GLU A N 1
ATOM 2366 C CA . GLU A 1 303 ? 21.969 -20.422 -12.812 1 72 303 GLU A CA 1
ATOM 2367 C C . GLU A 1 303 ? 22.031 -20.844 -14.281 1 72 303 GLU A C 1
ATOM 2369 O O . GLU A 1 303 ? 21 -21.047 -14.914 1 72 303 GLU A O 1
ATOM 2374 N N . GLU A 1 304 ? 23.25 -20.672 -14.859 1 59.59 304 GLU A N 1
ATOM 2375 C CA . GLU A 1 304 ? 23.484 -21.234 -16.188 1 59.59 304 GLU A CA 1
ATOM 2376 C C . GLU A 1 304 ? 23.125 -22.703 -16.25 1 59.59 304 GLU A C 1
ATOM 2378 O O . GLU A 1 304 ? 23.438 -23.469 -15.328 1 59.59 304 GLU A O 1
ATOM 2383 N N . SER A 1 305 ? 21.891 -23.062 -16.719 1 50.75 305 SER A N 1
ATOM 2384 C CA . SER A 1 305 ? 21.672 -24.5 -16.953 1 50.75 305 SER A CA 1
ATOM 2385 C C . SER A 1 305 ? 22.969 -25.172 -17.422 1 50.75 305 SER A C 1
ATOM 2387 O O . SER A 1 305 ? 23.656 -24.656 -18.297 1 50.75 305 SER A O 1
ATOM 2389 N N . LEU A 1 306 ? 23.766 -25.812 -16.625 1 38.16 306 LEU A N 1
ATOM 2390 C CA . LEU A 1 306 ? 24.781 -26.703 -17.172 1 38.16 306 LEU A CA 1
ATOM 2391 C C . LEU A 1 306 ? 24.172 -27.625 -18.234 1 38.16 306 LEU A C 1
ATOM 2393 O O . LEU A 1 306 ? 23.172 -28.312 -17.984 1 38.16 306 LEU A O 1
ATOM 2397 N N . ASN A 1 307 ? 24.062 -27.234 -19.469 1 32.81 307 ASN A N 1
ATOM 2398 C CA . ASN A 1 307 ? 24.266 -28.359 -20.359 1 32.81 307 ASN A CA 1
ATOM 2399 C C . ASN A 1 307 ? 25.531 -29.141 -20.016 1 32.81 307 ASN A C 1
ATOM 2401 O O . ASN A 1 307 ? 26.578 -28.562 -19.75 1 32.81 307 ASN A O 1
ATOM 2405 N N . MET B 1 1 ? -16.422 -18.625 -18.203 1 51.06 1 MET B N 1
ATOM 2406 C CA . MET B 1 1 ? -16.703 -18.484 -16.766 1 51.06 1 MET B CA 1
ATOM 2407 C C . MET B 1 1 ? -17.844 -19.406 -16.359 1 51.06 1 MET B C 1
ATOM 2409 O O . MET B 1 1 ? -18.812 -19.562 -17.094 1 51.06 1 MET B O 1
ATOM 2413 N N . ASN B 1 2 ? -17.594 -20.125 -15.297 1 65.56 2 ASN B N 1
ATOM 2414 C CA . ASN B 1 2 ? -18.531 -21.125 -14.773 1 65.56 2 ASN B CA 1
ATOM 2415 C C . ASN B 1 2 ? -19.812 -20.469 -14.266 1 65.56 2 ASN B C 1
ATOM 2417 O O . ASN B 1 2 ? -19.859 -19.266 -14.047 1 65.56 2 ASN B O 1
ATOM 2421 N N . THR B 1 3 ? -20.938 -21.297 -14.203 1 77.44 3 THR B N 1
ATOM 2422 C CA . THR B 1 3 ? -22.297 -20.844 -13.922 1 77.44 3 THR B CA 1
ATOM 2423 C C . THR B 1 3 ? -22.359 -20.109 -12.586 1 77.44 3 THR B C 1
ATOM 2425 O O . THR B 1 3 ? -22.922 -19.016 -12.5 1 77.44 3 THR B O 1
ATOM 2428 N N . SER B 1 4 ? -21.719 -20.672 -11.586 1 80.25 4 SER B N 1
ATOM 2429 C CA . SER B 1 4 ? -21.797 -20.062 -10.258 1 80.25 4 SER B CA 1
ATOM 2430 C C . SER B 1 4 ? -20.969 -18.781 -10.18 1 80.25 4 SER B C 1
ATOM 2432 O O . SER B 1 4 ? -21.422 -17.781 -9.617 1 80.25 4 SER B O 1
ATOM 2434 N N . GLY B 1 5 ? -19.859 -18.812 -10.711 1 81.19 5 GLY B N 1
ATOM 2435 C CA . GLY B 1 5 ? -19.016 -17.625 -10.773 1 81.19 5 GLY B CA 1
ATOM 2436 C C . GLY B 1 5 ? -19.625 -16.5 -11.578 1 81.19 5 GLY B C 1
ATOM 2437 O O . GLY B 1 5 ? -19.562 -15.336 -11.172 1 81.19 5 GLY B O 1
ATOM 2438 N N . LYS B 1 6 ? -20.297 -16.859 -12.609 1 84.62 6 LYS B N 1
ATOM 2439 C CA . LYS B 1 6 ? -20.969 -15.875 -13.461 1 84.62 6 LYS B CA 1
ATOM 2440 C C . LYS B 1 6 ? -22.156 -15.25 -12.742 1 84.62 6 LYS B C 1
ATOM 2442 O O . LYS B 1 6 ? -22.406 -14.047 -12.875 1 84.62 6 LYS B O 1
ATOM 2447 N N . LYS B 1 7 ? -22.812 -16.125 -12.031 1 89 7 LYS B N 1
ATOM 2448 C CA . LYS B 1 7 ? -23.969 -15.625 -11.273 1 89 7 LYS B CA 1
ATOM 2449 C C . LYS B 1 7 ? -23.531 -14.633 -10.203 1 89 7 LYS B C 1
ATOM 2451 O O . LYS B 1 7 ? -24.125 -13.555 -10.086 1 89 7 LYS B O 1
ATOM 2456 N N . PHE B 1 8 ? -22.547 -14.945 -9.414 1 90.56 8 PHE B N 1
ATOM 2457 C CA . PHE B 1 8 ? -22.062 -14.062 -8.367 1 90.56 8 PHE B CA 1
ATOM 2458 C C . PHE B 1 8 ? -21.578 -12.742 -8.961 1 90.56 8 PHE B C 1
ATOM 2460 O O . PHE B 1 8 ? -21.906 -11.664 -8.453 1 90.56 8 PHE B O 1
ATOM 2467 N N . LEU B 1 9 ? -20.859 -12.859 -10.07 1 88.06 9 LEU B N 1
ATOM 2468 C CA . LEU B 1 9 ? -20.359 -11.656 -10.734 1 88.06 9 LEU B CA 1
ATOM 2469 C C . LEU B 1 9 ? -21.516 -10.805 -11.25 1 88.06 9 LEU B C 1
ATOM 2471 O O . LEU B 1 9 ? -21.469 -9.578 -11.156 1 88.06 9 LEU B O 1
ATOM 2475 N N . GLY B 1 10 ? -22.5 -11.43 -11.812 1 90.56 10 GLY B N 1
ATOM 2476 C CA . GLY B 1 10 ? -23.672 -10.711 -12.266 1 90.56 10 GLY B CA 1
ATOM 2477 C C . GLY B 1 10 ? -24.375 -9.961 -11.148 1 90.56 10 GLY B C 1
ATOM 2478 O O . GLY B 1 10 ? -24.781 -8.805 -11.32 1 90.56 10 GLY B O 1
ATOM 2479 N N . ILE B 1 11 ? -24.469 -10.633 -9.992 1 94 11 ILE B N 1
ATOM 2480 C CA . ILE B 1 11 ? -25.094 -10.023 -8.828 1 94 11 ILE B CA 1
ATOM 2481 C C . ILE B 1 11 ? -24.266 -8.844 -8.344 1 94 11 ILE B C 1
ATOM 2483 O O . ILE B 1 11 ? -24.781 -7.758 -8.094 1 94 11 ILE B O 1
ATOM 2487 N N . LEU B 1 12 ? -23 -9.047 -8.281 1 93.38 12 LEU B N 1
ATOM 2488 C CA . LEU B 1 12 ? -22.078 -8.023 -7.816 1 93.38 12 LEU B CA 1
ATOM 2489 C C . LEU B 1 12 ? -22.125 -6.801 -8.734 1 93.38 12 LEU B C 1
ATOM 2491 O O . LEU B 1 12 ? -22.266 -5.672 -8.258 1 93.38 12 LEU B O 1
ATOM 2495 N N . ILE B 1 13 ? -22.078 -6.984 -10.023 1 92.44 13 ILE B N 1
ATOM 2496 C CA . ILE B 1 13 ? -22.094 -5.902 -11.008 1 92.44 13 ILE B CA 1
ATOM 2497 C C . ILE B 1 13 ? -23.469 -5.23 -11.008 1 92.44 13 ILE B C 1
ATOM 2499 O O . ILE B 1 13 ? -23.562 -4 -11 1 92.44 13 ILE B O 1
ATOM 2503 N N . GLY B 1 14 ? -24.516 -6.016 -10.969 1 95.94 14 GLY B N 1
ATOM 2504 C CA . GLY B 1 14 ? -25.859 -5.484 -10.984 1 95.94 14 GLY B CA 1
ATOM 2505 C C . GLY B 1 14 ? -26.172 -4.613 -9.781 1 95.94 14 GLY B C 1
ATOM 2506 O O . GLY B 1 14 ? -26.688 -3.5 -9.93 1 95.94 14 GLY B O 1
ATOM 2507 N N . ILE B 1 15 ? -25.828 -5.109 -8.617 1 97.62 15 ILE B N 1
ATOM 2508 C CA . ILE B 1 15 ? -26.094 -4.363 -7.395 1 97.62 15 ILE B CA 1
ATOM 2509 C C . ILE B 1 15 ? -25.234 -3.1 -7.359 1 97.62 15 ILE B C 1
ATOM 2511 O O . ILE B 1 15 ? -25.719 -2.027 -6.988 1 97.62 15 ILE B O 1
ATOM 2515 N N . SER B 1 16 ? -23.984 -3.188 -7.742 1 97.62 16 SER B N 1
ATOM 2516 C CA . SER B 1 16 ? -23.109 -2.021 -7.773 1 97.62 16 SER B CA 1
ATOM 2517 C C . SER B 1 16 ? -23.641 -0.956 -8.727 1 97.62 16 SER B C 1
ATOM 2519 O O . SER B 1 16 ? -23.672 0.228 -8.383 1 97.62 16 SER B O 1
ATOM 2521 N N . ALA B 1 17 ? -24.047 -1.385 -9.898 1 97.12 17 ALA B N 1
ATOM 2522 C CA . ALA B 1 17 ? -24.594 -0.454 -10.883 1 97.12 17 ALA B CA 1
ATOM 2523 C C . ALA B 1 17 ? -25.875 0.198 -10.375 1 97.12 17 ALA B C 1
ATOM 2525 O O . ALA B 1 17 ? -26.047 1.413 -10.484 1 97.12 17 ALA B O 1
ATOM 2526 N N . LEU B 1 18 ? -26.719 -0.602 -9.828 1 98.06 18 LEU B N 1
ATOM 2527 C CA . LEU B 1 18 ? -27.984 -0.091 -9.297 1 98.06 18 LEU B CA 1
ATOM 2528 C C . LEU B 1 18 ? -27.734 0.926 -8.188 1 98.06 18 LEU B C 1
ATOM 2530 O O . LEU B 1 18 ? -28.328 2.006 -8.18 1 98.06 18 LEU B O 1
ATOM 2534 N N . LEU B 1 19 ? -26.859 0.613 -7.277 1 98.44 19 LEU B N 1
ATOM 2535 C CA . LEU B 1 19 ? -26.578 1.506 -6.16 1 98.44 19 LEU B CA 1
ATOM 2536 C C . LEU B 1 19 ? -25.938 2.805 -6.656 1 98.44 19 LEU B C 1
ATOM 2538 O O . LEU B 1 19 ? -26.234 3.881 -6.133 1 98.44 19 LEU B O 1
ATOM 2542 N N . LEU B 1 20 ? -25.078 2.678 -7.648 1 98.06 20 LEU B N 1
ATOM 2543 C CA . LEU B 1 20 ? -24.453 3.885 -8.164 1 98.06 20 LEU B CA 1
ATOM 2544 C C . LEU B 1 20 ? -25.469 4.781 -8.859 1 98.06 20 LEU B C 1
ATOM 2546 O O . LEU B 1 20 ? -25.391 6.008 -8.75 1 98.06 20 LEU B O 1
ATOM 2550 N N . ILE B 1 21 ? -26.406 4.203 -9.57 1 98.12 21 ILE B N 1
ATOM 2551 C CA . ILE B 1 21 ? -27.469 4.957 -10.227 1 98.12 21 ILE B CA 1
ATOM 2552 C C . ILE B 1 21 ? -28.328 5.645 -9.172 1 98.12 21 ILE B C 1
ATOM 2554 O O . ILE B 1 21 ? -28.609 6.844 -9.273 1 98.12 21 ILE B O 1
ATOM 2558 N N . ILE B 1 22 ? -28.719 4.922 -8.156 1 98.12 22 ILE B N 1
ATOM 2559 C CA . ILE B 1 22 ? -29.531 5.473 -7.074 1 98.12 22 ILE B CA 1
ATOM 2560 C C . ILE B 1 22 ? -28.781 6.625 -6.41 1 98.12 22 ILE B C 1
ATOM 2562 O O . ILE B 1 22 ? -29.344 7.691 -6.168 1 98.12 22 ILE B O 1
ATOM 2566 N N . ALA B 1 23 ? -27.516 6.449 -6.152 1 98.06 23 ALA B N 1
ATOM 2567 C CA . ALA B 1 23 ? -26.703 7.473 -5.508 1 98.06 23 ALA B CA 1
ATOM 2568 C C . ALA B 1 23 ? -26.547 8.703 -6.402 1 98.06 23 ALA B C 1
ATOM 2570 O O . ALA B 1 23 ? -26.578 9.836 -5.918 1 98.06 23 ALA B O 1
ATOM 2571 N N . SER B 1 24 ? -26.391 8.492 -7.688 1 97.88 24 SER B N 1
ATOM 2572 C CA . SER B 1 24 ? -26.219 9.594 -8.633 1 97.88 24 SER B CA 1
ATOM 2573 C C . SER B 1 24 ? -27.453 10.492 -8.656 1 97.88 24 SER B C 1
ATOM 2575 O O . SER B 1 24 ? -27.344 11.703 -8.883 1 97.88 24 SER B O 1
ATOM 2577 N N . LEU B 1 25 ? -28.562 9.93 -8.328 1 97.06 25 LEU B N 1
ATOM 2578 C CA . LEU B 1 25 ? -29.812 10.672 -8.406 1 97.06 25 LEU B CA 1
ATOM 2579 C C . LEU B 1 25 ? -30.203 11.242 -7.043 1 97.06 25 LEU B C 1
ATOM 2581 O O . LEU B 1 25 ? -30.922 12.234 -6.961 1 97.06 25 LEU B O 1
ATOM 2585 N N . GLY B 1 26 ? -29.656 10.656 -5.934 1 97.44 26 GLY B N 1
ATOM 2586 C CA . GLY B 1 26 ? -30.219 11.078 -4.66 1 97.44 26 GLY B CA 1
ATOM 2587 C C . GLY B 1 26 ? -29.219 11.008 -3.52 1 97.44 26 GLY B C 1
ATOM 2588 O O . GLY B 1 26 ? -29.594 10.766 -2.371 1 97.44 26 GLY B O 1
ATOM 2589 N N . ASP B 1 27 ? -27.969 11.156 -3.76 1 97.62 27 ASP B N 1
ATOM 2590 C CA . ASP B 1 27 ? -26.922 11.062 -2.744 1 97.62 27 ASP B CA 1
ATOM 2591 C C . ASP B 1 27 ? -27.203 11.992 -1.57 1 97.62 27 ASP B C 1
ATOM 2593 O O . ASP B 1 27 ? -27.172 11.578 -0.412 1 97.62 27 ASP B O 1
ATOM 2597 N N . LEU B 1 28 ? -27.484 13.211 -1.916 1 97.81 28 LEU B N 1
ATOM 2598 C CA . LEU B 1 28 ? -27.719 14.234 -0.899 1 97.81 28 LEU B CA 1
ATOM 2599 C C . LEU B 1 28 ? -28.969 13.898 -0.087 1 97.81 28 LEU B C 1
ATOM 2601 O O . LEU B 1 28 ? -28.938 13.914 1.146 1 97.81 28 LEU B O 1
ATOM 2605 N N . GLN B 1 29 ? -30.031 13.586 -0.726 1 98 29 GLN B N 1
ATOM 2606 C CA . GLN B 1 29 ? -31.312 13.305 -0.076 1 98 29 GLN B CA 1
ATOM 2607 C C . GLN B 1 29 ? -31.203 12.062 0.811 1 98 29 GLN B C 1
ATOM 2609 O O . GLN B 1 29 ? -31.766 12.031 1.907 1 98 29 GLN B O 1
ATOM 2614 N N . ILE B 1 30 ? -30.531 11.078 0.351 1 98.31 30 ILE B N 1
ATOM 2615 C CA . ILE B 1 30 ? -30.375 9.844 1.113 1 98.31 30 ILE B CA 1
ATOM 2616 C C . ILE B 1 30 ? -29.656 10.148 2.426 1 98.31 30 ILE B C 1
ATOM 2618 O O . ILE B 1 30 ? -30.094 9.727 3.496 1 98.31 30 ILE B O 1
ATOM 2622 N N . SER B 1 31 ? -28.578 10.844 2.332 1 97.81 31 SER B N 1
ATOM 2623 C CA . SER B 1 31 ? -27.812 11.18 3.527 1 97.81 31 SER B CA 1
ATOM 2624 C C . SER B 1 31 ? -28.641 12.008 4.5 1 97.81 31 SER B C 1
ATOM 2626 O O . SER B 1 31 ? -28.609 11.789 5.711 1 97.81 31 SER B O 1
ATOM 2628 N N . LYS B 1 32 ? -29.422 12.977 4.023 1 96.94 32 LYS B N 1
ATOM 2629 C CA . LYS B 1 32 ? -30.297 13.797 4.859 1 96.94 32 LYS B CA 1
ATOM 2630 C C . LYS B 1 32 ? -31.281 12.938 5.629 1 96.94 32 LYS B C 1
ATOM 2632 O O . LYS B 1 32 ? -31.578 13.203 6.797 1 96.94 32 LYS B O 1
ATOM 2637 N N . MET B 1 33 ? -31.688 11.953 4.984 1 97.19 33 MET B N 1
ATOM 2638 C CA . MET B 1 33 ? -32.75 11.141 5.527 1 97.19 33 MET B CA 1
ATOM 2639 C C . MET B 1 33 ? -32.25 10.172 6.582 1 97.19 33 MET B C 1
ATOM 2641 O O . MET B 1 33 ? -32.906 9.922 7.59 1 97.19 33 MET B O 1
ATOM 2645 N N . VAL B 1 34 ? -31.031 9.656 6.418 1 97.56 34 VAL B N 1
ATOM 2646 C CA . VAL B 1 34 ? -30.688 8.484 7.211 1 97.56 34 VAL B CA 1
ATOM 2647 C C . VAL B 1 34 ? -29.594 8.836 8.211 1 97.56 34 VAL B C 1
ATOM 2649 O O . VAL B 1 34 ? -29.344 8.086 9.156 1 97.56 34 VAL B O 1
ATOM 2652 N N . MET B 1 35 ? -28.938 9.906 8.094 1 96.5 35 MET B N 1
ATOM 2653 C CA . MET B 1 35 ? -27.734 10.195 8.867 1 96.5 35 MET B CA 1
ATOM 2654 C C . MET B 1 35 ? -28.047 10.289 10.359 1 96.5 35 MET B C 1
ATOM 2656 O O . MET B 1 35 ? -28.969 10.992 10.758 1 96.5 35 MET B O 1
ATOM 2660 N N . ASP B 1 36 ? -27.297 9.523 11.133 1 96.19 36 ASP B N 1
ATOM 2661 C CA . ASP B 1 36 ? -27.312 9.555 12.594 1 96.19 36 ASP B CA 1
ATOM 2662 C C . ASP B 1 36 ? -25.953 9.188 13.164 1 96.19 36 ASP B C 1
ATOM 2664 O O . ASP B 1 36 ? -25.609 8.008 13.266 1 96.19 36 ASP B O 1
ATOM 2668 N N . GLN B 1 37 ? -25.219 10.141 13.625 1 94.19 37 GLN B N 1
ATOM 2669 C CA . GLN B 1 37 ? -23.859 9.93 14.094 1 94.19 37 GLN B CA 1
ATOM 2670 C C . GLN B 1 37 ? -23.844 9.125 15.391 1 94.19 37 GLN B C 1
ATOM 2672 O O . GLN B 1 37 ? -22.797 8.633 15.805 1 94.19 37 GLN B O 1
ATOM 2677 N N . ASN B 1 38 ? -24.969 8.977 16.016 1 95.06 38 ASN B N 1
ATOM 2678 C CA . ASN B 1 38 ? -25.047 8.219 17.266 1 95.06 38 ASN B CA 1
ATOM 2679 C C . ASN B 1 38 ? -25.453 6.766 17.016 1 95.06 38 ASN B C 1
ATOM 2681 O O . ASN B 1 38 ? -25.609 5.992 17.969 1 95.06 38 ASN B O 1
ATOM 2685 N N . SER B 1 39 ? -25.578 6.422 15.82 1 96.44 39 SER B N 1
ATOM 2686 C CA . SER B 1 39 ? -25.969 5.055 15.492 1 96.44 39 SER B CA 1
ATOM 2687 C C . SER B 1 39 ? -24.953 4.047 16.031 1 96.44 39 SER B C 1
ATOM 2689 O O . SER B 1 39 ? -23.781 4.078 15.656 1 96.44 39 SER B O 1
ATOM 2691 N N . ILE B 1 40 ? -25.422 3.113 16.797 1 96.38 40 ILE B N 1
ATOM 2692 C CA . ILE B 1 40 ? -24.562 2.072 17.359 1 96.38 40 ILE B CA 1
ATOM 2693 C C . ILE B 1 40 ? -24.047 1.162 16.25 1 96.38 40 ILE B C 1
ATOM 2695 O O . ILE B 1 40 ? -22.875 0.81 16.219 1 96.38 40 ILE B O 1
ATOM 2699 N N . PHE B 1 41 ? -24.953 0.842 15.336 1 97.12 41 PHE B N 1
ATOM 2700 C CA . PHE B 1 41 ? -24.594 0.021 14.188 1 97.12 41 PHE B CA 1
ATOM 2701 C C . PHE B 1 41 ? -23.438 0.654 13.406 1 97.12 41 PHE B C 1
ATOM 2703 O O . PHE B 1 41 ? -22.438 0.003 13.141 1 97.12 41 PHE B O 1
ATOM 2710 N N . GLY B 1 42 ? -23.578 1.884 13.102 1 96.38 42 GLY B N 1
ATOM 2711 C CA . GLY B 1 42 ? -22.562 2.598 12.344 1 96.38 42 GLY B CA 1
ATOM 2712 C C . GLY B 1 42 ? -21.219 2.664 13.055 1 96.38 42 GLY B C 1
ATOM 2713 O O . GLY B 1 42 ? -20.172 2.438 12.445 1 96.38 42 GLY B O 1
ATOM 2714 N N . ASN B 1 43 ? -21.281 2.889 14.297 1 94.62 43 ASN B N 1
ATOM 2715 C CA . ASN B 1 43 ? -20.047 3.064 15.055 1 94.62 43 ASN B CA 1
ATOM 2716 C C . ASN B 1 43 ? -19.359 1.731 15.312 1 94.62 43 ASN B C 1
ATOM 2718 O O . ASN B 1 43 ? -18.125 1.666 15.352 1 94.62 43 ASN B O 1
ATOM 2722 N N . LEU B 1 44 ? -20.094 0.69 15.5 1 96.06 44 LEU B N 1
ATOM 2723 C CA . LEU B 1 44 ? -19.484 -0.628 15.648 1 96.06 44 LEU B CA 1
ATOM 2724 C C . LEU B 1 44 ? -18.719 -1.012 14.391 1 96.06 44 LEU B C 1
ATOM 2726 O O . LEU B 1 44 ? -17.578 -1.507 14.477 1 96.06 44 LEU B O 1
ATOM 2730 N N . PHE B 1 45 ? -19.312 -0.745 13.266 1 96.75 45 PHE B N 1
ATOM 2731 C CA . PHE B 1 45 ? -18.625 -1.069 12.016 1 96.75 45 PHE B CA 1
ATOM 2732 C C . PHE B 1 45 ? -17.438 -0.155 11.797 1 96.75 45 PHE B C 1
ATOM 2734 O O . PHE B 1 45 ? -16.422 -0.576 11.234 1 96.75 45 PHE B O 1
ATOM 2741 N N . GLN B 1 46 ? -17.578 1.062 12.203 1 94.75 46 GLN B N 1
ATOM 2742 C CA . GLN B 1 46 ? -16.438 1.974 12.094 1 94.75 46 GLN B CA 1
ATOM 2743 C C . GLN B 1 46 ? -15.25 1.466 12.898 1 94.75 46 GLN B C 1
ATOM 2745 O O . GLN B 1 46 ? -14.109 1.529 12.438 1 94.75 46 GLN B O 1
ATOM 2750 N N . ILE B 1 47 ? -15.523 0.95 14.031 1 93.94 47 ILE B N 1
ATOM 2751 C CA . ILE B 1 47 ? -14.461 0.523 14.938 1 93.94 47 ILE B CA 1
ATOM 2752 C C . ILE B 1 47 ? -13.906 -0.821 14.484 1 93.94 47 ILE B C 1
ATOM 2754 O O . ILE B 1 47 ? -12.688 -0.985 14.367 1 93.94 47 ILE B O 1
ATOM 2758 N N . PHE B 1 48 ? -14.766 -1.766 14.055 1 95.12 48 PHE B N 1
ATOM 2759 C CA . PHE B 1 48 ? -14.305 -3.143 13.914 1 95.12 48 PHE B CA 1
ATOM 2760 C C . PHE B 1 48 ? -14.406 -3.6 12.461 1 95.12 48 PHE B C 1
ATOM 2762 O O . PHE B 1 48 ? -13.898 -4.664 12.102 1 95.12 48 PHE B O 1
ATOM 2769 N N . GLY B 1 49 ? -15.023 -2.857 11.609 1 96.5 49 GLY B N 1
ATOM 2770 C CA . GLY B 1 49 ? -15.438 -3.361 10.312 1 96.5 49 GLY B CA 1
ATOM 2771 C C . GLY B 1 49 ? -14.336 -3.322 9.273 1 96.5 49 GLY B C 1
ATOM 2772 O O . GLY B 1 49 ? -14.5 -3.834 8.164 1 96.5 49 GLY B O 1
ATOM 2773 N N . MET B 1 50 ? -13.18 -2.793 9.555 1 96.5 50 MET B N 1
ATOM 2774 C CA . MET B 1 50 ? -12.117 -2.639 8.555 1 96.5 50 MET B CA 1
ATOM 2775 C C . MET B 1 50 ? -11.172 -3.836 8.578 1 96.5 50 MET B C 1
ATOM 2777 O O . MET B 1 50 ? -10.195 -3.875 7.828 1 96.5 50 MET B O 1
ATOM 2781 N N . PHE B 1 51 ? -11.445 -4.941 9.297 1 95.69 51 PHE B N 1
ATOM 2782 C CA . PHE B 1 51 ? -10.484 -5.996 9.594 1 95.69 51 PHE B CA 1
ATOM 2783 C C . PHE B 1 51 ? -10.117 -6.773 8.336 1 95.69 51 PHE B C 1
ATOM 2785 O O . PHE B 1 51 ? -9.016 -7.305 8.227 1 95.69 51 PHE B O 1
ATOM 2792 N N . PRO B 1 52 ? -10.984 -6.824 7.301 1 97.75 52 PRO B N 1
ATOM 2793 C CA . PRO B 1 52 ? -10.602 -7.641 6.148 1 97.75 52 PRO B CA 1
ATOM 2794 C C . PRO B 1 52 ? -9.328 -7.133 5.465 1 97.75 52 PRO B C 1
ATOM 2796 O O . PRO B 1 52 ? -8.547 -7.93 4.941 1 97.75 52 PRO B O 1
ATOM 2799 N N . SER B 1 53 ? -9.133 -5.848 5.434 1 97.06 53 SER B N 1
ATOM 2800 C CA . SER B 1 53 ? -7.953 -5.281 4.793 1 97.06 53 SER B CA 1
ATOM 2801 C C . SER B 1 53 ? -6.676 -5.73 5.492 1 97.06 53 SER B C 1
ATOM 2803 O O . SER B 1 53 ? -5.613 -5.809 4.867 1 97.06 53 SER B O 1
ATOM 2805 N N . ALA B 1 54 ? -6.73 -6.043 6.777 1 97.06 54 ALA B N 1
ATOM 2806 C CA . ALA B 1 54 ? -5.582 -6.566 7.516 1 97.06 54 ALA B CA 1
ATOM 2807 C C . ALA B 1 54 ? -5.547 -8.094 7.461 1 97.06 54 ALA B C 1
ATOM 2809 O O . ALA B 1 54 ? -4.469 -8.695 7.465 1 97.06 54 ALA B O 1
ATOM 2810 N N . LEU B 1 55 ? -6.695 -8.664 7.383 1 97.81 55 LEU B N 1
ATOM 2811 C CA . LEU B 1 55 ? -6.809 -10.117 7.445 1 97.81 55 LEU B CA 1
ATOM 2812 C C . LEU B 1 55 ? -6.176 -10.766 6.219 1 97.81 55 LEU B C 1
ATOM 2814 O O . LEU B 1 55 ? -5.48 -11.781 6.332 1 97.81 55 LEU B O 1
ATOM 2818 N N . ILE B 1 56 ? -6.379 -10.188 5.043 1 98.44 56 ILE B N 1
ATOM 2819 C CA . ILE B 1 56 ? -5.895 -10.789 3.809 1 98.44 56 ILE B CA 1
ATOM 2820 C C . ILE B 1 56 ? -4.367 -10.828 3.814 1 98.44 56 ILE B C 1
ATOM 2822 O O . ILE B 1 56 ? -3.762 -11.891 3.637 1 98.44 56 ILE B O 1
ATOM 2826 N N . PRO B 1 57 ? -3.68 -9.688 4.082 1 98.12 57 PRO B N 1
ATOM 2827 C CA . PRO B 1 57 ? -2.221 -9.773 4.172 1 98.12 57 PRO B CA 1
ATOM 2828 C C . PRO B 1 57 ? -1.75 -10.664 5.32 1 98.12 57 PRO B C 1
ATOM 2830 O O . PRO B 1 57 ? -0.696 -11.297 5.227 1 98.12 57 PRO B O 1
ATOM 2833 N N . PHE B 1 58 ? -2.512 -10.75 6.426 1 98.31 58 PHE B N 1
ATOM 2834 C CA . PHE B 1 58 ? -2.154 -11.609 7.543 1 98.31 58 PHE B CA 1
ATOM 2835 C C . PHE B 1 58 ? -2.137 -13.078 7.113 1 98.31 58 PHE B C 1
ATOM 2837 O O . PHE B 1 58 ? -1.159 -13.789 7.352 1 98.31 58 PHE B O 1
ATOM 2844 N N . ILE B 1 59 ? -3.209 -13.531 6.457 1 98.62 59 ILE B N 1
ATOM 2845 C CA . ILE B 1 59 ? -3.297 -14.898 5.973 1 98.62 59 ILE B CA 1
ATOM 2846 C C . ILE B 1 59 ? -2.189 -15.156 4.953 1 98.62 59 ILE B C 1
ATOM 2848 O O . ILE B 1 59 ? -1.528 -16.203 4.996 1 98.62 59 ILE B O 1
ATOM 2852 N N . SER B 1 60 ? -2 -14.195 4.059 1 98.38 60 SER B N 1
ATOM 2853 C CA . SER B 1 60 ? -0.962 -14.312 3.041 1 98.38 60 SER B CA 1
ATOM 2854 C C . SER B 1 60 ? 0.416 -14.477 3.674 1 98.38 60 SER B C 1
ATOM 2856 O O . SER B 1 60 ? 1.204 -15.328 3.252 1 98.38 60 SER B O 1
ATOM 2858 N N . ALA B 1 61 ? 0.668 -13.688 4.695 1 97.94 61 ALA B N 1
ATOM 2859 C CA . ALA B 1 61 ? 1.941 -13.742 5.406 1 97.94 61 ALA B CA 1
ATOM 2860 C C . ALA B 1 61 ? 2.127 -15.086 6.094 1 97.94 61 ALA B C 1
ATOM 2862 O O . ALA B 1 61 ? 3.227 -15.648 6.094 1 97.94 61 ALA B O 1
ATOM 2863 N N . GLU B 1 62 ? 1.1 -15.578 6.668 1 98.38 62 GLU B N 1
ATOM 2864 C CA . GLU B 1 62 ? 1.156 -16.875 7.344 1 98.38 62 GLU B CA 1
ATOM 2865 C C . GLU B 1 62 ? 1.432 -18 6.352 1 98.38 62 GLU B C 1
ATOM 2867 O O . GLU B 1 62 ? 2.123 -18.969 6.68 1 98.38 62 GLU B O 1
ATOM 2872 N N . ILE B 1 63 ? 0.857 -17.891 5.188 1 98.12 63 ILE B N 1
ATOM 2873 C CA . ILE B 1 63 ? 1.13 -18.859 4.145 1 98.12 63 ILE B CA 1
ATOM 2874 C C . ILE B 1 63 ? 2.617 -18.844 3.797 1 98.12 63 ILE B C 1
ATOM 2876 O O . ILE B 1 63 ? 3.248 -19.906 3.691 1 98.12 63 ILE B O 1
ATOM 2880 N N . ILE B 1 64 ? 3.188 -17.719 3.639 1 97.31 64 ILE B N 1
ATOM 2881 C CA . ILE B 1 64 ? 4.613 -17.594 3.348 1 97.31 64 ILE B CA 1
ATOM 2882 C C . ILE B 1 64 ? 5.43 -18.172 4.5 1 97.31 64 ILE B C 1
ATOM 2884 O O . ILE B 1 64 ? 6.43 -18.859 4.273 1 97.31 64 ILE B O 1
ATOM 2888 N N . PHE B 1 65 ? 4.992 -17.875 5.719 1 97.56 65 PHE B N 1
ATOM 2889 C CA . PHE B 1 65 ? 5.652 -18.375 6.914 1 97.56 65 PHE B CA 1
ATOM 2890 C C . PHE B 1 65 ? 5.715 -19.906 6.891 1 97.56 65 PHE B C 1
ATOM 2892 O O . PHE B 1 65 ? 6.793 -20.484 6.996 1 97.56 65 PHE B O 1
ATOM 2899 N N . ILE B 1 66 ? 4.633 -20.531 6.715 1 97.06 66 ILE B N 1
ATOM 2900 C CA . ILE B 1 66 ? 4.539 -21.984 6.773 1 97.06 66 ILE B CA 1
ATOM 2901 C C . ILE B 1 66 ? 5.234 -22.594 5.559 1 97.06 66 ILE B C 1
ATOM 2903 O O . ILE B 1 66 ? 5.891 -23.625 5.664 1 97.06 66 ILE B O 1
ATOM 2907 N N . TYR B 1 67 ? 5.043 -21.969 4.398 1 96.44 67 TYR B N 1
ATOM 2908 C CA . TYR B 1 67 ? 5.766 -22.406 3.211 1 96.44 67 TYR B CA 1
ATOM 2909 C C . TYR B 1 67 ? 7.273 -22.375 3.447 1 96.44 67 TYR B C 1
ATOM 2911 O O . TYR B 1 67 ? 7.992 -23.281 3.041 1 96.44 67 TYR B O 1
ATOM 2919 N N . GLY B 1 68 ? 7.77 -21.344 4.066 1 95.56 68 GLY B N 1
ATOM 2920 C CA . GLY B 1 68 ? 9.18 -21.234 4.414 1 95.56 68 GLY B CA 1
ATOM 2921 C C . GLY B 1 68 ? 9.664 -22.375 5.289 1 95.56 68 GLY B C 1
ATOM 2922 O O . GLY B 1 68 ? 10.742 -22.922 5.051 1 95.56 68 GLY B O 1
ATOM 2923 N N . LEU B 1 69 ? 8.859 -22.781 6.266 1 95.56 69 LEU B N 1
ATOM 2924 C CA . LEU B 1 69 ? 9.227 -23.844 7.191 1 95.56 69 LEU B CA 1
ATOM 2925 C C . LEU B 1 69 ? 9.383 -25.172 6.465 1 95.56 69 LEU B C 1
ATOM 2927 O O . LEU B 1 69 ? 10.008 -26.094 6.984 1 95.56 69 LEU B O 1
ATOM 2931 N N . ARG B 1 70 ? 8.891 -25.266 5.273 1 95.19 70 ARG B N 1
ATOM 2932 C CA . ARG B 1 70 ? 8.914 -26.531 4.543 1 95.19 70 ARG B CA 1
ATOM 2933 C C . ARG B 1 70 ? 10.031 -26.547 3.504 1 95.19 70 ARG B C 1
ATOM 2935 O O . ARG B 1 70 ? 10.18 -27.516 2.76 1 95.19 70 ARG B O 1
ATOM 2942 N N . GLN B 1 71 ? 10.773 -25.453 3.438 1 93.06 71 GLN B N 1
ATOM 2943 C CA . GLN B 1 71 ? 11.883 -25.406 2.492 1 93.06 71 GLN B CA 1
ATOM 2944 C C . GLN B 1 71 ? 13.047 -26.266 2.967 1 93.06 71 GLN B C 1
ATOM 2946 O O . GLN B 1 71 ? 13.328 -26.344 4.164 1 93.06 71 GLN B O 1
ATOM 2951 N N . ASP B 1 72 ? 13.727 -26.875 2.068 1 92.38 72 ASP B N 1
ATOM 2952 C CA . ASP B 1 72 ? 14.883 -27.703 2.395 1 92.38 72 ASP B CA 1
ATOM 2953 C C . ASP B 1 72 ? 16.109 -26.844 2.68 1 92.38 72 ASP B C 1
ATOM 2955 O O . ASP B 1 72 ? 16.859 -27.109 3.621 1 92.38 72 ASP B O 1
ATOM 2959 N N . ASN B 1 73 ? 16.328 -25.781 1.768 1 89.94 73 ASN B N 1
ATOM 2960 C CA . ASN B 1 73 ? 17.438 -24.875 1.981 1 89.94 73 ASN B CA 1
ATOM 2961 C C . ASN B 1 73 ? 17.266 -24.062 3.254 1 89.94 73 ASN B C 1
ATOM 2963 O O . ASN B 1 73 ? 16.297 -23.312 3.383 1 89.94 73 ASN B O 1
ATOM 2967 N N . GLN B 1 74 ? 18.219 -24.094 4.195 1 91.69 74 GLN B N 1
ATOM 2968 C CA . GLN B 1 74 ? 18.094 -23.5 5.52 1 91.69 74 GLN B CA 1
ATOM 2969 C C . GLN B 1 74 ? 18 -21.969 5.43 1 91.69 74 GLN B C 1
ATOM 2971 O O . GLN B 1 74 ? 17.219 -21.359 6.156 1 91.69 74 GLN B O 1
ATOM 2976 N N . LEU B 1 75 ? 18.766 -21.375 4.586 1 86.06 75 LEU B N 1
ATOM 2977 C CA . LEU B 1 75 ? 18.734 -19.922 4.438 1 86.06 75 LEU B CA 1
ATOM 2978 C C . LEU B 1 75 ? 17.359 -19.453 3.934 1 86.06 75 LEU B C 1
ATOM 2980 O O . LEU B 1 75 ? 16.766 -18.531 4.496 1 86.06 75 LEU B O 1
ATOM 2984 N N . THR B 1 76 ? 16.906 -20.125 2.895 1 89.12 76 THR B N 1
ATOM 2985 C CA . THR B 1 76 ? 15.594 -19.812 2.342 1 89.12 76 THR B CA 1
ATOM 2986 C C . THR B 1 76 ? 14.492 -20.062 3.373 1 89.12 76 THR B C 1
ATOM 2988 O O . THR B 1 76 ? 13.578 -19.25 3.523 1 89.12 76 THR B O 1
ATOM 2991 N N . LYS B 1 77 ? 14.633 -21.188 4.105 1 94.25 77 LYS B N 1
ATOM 2992 C CA . LYS B 1 77 ? 13.68 -21.562 5.145 1 94.25 77 LYS B CA 1
ATOM 2993 C C . LYS B 1 77 ? 13.523 -20.438 6.168 1 94.25 77 LYS B C 1
ATOM 2995 O O . LYS B 1 77 ? 12.414 -19.953 6.391 1 94.25 77 LYS B O 1
ATOM 3000 N N . TRP B 1 78 ? 14.57 -19.922 6.629 1 93.75 78 TRP B N 1
ATOM 3001 C CA . TRP B 1 78 ? 14.492 -19 7.758 1 93.75 78 TRP B CA 1
ATOM 3002 C C . TRP B 1 78 ? 14.18 -17.594 7.285 1 93.75 78 TRP B C 1
ATOM 3004 O O . TRP B 1 78 ? 13.469 -16.844 7.961 1 93.75 78 TRP B O 1
ATOM 3014 N N . ILE B 1 79 ? 14.641 -17.219 6.117 1 91.56 79 ILE B N 1
ATOM 3015 C CA . ILE B 1 79 ? 14.312 -15.891 5.598 1 91.56 79 ILE B CA 1
ATOM 3016 C C . ILE B 1 79 ? 12.812 -15.797 5.324 1 91.56 79 ILE B C 1
ATOM 3018 O O . ILE B 1 79 ? 12.164 -14.836 5.73 1 91.56 79 ILE B O 1
ATOM 3022 N N . LEU B 1 80 ? 12.289 -16.797 4.699 1 94.5 80 LEU B N 1
ATOM 3023 C CA . LEU B 1 80 ? 10.859 -16.797 4.398 1 94.5 80 LEU B CA 1
ATOM 3024 C C . LEU B 1 80 ? 10.039 -16.875 5.68 1 94.5 80 LEU B C 1
ATOM 3026 O O . LEU B 1 80 ? 9.07 -16.141 5.848 1 94.5 80 LEU B O 1
ATOM 3030 N N . ALA B 1 81 ? 10.461 -17.766 6.57 1 96.38 81 ALA B N 1
ATOM 3031 C CA . ALA B 1 81 ? 9.703 -17.984 7.797 1 96.38 81 ALA B CA 1
ATOM 3032 C C . ALA B 1 81 ? 9.703 -16.734 8.672 1 96.38 81 ALA B C 1
ATOM 3034 O O . ALA B 1 81 ? 8.641 -16.266 9.102 1 96.38 81 ALA B O 1
ATOM 3035 N N . ILE B 1 82 ? 10.836 -16.125 8.852 1 95.5 82 ILE B N 1
ATOM 3036 C CA . ILE B 1 82 ? 10.961 -14.969 9.719 1 95.5 82 ILE B CA 1
ATOM 3037 C C . ILE B 1 82 ? 10.266 -13.766 9.07 1 95.5 82 ILE B C 1
ATOM 3039 O O . ILE B 1 82 ? 9.547 -13.023 9.742 1 95.5 82 ILE B O 1
ATOM 3043 N N . SER B 1 83 ? 10.43 -13.641 7.809 1 95.19 83 SER B N 1
ATOM 3044 C CA . SER B 1 83 ? 9.797 -12.523 7.105 1 95.19 83 SER B CA 1
ATOM 3045 C C . SER B 1 83 ? 8.281 -12.688 7.07 1 95.19 83 SER B C 1
ATOM 3047 O O . SER B 1 83 ? 7.539 -11.719 7.254 1 95.19 83 SER B O 1
ATOM 3049 N N . GLY B 1 84 ? 7.848 -13.906 6.809 1 96.5 84 GLY B N 1
ATOM 3050 C CA . GLY B 1 84 ? 6.414 -14.164 6.84 1 96.5 84 GLY B CA 1
ATOM 3051 C C . GLY B 1 84 ? 5.781 -13.867 8.18 1 96.5 84 GLY B C 1
ATOM 3052 O O . GLY B 1 84 ? 4.754 -13.188 8.25 1 96.5 84 GLY B O 1
ATOM 3053 N N . LEU B 1 85 ? 6.445 -14.312 9.211 1 96.38 85 LEU B N 1
ATOM 3054 C CA . LEU B 1 85 ? 5.938 -14.07 10.555 1 96.38 85 LEU B CA 1
ATOM 3055 C C . LEU B 1 85 ? 5.98 -12.586 10.898 1 96.38 85 LEU B C 1
ATOM 3057 O O . LEU B 1 85 ? 5.055 -12.062 11.523 1 96.38 85 LEU B O 1
ATOM 3061 N N . GLY B 1 86 ? 7.02 -11.93 10.547 1 95.38 86 GLY B N 1
ATOM 3062 C CA . GLY B 1 86 ? 7.121 -10.5 10.758 1 95.38 86 GLY B CA 1
ATOM 3063 C C . GLY B 1 86 ? 6.035 -9.711 10.039 1 95.38 86 GLY B C 1
ATOM 3064 O O . GLY B 1 86 ? 5.445 -8.797 10.617 1 95.38 86 GLY B O 1
ATOM 3065 N N . PHE B 1 87 ? 5.812 -10.07 8.789 1 96.19 87 PHE B N 1
ATOM 3066 C CA . PHE B 1 87 ? 4.77 -9.398 8.016 1 96.19 87 PHE B CA 1
ATOM 3067 C C . PHE B 1 87 ? 3.393 -9.688 8.609 1 96.19 87 PHE B C 1
ATOM 3069 O O . PHE B 1 87 ? 2.51 -8.828 8.586 1 96.19 87 PHE B O 1
ATOM 3076 N N . ALA B 1 88 ? 3.191 -10.922 9.141 1 97.56 88 ALA B N 1
ATOM 3077 C CA . ALA B 1 88 ? 1.949 -11.258 9.836 1 97.56 88 ALA B CA 1
ATOM 3078 C C . ALA B 1 88 ? 1.757 -10.383 11.07 1 97.56 88 ALA B C 1
ATOM 3080 O O . ALA B 1 88 ? 0.656 -9.891 11.32 1 97.56 88 ALA B O 1
ATOM 3081 N N . TYR B 1 89 ? 2.785 -10.211 11.758 1 95.88 89 TYR B N 1
ATOM 3082 C CA . TYR B 1 89 ? 2.723 -9.336 12.922 1 95.88 89 TYR B CA 1
ATOM 3083 C C . TYR B 1 89 ? 2.35 -7.914 12.523 1 95.88 89 TYR B C 1
ATOM 3085 O O . TYR B 1 89 ? 1.49 -7.289 13.148 1 95.88 89 TYR B O 1
ATOM 3093 N N . TRP B 1 90 ? 3.016 -7.457 11.531 1 94.19 90 TRP B N 1
ATOM 3094 C CA . TRP B 1 90 ? 2.752 -6.105 11.047 1 94.19 90 TRP B CA 1
ATOM 3095 C C . TRP B 1 90 ? 1.293 -5.949 10.633 1 94.19 90 TRP B C 1
ATOM 3097 O O . TRP B 1 90 ? 0.658 -4.938 10.93 1 94.19 90 TRP B O 1
ATOM 3107 N N . SER B 1 91 ? 0.785 -6.887 9.945 1 96.06 91 SER B N 1
ATOM 3108 C CA . SER B 1 91 ? -0.608 -6.859 9.516 1 96.06 91 SER B CA 1
ATOM 3109 C C . SER B 1 91 ? -1.559 -6.879 10.703 1 96.06 91 SER B C 1
ATOM 3111 O O . SER B 1 91 ? -2.531 -6.121 10.742 1 96.06 91 SER B O 1
ATOM 3113 N N . ALA B 1 92 ? -1.271 -7.727 11.68 1 96.69 92 ALA B N 1
ATOM 3114 C CA . ALA B 1 92 ? -2.078 -7.793 12.891 1 96.69 92 ALA B CA 1
ATOM 3115 C C . ALA B 1 92 ? -2.037 -6.469 13.656 1 96.69 92 ALA B C 1
ATOM 3117 O O . ALA B 1 92 ? -3.055 -6.02 14.188 1 96.69 92 ALA B O 1
ATOM 3118 N N . TRP B 1 93 ? -0.89 -5.918 13.695 1 94.62 93 TRP B N 1
ATOM 3119 C CA . TRP B 1 93 ? -0.741 -4.629 14.359 1 94.62 93 TRP B CA 1
ATOM 3120 C C . TRP B 1 93 ? -1.62 -3.572 13.703 1 94.62 93 TRP B C 1
ATOM 3122 O O . TRP B 1 93 ? -2.281 -2.789 14.391 1 94.62 93 TRP B O 1
ATOM 3132 N N . GLY B 1 94 ? -1.573 -3.514 12.375 1 92.19 94 GLY B N 1
ATOM 3133 C CA . GLY B 1 94 ? -2.43 -2.574 11.664 1 92.19 94 GLY B CA 1
ATOM 3134 C C . GLY B 1 94 ? -3.898 -2.732 12.008 1 92.19 94 GLY B C 1
ATOM 3135 O O . GLY B 1 94 ? -4.621 -1.743 12.133 1 92.19 94 GLY B O 1
ATOM 3136 N N . TRP B 1 95 ? -4.305 -3.963 12.18 1 92.94 95 TRP B N 1
ATOM 3137 C CA . TRP B 1 95 ? -5.664 -4.301 12.594 1 92.94 95 TRP B CA 1
ATOM 3138 C C . TRP B 1 95 ? -5.973 -3.719 13.969 1 92.94 95 TRP B C 1
ATOM 3140 O O . TRP B 1 95 ? -6.961 -2.996 14.141 1 92.94 95 TRP B O 1
ATOM 3150 N N . VAL B 1 96 ? -5.121 -3.932 14.859 1 95 96 VAL B N 1
ATOM 3151 C CA . VAL B 1 96 ? -5.309 -3.527 16.25 1 95 96 VAL B CA 1
ATOM 3152 C C . VAL B 1 96 ? -5.23 -2.006 16.359 1 95 96 VAL B C 1
ATOM 3154 O O . VAL B 1 96 ? -6.016 -1.388 17.078 1 95 96 VAL B O 1
ATOM 3157 N N . ASP B 1 97 ? -4.336 -1.434 15.633 1 91.5 97 ASP B N 1
ATOM 3158 C CA . ASP B 1 97 ? -4.18 0.018 15.648 1 91.5 97 ASP B CA 1
ATOM 3159 C C . ASP B 1 97 ? -5.465 0.712 15.195 1 91.5 97 ASP B C 1
ATOM 3161 O O . ASP B 1 97 ? -5.875 1.712 15.781 1 91.5 97 ASP B O 1
ATOM 3165 N N . GLY B 1 98 ? -6.082 0.157 14.203 1 89.94 98 GLY B N 1
ATOM 3166 C CA . GLY B 1 98 ? -7.328 0.72 13.711 1 89.94 98 GLY B CA 1
ATOM 3167 C C . GLY B 1 98 ? -8.461 0.629 14.711 1 89.94 98 GLY B C 1
ATOM 3168 O O . GLY B 1 98 ? -9.156 1.616 14.961 1 89.94 98 GLY B O 1
ATOM 3169 N N . TRP B 1 99 ? -8.578 -0.53 15.281 1 92.25 99 TRP B N 1
ATOM 3170 C CA . TRP B 1 99 ? -9.656 -0.733 16.25 1 92.25 99 TRP B CA 1
ATOM 3171 C C . TRP B 1 99 ? -9.438 0.126 17.484 1 92.25 99 TRP B C 1
ATOM 3173 O O . TRP B 1 99 ? -10.391 0.678 18.047 1 92.25 99 TRP B O 1
ATOM 3183 N N . MET B 1 100 ? -8.258 0.251 17.906 1 92 100 MET B N 1
ATOM 3184 C CA . MET B 1 100 ? -7.969 1.057 19.094 1 92 100 MET B CA 1
ATOM 3185 C C . MET B 1 100 ? -8.156 2.541 18.797 1 92 100 MET B C 1
ATOM 3187 O O . MET B 1 100 ? -8.711 3.275 19.625 1 92 100 MET B O 1
ATOM 3191 N N . PHE B 1 101 ? -7.781 2.971 17.672 1 89.94 101 PHE B N 1
ATOM 3192 C CA . PHE B 1 101 ? -7.934 4.371 17.297 1 89.94 101 PHE B CA 1
ATOM 3193 C C . PHE B 1 101 ? -9.406 4.777 17.312 1 89.94 101 PHE B C 1
ATOM 3195 O O . PHE B 1 101 ? -9.789 5.73 18 1 89.94 101 PHE B O 1
ATOM 3202 N N . TYR B 1 102 ? -10.18 4.078 16.656 1 91.62 102 TYR B N 1
ATOM 3203 C CA . TYR B 1 102 ? -11.594 4.438 16.547 1 91.62 102 TYR B CA 1
ATOM 3204 C C . TYR B 1 102 ? -12.336 4.152 17.844 1 91.62 102 TYR B C 1
ATOM 3206 O O . TYR B 1 102 ? -13.266 4.875 18.219 1 91.62 102 TYR B O 1
ATOM 3214 N N . GLY B 1 103 ? -11.906 3.104 18.5 1 92.62 103 GLY B N 1
ATOM 3215 C CA . GLY B 1 103 ? -12.508 2.807 19.797 1 92.62 103 GLY B CA 1
ATOM 3216 C C . GLY B 1 103 ? -12.258 3.895 20.828 1 92.62 103 GLY B C 1
ATOM 3217 O O . GLY B 1 103 ? -13.203 4.375 21.469 1 92.62 103 GLY B O 1
ATOM 3218 N N . VAL B 1 104 ? -11.07 4.305 20.953 1 92.12 104 VAL B N 1
ATOM 3219 C CA . VAL B 1 104 ? -10.711 5.336 21.922 1 92.12 104 VAL B CA 1
ATOM 3220 C C . VAL B 1 104 ? -11.328 6.668 21.516 1 92.12 104 VAL B C 1
ATOM 3222 O O . VAL B 1 104 ? -11.781 7.438 22.359 1 92.12 104 VAL B O 1
ATOM 3225 N N . THR B 1 105 ? -11.359 6.934 20.234 1 90.75 105 THR B N 1
ATOM 3226 C CA . THR B 1 105 ? -12.008 8.141 19.75 1 90.75 105 THR B CA 1
ATOM 3227 C C . THR B 1 105 ? -13.484 8.164 20.156 1 90.75 105 THR B C 1
ATOM 3229 O O . THR B 1 105 ? -13.992 9.188 20.594 1 90.75 105 THR B O 1
ATOM 3232 N N . THR B 1 106 ? -14.148 7.09 19.984 1 91.56 106 THR B N 1
ATOM 3233 C CA . THR B 1 106 ? -15.547 6.984 20.375 1 91.56 106 THR B CA 1
ATOM 3234 C C . THR B 1 106 ? -15.719 7.199 21.875 1 91.56 106 THR B C 1
ATOM 3236 O O . THR B 1 106 ? -16.625 7.914 22.297 1 91.56 106 THR B O 1
ATOM 3239 N N . LEU B 1 107 ? -14.867 6.625 22.672 1 91.62 107 LEU B N 1
ATOM 3240 C CA . LEU B 1 107 ? -14.906 6.801 24.125 1 91.62 107 LEU B CA 1
ATOM 3241 C C . LEU B 1 107 ? -14.68 8.266 24.5 1 91.62 107 LEU B C 1
ATOM 3243 O O . LEU B 1 107 ? -15.336 8.789 25.391 1 91.62 107 LEU B O 1
ATOM 3247 N N . ASN B 1 108 ? -13.773 8.914 23.812 1 90.75 108 ASN B N 1
ATOM 3248 C CA . ASN B 1 108 ? -13.531 10.336 24.031 1 90.75 108 ASN B CA 1
ATOM 3249 C C . ASN B 1 108 ? -14.758 11.172 23.672 1 90.75 108 ASN B C 1
ATOM 3251 O O . ASN B 1 108 ? -15.078 12.141 24.359 1 90.75 108 ASN B O 1
ATOM 3255 N N . ASN B 1 109 ? -15.375 10.797 22.594 1 91.06 109 ASN B N 1
ATOM 3256 C CA . ASN B 1 109 ? -16.594 11.484 22.203 1 91.06 109 ASN B CA 1
ATOM 3257 C C . ASN B 1 109 ? -17.672 11.375 23.281 1 91.06 109 ASN B C 1
ATOM 3259 O O . ASN B 1 109 ? -18.344 12.359 23.594 1 91.06 109 ASN B O 1
ATOM 3263 N N . ILE B 1 110 ? -17.828 10.25 23.812 1 91.56 110 ILE B N 1
ATOM 3264 C CA . ILE B 1 110 ? -18.797 10.039 24.875 1 91.56 110 ILE B CA 1
ATOM 3265 C C . ILE B 1 110 ? -18.453 10.93 26.078 1 91.56 110 ILE B C 1
ATOM 3267 O O . ILE B 1 110 ? -19.328 11.625 26.609 1 91.56 110 ILE B O 1
ATOM 3271 N N . LYS B 1 111 ? -17.266 10.938 26.406 1 92.12 111 LYS B N 1
ATOM 3272 C CA . LYS B 1 111 ? -16.812 11.734 27.531 1 92.12 111 LYS B CA 1
ATOM 3273 C C . LYS B 1 111 ? -17.062 13.219 27.297 1 92.12 111 LYS B C 1
ATOM 3275 O O . LYS B 1 111 ? -17.391 13.953 28.234 1 92.12 111 LYS B O 1
ATOM 3280 N N . ASN B 1 112 ? -16.906 13.664 26.094 1 91.69 112 ASN B N 1
ATOM 3281 C CA . ASN B 1 112 ? -17.031 15.078 25.75 1 91.69 112 ASN B CA 1
ATOM 3282 C C . ASN B 1 112 ? -18.453 15.414 25.281 1 91.69 112 ASN B C 1
ATOM 3284 O O . ASN B 1 112 ? -18.688 16.484 24.734 1 91.69 112 ASN B O 1
ATOM 3288 N N . HIS B 1 113 ? -19.359 14.461 25.312 1 92.12 113 HIS B N 1
ATOM 3289 C CA . HIS B 1 113 ? -20.781 14.641 24.984 1 92.12 113 HIS B CA 1
ATOM 3290 C C . HIS B 1 113 ? -20.969 14.984 23.516 1 92.12 113 HIS B C 1
ATOM 3292 O O . HIS B 1 113 ? -21.766 15.859 23.172 1 92.12 113 HIS B O 1
ATOM 3298 N N . GLN B 1 114 ? -20.109 14.383 22.766 1 90.81 114 GLN B N 1
ATOM 3299 C CA . GLN B 1 114 ? -20.25 14.453 21.312 1 90.81 114 GLN B CA 1
ATOM 3300 C C . GLN B 1 114 ? -20.891 13.188 20.75 1 90.81 114 GLN B C 1
ATOM 3302 O O . GLN B 1 114 ? -20.906 12.148 21.422 1 90.81 114 GLN B O 1
ATOM 3307 N N . PRO B 1 115 ? -21.422 13.352 19.625 1 91.38 115 PRO B N 1
ATOM 3308 C CA . PRO B 1 115 ? -21.938 12.125 19.016 1 91.38 115 PRO B CA 1
ATOM 3309 C C . PRO B 1 115 ? -20.875 11.031 18.906 1 91.38 115 PRO B C 1
ATOM 3311 O O . PRO B 1 115 ? -19.703 11.32 18.719 1 91.38 115 PRO B O 1
ATOM 3314 N N . LEU B 1 116 ? -21.266 9.805 18.953 1 90.56 116 LEU B N 1
ATOM 3315 C CA . LEU B 1 116 ? -20.375 8.648 18.953 1 90.56 116 LEU B CA 1
ATOM 3316 C C . LEU B 1 116 ? -19.453 8.664 17.75 1 90.56 116 LEU B C 1
ATOM 3318 O O . LEU B 1 116 ? -18.266 8.375 17.875 1 90.56 116 LEU B O 1
ATOM 3322 N N . GLY B 1 117 ? -20.047 9.016 16.641 1 86.12 117 GLY B N 1
ATOM 3323 C CA . GLY B 1 117 ? -19.312 8.922 15.391 1 86.12 117 GLY B CA 1
ATOM 3324 C C . GLY B 1 117 ? -18.766 10.258 14.922 1 86.12 117 GLY B C 1
ATOM 3325 O O . GLY B 1 117 ? -18.375 10.406 13.758 1 86.12 117 GLY B O 1
ATOM 3326 N N . ALA B 1 118 ? -18.938 11.234 15.789 1 79.25 118 ALA B N 1
ATOM 3327 C CA . ALA B 1 118 ? -18.406 12.539 15.391 1 79.25 118 ALA B CA 1
ATOM 3328 C C . ALA B 1 118 ? -16.938 12.445 15.023 1 79.25 118 ALA B C 1
ATOM 3330 O O . ALA B 1 118 ? -16.156 11.797 15.719 1 79.25 118 ALA B O 1
ATOM 3331 N N . ALA B 1 119 ? -16.875 12.547 13.695 1 61.91 119 ALA B N 1
ATOM 3332 C CA . ALA B 1 119 ? -15.609 12.281 13.016 1 61.91 119 ALA B CA 1
ATOM 3333 C C . ALA B 1 119 ? -14.523 13.242 13.477 1 61.91 119 ALA B C 1
ATOM 3335 O O . ALA B 1 119 ? -14.805 14.406 13.781 1 61.91 119 ALA B O 1
ATOM 3336 N N . ASN B 1 120 ? -13.648 12.852 14.312 1 52.25 120 ASN B N 1
ATOM 3337 C CA . ASN B 1 120 ? -12.438 13.656 14.328 1 52.25 120 ASN B CA 1
ATOM 3338 C C . ASN B 1 120 ? -11.711 13.594 12.984 1 52.25 120 ASN B C 1
ATOM 3340 O O . ASN B 1 120 ? -11.5 12.516 12.438 1 52.25 120 ASN B O 1
ATOM 3344 N N . ASN B 1 121 ? -12.023 14.406 12 1 47.12 121 ASN B N 1
ATOM 3345 C CA . ASN B 1 121 ? -11.219 14.359 10.781 1 47.12 121 ASN B CA 1
ATOM 3346 C C . ASN B 1 121 ? -9.859 13.719 11.031 1 47.12 121 ASN B C 1
ATOM 3348 O O . ASN B 1 121 ? -9.289 13.859 12.117 1 47.12 121 ASN B O 1
ATOM 3352 N N . SER B 1 122 ? -9.531 12.609 10.492 1 44.75 122 SER B N 1
ATOM 3353 C CA . SER B 1 122 ? -8.336 11.789 10.664 1 44.75 122 SER B CA 1
ATOM 3354 C C . SER B 1 122 ? -7.141 12.641 11.078 1 44.75 122 SER B C 1
ATOM 3356 O O . SER B 1 122 ? -6.223 12.156 11.734 1 44.75 122 SER B O 1
ATOM 3358 N N . ILE B 1 123 ? -6.914 13.922 10.484 1 43.84 123 ILE B N 1
ATOM 3359 C CA . ILE B 1 123 ? -5.629 14.594 10.617 1 43.84 123 ILE B CA 1
ATOM 3360 C C . ILE B 1 123 ? -5.465 15.109 12.047 1 43.84 123 ILE B C 1
ATOM 3362 O O . ILE B 1 123 ? -4.355 15.133 12.586 1 43.84 123 ILE B O 1
ATOM 3366 N N . GLY B 1 124 ? -6.715 15.141 12.789 1 44.75 124 GLY B N 1
ATOM 3367 C CA . GLY B 1 124 ? -6.48 15.906 14 1 44.75 124 GLY B CA 1
ATOM 3368 C C . GLY B 1 124 ? -6.793 15.125 15.266 1 44.75 124 GLY B C 1
ATOM 3369 O O . GLY B 1 124 ? -6.469 15.57 16.375 1 44.75 124 GLY B O 1
ATOM 3370 N N . ALA B 1 125 ? -7.617 14.195 15.133 1 50.72 125 ALA B N 1
ATOM 3371 C CA . ALA B 1 125 ? -8.008 13.695 16.453 1 50.72 125 ALA B CA 1
ATOM 3372 C C . ALA B 1 125 ? -6.969 12.711 16.984 1 50.72 125 ALA B C 1
ATOM 3374 O O . ALA B 1 125 ? -6.59 11.758 16.312 1 50.72 125 ALA B O 1
ATOM 3375 N N . THR B 1 126 ? -6.043 13.211 17.844 1 62.44 126 THR B N 1
ATOM 3376 C CA . THR B 1 126 ? -4.953 12.469 18.469 1 62.44 126 THR B CA 1
ATOM 3377 C C . THR B 1 126 ? -5.488 11.539 19.547 1 62.44 126 THR B C 1
ATOM 3379 O O . THR B 1 126 ? -5.961 12 20.594 1 62.44 126 THR B O 1
ATOM 3382 N N . ALA B 1 127 ? -6.043 10.336 19.141 1 77.75 127 ALA B N 1
ATOM 3383 C CA . ALA B 1 127 ? -6.328 9.312 20.156 1 77.75 127 ALA B CA 1
ATOM 3384 C C . ALA B 1 127 ? -5.039 8.688 20.672 1 77.75 127 ALA B C 1
ATOM 3386 O O . ALA B 1 127 ? -4.188 8.258 19.891 1 77.75 127 ALA B O 1
ATOM 3387 N N . THR B 1 128 ? -4.891 8.898 21.906 1 81.88 128 THR B N 1
ATOM 3388 C CA . THR B 1 128 ? -3.727 8.289 22.547 1 81.88 128 THR B CA 1
ATOM 3389 C C . THR B 1 128 ? -4.125 7.031 23.312 1 81.88 128 THR B C 1
ATOM 3391 O O . THR B 1 128 ? -5.137 7.023 24.016 1 81.88 128 THR B O 1
ATOM 3394 N N . TYR B 1 129 ? -3.486 6.016 23.047 1 86.38 129 TYR B N 1
ATOM 3395 C CA . TYR B 1 129 ? -3.73 4.773 23.781 1 86.38 129 TYR B CA 1
ATOM 3396 C C . TYR B 1 129 ? -2.424 4.043 24.062 1 86.38 129 TYR B C 1
ATOM 3398 O O . TYR B 1 129 ? -1.373 4.406 23.531 1 86.38 129 TYR B O 1
ATOM 3406 N N . SER B 1 130 ? -2.516 3.086 24.969 1 86.12 130 SER B N 1
ATOM 3407 C CA . SER B 1 130 ? -1.355 2.389 25.516 1 86.12 130 SER B CA 1
ATOM 3408 C C . SER B 1 130 ? -0.671 1.539 24.453 1 86.12 130 SER B C 1
ATOM 3410 O O . SER B 1 130 ? -1.309 0.694 23.828 1 86.12 130 SER B O 1
ATOM 3412 N N . PHE B 1 131 ? 0.606 1.731 24.344 1 85.06 131 PHE B N 1
ATOM 3413 C CA . PHE B 1 131 ? 1.426 0.909 23.453 1 85.06 131 PHE B CA 1
ATOM 3414 C C . PHE B 1 131 ? 1.448 -0.539 23.922 1 85.06 131 PHE B C 1
ATOM 3416 O O . PHE B 1 131 ? 1.42 -1.465 23.109 1 85.06 131 PHE B O 1
ATOM 3423 N N . GLY B 1 132 ? 1.512 -0.654 25.188 1 89.5 132 GLY B N 1
ATOM 3424 C CA . GLY B 1 132 ? 1.522 -1.993 25.75 1 89.5 132 GLY B CA 1
ATOM 3425 C C . GLY B 1 132 ? 0.264 -2.781 25.438 1 89.5 132 GLY B C 1
ATOM 3426 O O . GLY B 1 132 ? 0.335 -3.963 25.094 1 89.5 132 GLY B O 1
ATOM 3427 N N . LEU B 1 133 ? -0.888 -2.186 25.547 1 93 133 LEU B N 1
ATOM 3428 C CA . LEU B 1 133 ? -2.152 -2.844 25.234 1 93 133 LEU B CA 1
ATOM 3429 C C . LEU B 1 133 ? -2.238 -3.188 23.75 1 93 133 LEU B C 1
ATOM 3431 O O . LEU B 1 133 ? -2.727 -4.258 23.391 1 93 133 LEU B O 1
ATOM 3435 N N . GLU B 1 134 ? -1.815 -2.285 22.938 1 93.19 134 GLU B N 1
ATOM 3436 C CA . GLU B 1 134 ? -1.792 -2.533 21.5 1 93.19 134 GLU B CA 1
ATOM 3437 C C . GLU B 1 134 ? -0.928 -3.746 21.156 1 93.19 134 GLU B C 1
ATOM 3439 O O . GLU B 1 134 ? -1.337 -4.609 20.391 1 93.19 134 GLU B O 1
ATOM 3444 N N . ALA B 1 135 ? 0.241 -3.818 21.797 1 93.25 135 ALA B N 1
ATOM 3445 C CA . ALA B 1 135 ? 1.156 -4.934 21.578 1 93.25 135 ALA B CA 1
ATOM 3446 C C . ALA B 1 135 ? 0.541 -6.25 22.062 1 93.25 135 ALA B C 1
ATOM 3448 O O . ALA B 1 135 ? 0.667 -7.277 21.391 1 93.25 135 ALA B O 1
ATOM 3449 N N . LEU B 1 136 ? -0.085 -6.184 23.172 1 95.69 136 LEU B N 1
ATOM 3450 C CA . LEU B 1 136 ? -0.708 -7.379 23.734 1 95.69 136 LEU B CA 1
ATOM 3451 C C . LEU B 1 136 ? -1.787 -7.918 22.797 1 95.69 136 LEU B C 1
ATOM 3453 O O . LEU B 1 136 ? -1.796 -9.109 22.484 1 95.69 136 LEU B O 1
ATOM 3457 N N . PHE B 1 137 ? -2.688 -7.047 22.359 1 96.31 137 PHE B N 1
ATOM 3458 C CA . PHE B 1 137 ? -3.754 -7.48 21.469 1 96.31 137 PHE B CA 1
ATOM 3459 C C . PHE B 1 137 ? -3.18 -8.008 20.156 1 96.31 137 PHE B C 1
ATOM 3461 O O . PHE B 1 137 ? -3.68 -8.992 19.609 1 96.31 137 PHE B O 1
ATOM 3468 N N . THR B 1 138 ? -2.172 -7.324 19.656 1 96.81 138 THR B N 1
ATOM 3469 C CA . THR B 1 138 ? -1.52 -7.766 18.422 1 96.81 138 THR B CA 1
ATOM 3470 C C . THR B 1 138 ? -0.944 -9.164 18.594 1 96.81 138 THR B C 1
ATOM 3472 O O . THR B 1 138 ? -1.112 -10.023 17.719 1 96.81 138 THR B O 1
ATOM 3475 N N . PHE B 1 139 ? -0.3 -9.398 19.719 1 97.12 139 PHE B N 1
ATOM 3476 C CA . PHE B 1 139 ? 0.309 -10.688 20 1 97.12 139 PHE B CA 1
ATOM 3477 C C . PHE B 1 139 ? -0.754 -11.773 20.109 1 97.12 139 PHE B C 1
ATOM 3479 O O . PHE B 1 139 ? -0.564 -12.891 19.625 1 97.12 139 PHE B O 1
ATOM 3486 N N . ILE B 1 140 ? -1.801 -11.469 20.734 1 97.5 140 ILE B N 1
ATOM 3487 C CA . ILE B 1 140 ? -2.891 -12.422 20.891 1 97.5 140 ILE B CA 1
ATOM 3488 C C . ILE B 1 140 ? -3.432 -12.82 19.531 1 97.5 140 ILE B C 1
ATOM 3490 O O . ILE B 1 140 ? -3.594 -14.008 19.234 1 97.5 140 ILE B O 1
ATOM 3494 N N . ILE B 1 141 ? -3.666 -11.836 18.641 1 97.06 141 ILE B N 1
ATOM 3495 C CA . ILE B 1 141 ? -4.168 -12.102 17.297 1 97.06 141 ILE B CA 1
ATOM 3496 C C . ILE B 1 141 ? -3.148 -12.93 16.516 1 97.06 141 ILE B C 1
ATOM 3498 O O . ILE B 1 141 ? -3.516 -13.867 15.812 1 97.06 141 ILE B O 1
ATOM 3502 N N . LEU B 1 142 ? -1.9 -12.578 16.672 1 97.88 142 LEU B N 1
ATOM 3503 C CA . LEU B 1 142 ? -0.843 -13.297 15.984 1 97.88 142 LEU B CA 1
ATOM 3504 C C . LEU B 1 142 ? -0.823 -14.766 16.391 1 97.88 142 LEU B C 1
ATOM 3506 O O . LEU B 1 142 ? -0.804 -15.656 15.539 1 97.88 142 LEU B O 1
ATOM 3510 N N . VAL B 1 143 ? -0.842 -15.039 17.719 1 98 143 VAL B N 1
ATOM 3511 C CA . VAL B 1 143 ? -0.717 -16.391 18.234 1 98 143 VAL B CA 1
ATOM 3512 C C . VAL B 1 143 ? -1.939 -17.219 17.828 1 98 143 VAL B C 1
ATOM 3514 O O . VAL B 1 143 ? -1.804 -18.312 17.297 1 98 143 VAL B O 1
ATOM 3517 N N . ILE B 1 144 ? -3.121 -16.703 18.016 1 97.88 144 ILE B N 1
ATOM 3518 C CA . ILE B 1 144 ? -4.348 -17.422 17.672 1 97.88 144 ILE B CA 1
ATOM 3519 C C . ILE B 1 144 ? -4.422 -17.641 16.156 1 97.88 144 ILE B C 1
ATOM 3521 O O . ILE B 1 144 ? -4.711 -18.734 15.703 1 97.88 144 ILE B O 1
ATOM 3525 N N . GLY B 1 145 ? -4.141 -16.562 15.383 1 97.81 145 GLY B N 1
ATOM 3526 C CA . GLY B 1 145 ? -4.168 -16.672 13.938 1 97.81 145 GLY B CA 1
ATOM 3527 C C . GLY B 1 145 ? -3.166 -17.672 13.391 1 97.81 145 GLY B C 1
ATOM 3528 O O . GLY B 1 145 ? -3.492 -18.484 12.508 1 97.81 145 GLY B O 1
ATOM 3529 N N . THR B 1 146 ? -1.974 -17.594 13.938 1 97.81 146 THR B N 1
ATOM 3530 C CA . THR B 1 146 ? -0.934 -18.516 13.5 1 97.81 146 THR B CA 1
ATOM 3531 C C . THR B 1 146 ? -1.334 -19.953 13.797 1 97.81 146 THR B C 1
ATOM 3533 O O . THR B 1 146 ? -1.147 -20.844 12.961 1 97.81 146 THR B O 1
ATOM 3536 N N . PHE B 1 147 ? -1.875 -20.172 14.961 1 97.69 147 PHE B N 1
ATOM 3537 C CA . PHE B 1 147 ? -2.303 -21.516 15.344 1 97.69 147 PHE B CA 1
ATOM 3538 C C . PHE B 1 147 ? -3.393 -22.016 14.406 1 97.69 147 PHE B C 1
ATOM 3540 O O . PHE B 1 147 ? -3.314 -23.141 13.906 1 97.69 147 PHE B O 1
ATOM 3547 N N . LEU B 1 148 ? -4.41 -21.234 14.125 1 97.25 148 LEU B N 1
ATOM 3548 C CA . LEU B 1 148 ? -5.535 -21.641 13.289 1 97.25 148 LEU B CA 1
ATOM 3549 C C . LEU B 1 148 ? -5.082 -21.891 11.852 1 97.25 148 LEU B C 1
ATOM 3551 O O . LEU B 1 148 ? -5.492 -22.875 11.227 1 97.25 148 LEU B O 1
ATOM 3555 N N . ILE B 1 149 ? -4.246 -21.062 11.359 1 97.31 149 ILE B N 1
ATOM 3556 C CA . ILE B 1 149 ? -3.816 -21.188 9.969 1 97.31 149 ILE B CA 1
ATOM 3557 C C . ILE B 1 149 ? -2.832 -22.344 9.828 1 97.31 149 ILE B C 1
ATOM 3559 O O . ILE B 1 149 ? -2.834 -23.047 8.82 1 97.31 149 ILE B O 1
ATOM 3563 N N . TYR B 1 150 ? -2.043 -22.531 10.875 1 96.38 150 TYR B N 1
ATOM 3564 C CA . TYR B 1 150 ? -1.166 -23.703 10.867 1 96.38 150 TYR B CA 1
ATOM 3565 C C . TYR B 1 150 ? -1.975 -24.984 10.805 1 96.38 150 TYR B C 1
ATOM 3567 O O . TYR B 1 150 ? -1.629 -25.906 10.055 1 96.38 150 TYR B O 1
ATOM 3575 N N . ARG B 1 151 ? -2.982 -25.094 11.57 1 96 151 ARG B N 1
ATOM 3576 C CA . ARG B 1 151 ? -3.846 -26.281 11.555 1 96 151 ARG B CA 1
ATOM 3577 C C . ARG B 1 151 ? -4.457 -26.484 10.172 1 96 151 ARG B C 1
ATOM 3579 O O . ARG B 1 151 ? -4.602 -27.625 9.719 1 96 151 ARG B O 1
ATOM 3586 N N . TRP B 1 152 ? -4.797 -25.438 9.508 1 95.06 152 TRP B N 1
ATOM 3587 C CA . TRP B 1 152 ? -5.363 -25.469 8.164 1 95.06 152 TRP B CA 1
ATOM 3588 C C . TRP B 1 152 ? -4.316 -25.891 7.141 1 95.06 152 TRP B C 1
ATOM 3590 O O . TRP B 1 152 ? -4.543 -26.812 6.352 1 95.06 152 TRP B O 1
ATOM 3600 N N . LEU B 1 153 ? -3.139 -25.359 7.18 1 96 153 LEU B N 1
ATOM 3601 C CA . LEU B 1 153 ? -2.129 -25.531 6.141 1 96 153 LEU B CA 1
ATOM 3602 C C . LEU B 1 153 ? -1.326 -26.797 6.371 1 96 153 LEU B C 1
ATOM 3604 O O . LEU B 1 153 ? -0.693 -27.312 5.445 1 96 153 LEU B O 1
ATOM 3608 N N . SER B 1 154 ? -1.309 -27.281 7.602 1 93.69 154 SER B N 1
ATOM 3609 C CA . SER B 1 154 ? -0.572 -28.5 7.91 1 93.69 154 SER B CA 1
ATOM 3610 C C . SER B 1 154 ? -1.118 -29.688 7.121 1 93.69 154 SER B C 1
ATOM 3612 O O . SER B 1 154 ? -0.413 -30.688 6.914 1 93.69 154 SER B O 1
ATOM 3614 N N . LYS B 1 155 ? -2.295 -29.578 6.648 1 92.69 155 LYS B N 1
ATOM 3615 C CA . LYS B 1 155 ? -2.943 -30.672 5.922 1 92.69 155 LYS B CA 1
ATOM 3616 C C . LYS B 1 155 ? -2.705 -30.547 4.422 1 92.69 155 LYS B C 1
ATOM 3618 O O . LYS B 1 155 ? -3.125 -31.406 3.648 1 92.69 155 LYS B O 1
ATOM 3623 N N . LYS B 1 156 ? -1.99 -29.547 3.98 1 94.5 156 LYS B N 1
ATOM 3624 C CA . LYS B 1 156 ? -1.78 -29.297 2.557 1 94.5 156 LYS B CA 1
ATOM 3625 C C . LYS B 1 156 ? -0.463 -29.906 2.082 1 94.5 156 LYS B C 1
ATOM 3627 O O . LYS B 1 156 ? 0.523 -29.922 2.822 1 94.5 156 LYS B O 1
ATOM 3632 N N . THR B 1 157 ? -0.527 -30.375 0.882 1 94.12 157 THR B N 1
ATOM 3633 C CA . THR B 1 157 ? 0.699 -30.844 0.243 1 94.12 157 THR B CA 1
ATOM 3634 C C . THR B 1 157 ? 1.581 -29.656 -0.154 1 94.12 157 THR B C 1
ATOM 3636 O O . THR B 1 157 ? 1.138 -28.516 -0.127 1 94.12 157 THR B O 1
ATOM 3639 N N . TYR B 1 158 ? 2.801 -29.953 -0.502 1 92.5 158 TYR B N 1
ATOM 3640 C CA . TYR B 1 158 ? 3.732 -28.922 -0.932 1 92.5 158 TYR B CA 1
ATOM 3641 C C . TYR B 1 158 ? 3.229 -28.219 -2.188 1 92.5 158 TYR B C 1
ATOM 3643 O O . TYR B 1 158 ? 3.34 -26.984 -2.311 1 92.5 158 TYR B O 1
ATOM 3651 N N . GLU B 1 159 ? 2.686 -29.016 -3.066 1 91.81 159 GLU B N 1
ATOM 3652 C CA . GLU B 1 159 ? 2.164 -28.453 -4.316 1 91.81 159 GLU B CA 1
ATOM 3653 C C . GLU B 1 159 ? 0.994 -27.516 -4.055 1 91.81 159 GLU B C 1
ATOM 3655 O O . GLU B 1 159 ? 0.902 -26.453 -4.664 1 91.81 159 GLU B O 1
ATOM 3660 N N . GLU B 1 160 ? 0.122 -27.922 -3.162 1 92.94 160 GLU B N 1
ATOM 3661 C CA . GLU B 1 160 ? -1.013 -27.078 -2.795 1 92.94 160 GLU B CA 1
ATOM 3662 C C . GLU B 1 160 ? -0.549 -25.781 -2.133 1 92.94 160 GLU B C 1
ATOM 3664 O O . GLU B 1 160 ? -1.097 -24.719 -2.4 1 92.94 160 GLU B O 1
ATOM 3669 N N . LEU B 1 161 ? 0.417 -25.938 -1.295 1 94 161 LEU B N 1
ATOM 3670 C CA . LEU B 1 161 ? 0.969 -24.766 -0.618 1 94 161 LEU B CA 1
ATOM 3671 C C . LEU B 1 161 ? 1.635 -23.812 -1.616 1 94 161 LEU B C 1
ATOM 3673 O O . LEU B 1 161 ? 1.52 -22.594 -1.495 1 94 161 LEU B O 1
ATOM 3677 N N . SER B 1 162 ? 2.312 -24.375 -2.605 1 92.56 162 SER B N 1
ATOM 3678 C CA . SER B 1 162 ? 2.959 -23.562 -3.641 1 92.56 162 SER B CA 1
ATOM 3679 C C . SER B 1 162 ? 1.936 -22.766 -4.441 1 92.56 162 SER B C 1
ATOM 3681 O O . SER B 1 162 ? 2.186 -21.625 -4.801 1 92.56 162 SER B O 1
ATOM 3683 N N . GLN B 1 163 ? 0.826 -23.359 -4.695 1 92.25 163 GLN B N 1
ATOM 3684 C CA . GLN B 1 163 ? -0.248 -22.656 -5.391 1 92.25 163 GLN B CA 1
ATOM 3685 C C . GLN B 1 163 ? -0.828 -21.547 -4.523 1 92.25 163 GLN B C 1
ATOM 3687 O O . GLN B 1 163 ? -1.166 -20.469 -5.023 1 92.25 163 GLN B O 1
ATOM 3692 N N . LEU B 1 164 ? -0.912 -21.828 -3.248 1 95.75 164 LEU B N 1
ATOM 3693 C CA . LEU B 1 164 ? -1.447 -20.844 -2.316 1 95.75 164 LEU B CA 1
ATOM 3694 C C . LEU B 1 164 ? -0.519 -19.641 -2.205 1 95.75 164 LEU B C 1
ATOM 3696 O O . LEU B 1 164 ? -0.96 -18.531 -1.871 1 95.75 164 LEU B O 1
ATOM 3700 N N . ILE B 1 165 ? 0.775 -19.828 -2.488 1 96.56 165 ILE B N 1
ATOM 3701 C CA . ILE B 1 165 ? 1.736 -18.734 -2.467 1 96.56 165 ILE B CA 1
ATOM 3702 C C . ILE B 1 165 ? 1.358 -17.688 -3.52 1 96.56 165 ILE B C 1
ATOM 3704 O O . ILE B 1 165 ? 1.397 -16.484 -3.256 1 96.56 165 ILE B O 1
ATOM 3708 N N . ILE B 1 166 ? 0.986 -18.156 -4.684 1 95.06 166 ILE B N 1
ATOM 3709 C CA . ILE B 1 166 ? 0.586 -17.266 -5.758 1 95.06 166 ILE B CA 1
ATOM 3710 C C . ILE B 1 166 ? -0.652 -16.469 -5.336 1 95.06 166 ILE B C 1
ATOM 3712 O O . ILE B 1 166 ? -0.721 -15.258 -5.535 1 95.06 166 ILE B O 1
ATOM 3716 N N . VAL B 1 167 ? -1.585 -17.156 -4.699 1 96.5 167 VAL B N 1
ATOM 3717 C CA . VAL B 1 167 ? -2.799 -16.516 -4.191 1 96.5 167 VAL B CA 1
ATOM 3718 C C . VAL B 1 167 ? -2.441 -15.516 -3.096 1 96.5 167 VAL B C 1
ATOM 3720 O O . VAL B 1 167 ? -2.992 -14.414 -3.051 1 96.5 167 VAL B O 1
ATOM 3723 N N . ALA B 1 168 ? -1.512 -15.891 -2.248 1 97.69 168 ALA B N 1
ATOM 3724 C CA . ALA B 1 168 ? -1.067 -15.023 -1.158 1 97.69 168 ALA B CA 1
ATOM 3725 C C . ALA B 1 168 ? -0.482 -13.727 -1.695 1 97.69 168 ALA B C 1
ATOM 3727 O O . ALA B 1 168 ? -0.848 -12.641 -1.24 1 97.69 168 ALA B O 1
ATOM 3728 N N . ILE B 1 169 ? 0.351 -13.82 -2.635 1 96.62 169 ILE B N 1
ATOM 3729 C CA . ILE B 1 169 ? 0.987 -12.648 -3.225 1 96.62 169 ILE B CA 1
ATOM 3730 C C . ILE B 1 169 ? -0.063 -11.789 -3.922 1 96.62 169 ILE B C 1
ATOM 3732 O O . ILE B 1 169 ? -0.042 -10.562 -3.811 1 96.62 169 ILE B O 1
ATOM 3736 N N . ALA B 1 170 ? -0.979 -12.406 -4.629 1 97.06 170 ALA B N 1
ATOM 3737 C CA . ALA B 1 170 ? -2.076 -11.688 -5.27 1 97.06 170 ALA B CA 1
ATOM 3738 C C . ALA B 1 170 ? -2.922 -10.945 -4.234 1 97.06 170 ALA B C 1
ATOM 3740 O O . ALA B 1 170 ? -3.354 -9.812 -4.469 1 97.06 170 ALA B O 1
ATOM 3741 N N . GLY B 1 171 ? -3.166 -11.633 -3.109 1 98.06 171 GLY B N 1
ATOM 3742 C CA . GLY B 1 171 ? -3.924 -11 -2.043 1 98.06 171 GLY B CA 1
ATOM 3743 C C . GLY B 1 171 ? -3.268 -9.734 -1.517 1 98.06 171 GLY B C 1
ATOM 3744 O O . GLY B 1 171 ? -3.936 -8.719 -1.312 1 98.06 171 GLY B O 1
ATOM 3745 N N . ILE B 1 172 ? -1.987 -9.797 -1.312 1 97.56 172 ILE B N 1
ATOM 3746 C CA . ILE B 1 172 ? -1.223 -8.641 -0.868 1 97.56 172 ILE B CA 1
ATOM 3747 C C . ILE B 1 172 ? -1.318 -7.527 -1.913 1 97.56 172 ILE B C 1
ATOM 3749 O O . ILE B 1 172 ? -1.6 -6.375 -1.58 1 97.56 172 ILE B O 1
ATOM 3753 N N . ALA B 1 173 ? -1.161 -7.848 -3.145 1 96.94 173 ALA B N 1
ATOM 3754 C CA . ALA B 1 173 ? -1.227 -6.879 -4.234 1 96.94 173 ALA B CA 1
ATOM 3755 C C . ALA B 1 173 ? -2.602 -6.219 -4.301 1 96.94 173 ALA B C 1
ATOM 3757 O O . ALA B 1 173 ? -2.705 -5 -4.465 1 96.94 173 ALA B O 1
ATOM 3758 N N . VAL B 1 174 ? -3.637 -7.012 -4.176 1 97.5 174 VAL B N 1
ATOM 3759 C CA . VAL B 1 174 ? -5.008 -6.527 -4.305 1 97.5 174 VAL B CA 1
ATOM 3760 C C . VAL B 1 174 ? -5.309 -5.516 -3.201 1 97.5 174 VAL B C 1
ATOM 3762 O O . VAL B 1 174 ? -5.836 -4.434 -3.469 1 97.5 174 VAL B O 1
ATOM 3765 N N . VAL B 1 175 ? -4.934 -5.863 -2.002 1 97.69 175 VAL B N 1
ATOM 3766 C CA . VAL B 1 175 ? -5.254 -5.008 -0.863 1 97.69 175 VAL B CA 1
ATOM 3767 C C . VAL B 1 175 ? -4.504 -3.684 -0.984 1 97.69 175 VAL B C 1
ATOM 3769 O O . VAL B 1 175 ? -5.105 -2.611 -0.907 1 97.69 175 VAL B O 1
ATOM 3772 N N . TYR B 1 176 ? -3.277 -3.752 -1.271 1 94.75 176 TYR B N 1
ATOM 3773 C CA . TYR B 1 176 ? -2.477 -2.531 -1.24 1 94.75 176 TYR B CA 1
ATOM 3774 C C . TYR B 1 176 ? -2.705 -1.698 -2.496 1 94.75 176 TYR B C 1
ATOM 3776 O O . TYR B 1 176 ? -2.68 -0.467 -2.443 1 94.75 176 TYR B O 1
ATOM 3784 N N . ALA B 1 177 ? -2.932 -2.344 -3.621 1 94 177 ALA B N 1
ATOM 3785 C CA . ALA B 1 177 ? -3.266 -1.599 -4.832 1 94 177 ALA B CA 1
ATOM 3786 C C . ALA B 1 177 ? -4.609 -0.892 -4.688 1 94 177 ALA B C 1
ATOM 3788 O O . ALA B 1 177 ? -4.742 0.281 -5.043 1 94 177 ALA B O 1
ATOM 3789 N N . SER B 1 178 ? -5.617 -1.614 -4.18 1 96.69 178 SER B N 1
ATOM 3790 C CA . SER B 1 178 ? -6.938 -1.025 -3.994 1 96.69 178 SER B CA 1
ATOM 3791 C C . SER B 1 178 ? -6.883 0.162 -3.039 1 96.69 178 SER B C 1
ATOM 3793 O O . SER B 1 178 ? -7.477 1.21 -3.309 1 96.69 178 SER B O 1
ATOM 3795 N N . ASN B 1 179 ? -6.164 -0.035 -1.949 1 95.44 179 ASN B N 1
ATOM 3796 C CA . ASN B 1 179 ? -6.02 1.05 -0.984 1 95.44 179 ASN B CA 1
ATOM 3797 C C . ASN B 1 179 ? -5.316 2.256 -1.599 1 95.44 179 ASN B C 1
ATOM 3799 O O . ASN B 1 179 ? -5.707 3.398 -1.353 1 95.44 179 ASN B O 1
ATOM 3803 N N . SER B 1 180 ? -4.305 1.984 -2.367 1 92.88 180 SER B N 1
ATOM 3804 C CA . SER B 1 180 ? -3.557 3.07 -2.994 1 92.88 180 SER B CA 1
ATOM 3805 C C . SER B 1 180 ? -4.426 3.842 -3.98 1 92.88 180 SER B C 1
ATOM 3807 O O . SER B 1 180 ? -4.363 5.074 -4.039 1 92.88 180 SER B O 1
ATOM 3809 N N . ILE B 1 181 ? -5.238 3.184 -4.734 1 94.38 181 ILE B N 1
ATOM 3810 C CA . ILE B 1 181 ? -6.145 3.818 -5.684 1 94.38 181 ILE B CA 1
ATOM 3811 C C . ILE B 1 181 ? -7.129 4.715 -4.938 1 94.38 181 ILE B C 1
ATOM 3813 O O . ILE B 1 181 ? -7.293 5.891 -5.285 1 94.38 181 ILE B O 1
ATOM 3817 N N . VAL B 1 182 ? -7.688 4.207 -3.891 1 96.44 182 VAL B N 1
ATOM 3818 C CA . VAL B 1 182 ? -8.703 4.938 -3.137 1 96.44 182 VAL B CA 1
ATOM 3819 C C . VAL B 1 182 ? -8.062 6.148 -2.453 1 96.44 182 VAL B C 1
ATOM 3821 O O . VAL B 1 182 ? -8.617 7.246 -2.479 1 96.44 182 VAL B O 1
ATOM 3824 N N . ASN B 1 183 ? -6.934 5.984 -1.897 1 92.69 183 ASN B N 1
ATOM 3825 C CA . ASN B 1 183 ? -6.262 7.082 -1.208 1 92.69 183 ASN B CA 1
ATOM 3826 C C . ASN B 1 183 ? -5.883 8.203 -2.172 1 92.69 183 ASN B C 1
ATOM 3828 O O . ASN B 1 183 ? -6 9.383 -1.837 1 92.69 183 ASN B O 1
ATOM 3832 N N . THR B 1 184 ? -5.434 7.84 -3.291 1 90.88 184 THR B N 1
ATOM 3833 C CA . THR B 1 184 ? -5.086 8.836 -4.301 1 90.88 184 THR B CA 1
ATOM 3834 C C . THR B 1 184 ? -6.332 9.578 -4.77 1 90.88 184 THR B C 1
ATOM 3836 O O . THR B 1 184 ? -6.305 10.805 -4.93 1 90.88 184 THR B O 1
ATOM 3839 N N . MET B 1 185 ? -7.379 8.883 -4.961 1 93.94 185 MET B N 1
ATOM 3840 C CA . MET B 1 185 ? -8.625 9.508 -5.395 1 93.94 185 MET B CA 1
ATOM 3841 C C . MET B 1 185 ? -9.156 10.453 -4.328 1 93.94 185 MET B C 1
ATOM 3843 O O . MET B 1 185 ? -9.633 11.547 -4.645 1 93.94 185 MET B O 1
ATOM 3847 N N . LYS B 1 186 ? -9 10.125 -3.057 1 94.25 186 LYS B N 1
ATOM 3848 C CA . LYS B 1 186 ? -9.477 10.953 -1.953 1 94.25 186 LYS B CA 1
ATOM 3849 C C . LYS B 1 186 ? -8.828 12.336 -1.986 1 94.25 186 LYS B C 1
ATOM 3851 O O . LYS B 1 186 ? -9.516 13.352 -1.822 1 94.25 186 LYS B O 1
ATOM 3856 N N . VAL B 1 187 ? -7.629 12.289 -2.256 1 87.75 187 VAL B N 1
ATOM 3857 C CA . VAL B 1 187 ? -6.852 13.523 -2.213 1 87.75 187 VAL B CA 1
ATOM 3858 C C . VAL B 1 187 ? -7.227 14.406 -3.4 1 87.75 187 VAL B C 1
ATOM 3860 O O . VAL B 1 187 ? -7.312 15.633 -3.266 1 87.75 187 VAL B O 1
ATOM 3863 N N . ASN B 1 188 ? -7.551 13.812 -4.508 1 87.81 188 ASN B N 1
ATOM 3864 C CA . ASN B 1 188 ? -7.766 14.578 -5.727 1 87.81 188 ASN B CA 1
ATOM 3865 C C . ASN B 1 188 ? -9.234 14.969 -5.902 1 87.81 188 ASN B C 1
ATOM 3867 O O . ASN B 1 188 ? -9.547 15.961 -6.555 1 87.81 188 ASN B O 1
ATOM 3871 N N . TRP B 1 189 ? -10.109 14.156 -5.344 1 94.44 189 TRP B N 1
ATOM 3872 C CA . TRP B 1 189 ? -11.523 14.492 -5.449 1 94.44 189 TRP B CA 1
ATOM 3873 C C . TRP B 1 189 ? -11.891 15.617 -4.492 1 94.44 189 TRP B C 1
ATOM 3875 O O . TRP B 1 189 ? -12.742 16.453 -4.805 1 94.44 189 TRP B O 1
ATOM 3885 N N . GLY B 1 190 ? -11.336 15.617 -3.277 1 94.38 190 GLY B N 1
ATOM 3886 C CA . GLY B 1 190 ? -11.531 16.688 -2.314 1 94.38 190 GLY B CA 1
ATOM 3887 C C . GLY B 1 190 ? -12.992 16.906 -1.955 1 94.38 190 GLY B C 1
ATOM 3888 O O . GLY B 1 190 ? -13.422 18.047 -1.739 1 94.38 190 GLY B O 1
ATOM 3889 N N . ARG B 1 191 ? -13.812 15.836 -1.916 1 96.56 191 ARG B N 1
ATOM 3890 C CA . ARG B 1 191 ? -15.25 15.938 -1.677 1 96.56 191 ARG B CA 1
ATOM 3891 C C . ARG B 1 191 ? -15.555 16.078 -0.188 1 96.56 191 ARG B C 1
ATOM 3893 O O . ARG B 1 191 ? -14.953 15.383 0.638 1 96.56 191 ARG B O 1
ATOM 3900 N N . PHE B 1 192 ? -16.484 17.031 0.146 1 96.19 192 PHE B N 1
ATOM 3901 C CA . PHE B 1 192 ? -16.953 17.188 1.518 1 96.19 192 PHE B CA 1
ATOM 3902 C C . PHE B 1 192 ? -17.75 15.961 1.953 1 96.19 192 PHE B C 1
ATOM 3904 O O . PHE B 1 192 ? -18.516 15.406 1.165 1 96.19 192 PHE B O 1
ATOM 3911 N N . ARG B 1 193 ? -17.594 15.641 3.166 1 96.31 193 ARG B N 1
ATOM 3912 C CA . ARG B 1 193 ? -18.406 14.578 3.748 1 96.31 193 ARG B CA 1
ATOM 3913 C C . ARG B 1 193 ? -19.812 15.086 4.082 1 96.31 193 ARG B C 1
ATOM 3915 O O . ARG B 1 193 ? -20.016 16.297 4.238 1 96.31 193 ARG B O 1
ATOM 3922 N N . PRO B 1 194 ? -20.734 14.148 4.242 1 96.38 194 PRO B N 1
ATOM 3923 C CA . PRO B 1 194 ? -22.109 14.57 4.559 1 96.38 194 PRO B CA 1
ATOM 3924 C C . PRO B 1 194 ? -22.188 15.406 5.832 1 96.38 194 PRO B C 1
ATOM 3926 O O . PRO B 1 194 ? -22.859 16.438 5.855 1 96.38 194 PRO B O 1
ATOM 3929 N N . TYR B 1 195 ? -21.516 15.094 6.805 1 93.5 195 TYR B N 1
ATOM 3930 C CA . TYR B 1 195 ? -21.625 15.812 8.07 1 93.5 195 TYR B CA 1
ATOM 3931 C C . TYR B 1 195 ? -20.984 17.188 7.973 1 93.5 195 TYR B C 1
ATOM 3933 O O . TYR B 1 195 ? -21.109 18.016 8.883 1 93.5 195 TYR B O 1
ATOM 3941 N N . GLU B 1 196 ? -20.328 17.438 6.816 1 94 196 GLU B N 1
ATOM 3942 C CA . GLU B 1 196 ? -19.672 18.719 6.602 1 94 196 GLU B CA 1
ATOM 3943 C C . GLU B 1 196 ? -20.516 19.625 5.707 1 94 196 GLU B C 1
ATOM 3945 O O . GLU B 1 196 ? -20.188 20.797 5.504 1 94 196 GLU B O 1
ATOM 3950 N N . VAL B 1 197 ? -21.609 19.141 5.23 1 95.62 197 VAL B N 1
ATOM 3951 C CA . VAL B 1 197 ? -22.375 19.812 4.195 1 95.62 197 VAL B CA 1
ATOM 3952 C C . VAL B 1 197 ? -23.5 20.625 4.832 1 95.62 197 VAL B C 1
ATOM 3954 O O . VAL B 1 197 ? -24.312 20.094 5.598 1 95.62 197 VAL B O 1
ATOM 3957 N N . LYS B 1 198 ? -23.594 21.828 4.441 1 93.19 198 LYS B N 1
ATOM 3958 C CA . LYS B 1 198 ? -24.531 22.781 5.027 1 93.19 198 LYS B CA 1
ATOM 3959 C C . LYS B 1 198 ? -25.969 22.328 4.809 1 93.19 198 LYS B C 1
ATOM 3961 O O . LYS B 1 198 ? -26.828 22.531 5.68 1 93.19 198 LYS B O 1
ATOM 3966 N N . GLU B 1 199 ? -26.203 21.797 3.746 1 92.19 199 GLU B N 1
ATOM 3967 C CA . GLU B 1 199 ? -27.562 21.344 3.414 1 92.19 199 GLU B CA 1
ATOM 3968 C C . GLU B 1 199 ? -28 20.219 4.336 1 92.19 199 GLU B C 1
ATOM 3970 O O . GLU B 1 199 ? -29.203 19.938 4.438 1 92.19 199 GLU B O 1
ATOM 3975 N N . ILE B 1 200 ? -27.078 19.609 4.965 1 92.62 200 ILE B N 1
ATOM 3976 C CA . ILE B 1 200 ? -27.391 18.484 5.848 1 92.62 200 ILE B CA 1
ATOM 3977 C C . ILE B 1 200 ? -27.25 18.922 7.305 1 92.62 200 ILE B C 1
ATOM 3979 O O . ILE B 1 200 ? -28.141 18.688 8.117 1 92.62 200 ILE B O 1
ATOM 3983 N N . VAL B 1 201 ? -26.125 19.531 7.508 1 91.75 201 VAL B N 1
ATOM 3984 C CA . VAL B 1 201 ? -25.859 20.094 8.82 1 91.75 201 VAL B CA 1
ATOM 3985 C C . VAL B 1 201 ? -25.719 21.625 8.711 1 91.75 201 VAL B C 1
ATOM 3987 O O . VAL B 1 201 ? -24.672 22.125 8.273 1 91.75 201 VAL B O 1
ATOM 3990 N N . SER B 1 202 ? -26.594 22.344 9.219 1 89.69 202 SER B N 1
ATOM 3991 C CA . SER B 1 202 ? -26.734 23.781 8.992 1 89.69 202 SER B CA 1
ATOM 3992 C C . SER B 1 202 ? -25.531 24.547 9.555 1 89.69 202 SER B C 1
ATOM 3994 O O . SER B 1 202 ? -25.172 25.609 9.047 1 89.69 202 SER B O 1
ATOM 3996 N N . SER B 1 203 ? -24.906 24.047 10.477 1 88.88 203 SER B N 1
ATOM 3997 C CA . SER B 1 203 ? -23.812 24.734 11.148 1 88.88 203 SER B CA 1
ATOM 3998 C C . SER B 1 203 ? -22.516 24.625 10.352 1 88.88 203 SER B C 1
ATOM 4000 O O . SER B 1 203 ? -21.5 25.25 10.695 1 88.88 203 SER B O 1
ATOM 4002 N N . THR B 1 204 ? -22.562 23.812 9.344 1 89.44 204 THR B N 1
ATOM 4003 C CA . THR B 1 204 ? -21.344 23.609 8.57 1 89.44 204 THR B CA 1
ATOM 4004 C C . THR B 1 204 ? -21.359 24.453 7.293 1 89.44 204 THR B C 1
ATOM 4006 O O . THR B 1 204 ? -22.359 25.109 6.992 1 89.44 204 THR B O 1
ATOM 4009 N N . LYS B 1 205 ? -20.188 24.531 6.652 1 91.5 205 LYS B N 1
ATOM 4010 C CA . LYS B 1 205 ? -20.062 25.438 5.512 1 91.5 205 LYS B CA 1
ATOM 4011 C C . LYS B 1 205 ? -19.781 24.656 4.227 1 91.5 205 LYS B C 1
ATOM 4013 O O . LYS B 1 205 ? -19.703 25.25 3.146 1 91.5 205 LYS B O 1
ATOM 4018 N N . GLY B 1 206 ? -19.672 23.406 4.285 1 94.5 206 GLY B N 1
ATOM 4019 C CA . GLY B 1 206 ? -19.344 22.625 3.104 1 94.5 206 GLY B CA 1
ATOM 4020 C C . GLY B 1 206 ? -20.469 22.594 2.088 1 94.5 206 GLY B C 1
ATOM 4021 O O . GLY B 1 206 ? -21.625 22.906 2.414 1 94.5 206 GLY B O 1
ATOM 4022 N N . THR B 1 207 ? -20.062 22.234 0.771 1 95.75 207 THR B N 1
ATOM 4023 C CA . THR B 1 207 ? -21.031 22.156 -0.317 1 95.75 207 THR B CA 1
ATOM 4024 C C . THR B 1 207 ? -21.078 20.75 -0.902 1 95.75 207 THR B C 1
ATOM 4026 O O . THR B 1 207 ? -20.047 20.094 -1.057 1 95.75 207 THR B O 1
ATOM 4029 N N . PHE B 1 208 ? -22.312 20.438 -1.246 1 97.19 208 PHE B N 1
ATOM 4030 C CA . PHE B 1 208 ? -22.5 19.141 -1.886 1 97.19 208 PHE B CA 1
ATOM 4031 C C . PHE B 1 208 ? -22.016 19.172 -3.328 1 97.19 208 PHE B C 1
ATOM 4033 O O . PHE B 1 208 ? -22.25 20.156 -4.047 1 97.19 208 PHE B O 1
ATOM 4040 N N . THR B 1 209 ? -21.297 18.125 -3.736 1 97.5 209 THR B N 1
ATOM 4041 C CA . THR B 1 209 ? -20.969 17.875 -5.137 1 97.5 209 THR B CA 1
ATOM 4042 C C . THR B 1 209 ? -21.203 16.406 -5.488 1 97.5 209 THR B C 1
ATOM 4044 O O . THR B 1 209 ? -21.062 15.531 -4.633 1 97.5 209 THR B O 1
ATOM 4047 N N . ASN B 1 210 ? -21.562 16.172 -6.699 1 97.88 210 ASN B N 1
ATOM 4048 C CA . ASN B 1 210 ? -21.719 14.805 -7.156 1 97.88 210 ASN B CA 1
ATOM 4049 C C . ASN B 1 210 ? -20.375 14.07 -7.199 1 97.88 210 ASN B C 1
ATOM 4051 O O . ASN B 1 210 ? -19.312 14.703 -7.23 1 97.88 210 ASN B O 1
ATOM 4055 N N . TRP B 1 211 ? -20.5 12.695 -7.254 1 97.62 211 TRP B N 1
ATOM 4056 C CA . TRP B 1 211 ? -19.297 11.891 -7.133 1 97.62 211 TRP B CA 1
ATOM 4057 C C . TRP B 1 211 ? -18.391 12.07 -8.352 1 97.62 211 TRP B C 1
ATOM 4059 O O . TRP B 1 211 ? -17.188 11.859 -8.273 1 97.62 211 TRP B O 1
ATOM 4069 N N . TRP B 1 212 ? -18.906 12.477 -9.484 1 96.56 212 TRP B N 1
ATOM 4070 C CA . TRP B 1 212 ? -18.109 12.586 -10.703 1 96.56 212 TRP B CA 1
ATOM 4071 C C . TRP B 1 212 ? -17.438 13.953 -10.789 1 96.56 212 TRP B C 1
ATOM 4073 O O . TRP B 1 212 ? -16.703 14.234 -11.742 1 96.56 212 TRP B O 1
ATOM 4083 N N . HIS B 1 213 ? -17.703 14.82 -9.812 1 96.19 213 HIS B N 1
ATOM 4084 C CA . HIS B 1 213 ? -17.094 16.141 -9.797 1 96.19 213 HIS B CA 1
ATOM 4085 C C . HIS B 1 213 ? -15.766 16.141 -9.055 1 96.19 213 HIS B C 1
ATOM 4087 O O . HIS B 1 213 ? -15.711 15.781 -7.871 1 96.19 213 HIS B O 1
ATOM 4093 N N . LEU B 1 214 ? -14.719 16.594 -9.664 1 93.06 214 LEU B N 1
ATOM 4094 C CA . LEU B 1 214 ? -13.406 16.734 -9.055 1 93.06 214 LEU B CA 1
ATOM 4095 C C . LEU B 1 214 ? -13.227 18.125 -8.453 1 93.06 214 LEU B C 1
ATOM 4097 O O . LEU B 1 214 ? -13.125 19.109 -9.18 1 93.06 214 LEU B O 1
ATOM 4101 N N . ASN B 1 215 ? -13.125 18.203 -7.129 1 93.56 215 ASN B N 1
ATOM 4102 C CA . ASN B 1 215 ? -12.977 19.484 -6.434 1 93.56 215 ASN B CA 1
ATOM 4103 C C . ASN B 1 215 ? -11.516 19.891 -6.305 1 93.56 215 ASN B C 1
ATOM 4105 O O . ASN B 1 215 ? -11.211 21.047 -6.016 1 93.56 215 ASN B O 1
ATOM 4109 N N . GLY B 1 216 ? -10.641 18.922 -6.574 1 88.31 216 GLY B N 1
ATOM 4110 C CA . GLY B 1 216 ? -9.227 19.188 -6.383 1 88.31 216 GLY B CA 1
ATOM 4111 C C . GLY B 1 216 ? -8.75 18.906 -4.969 1 88.31 216 GLY B C 1
ATOM 4112 O O . GLY B 1 216 ? -9.414 18.188 -4.215 1 88.31 216 GLY B O 1
ATOM 4113 N N . GLN B 1 217 ? -7.594 19.344 -4.652 1 87.19 217 GLN B N 1
ATOM 4114 C CA . GLN B 1 217 ? -6.988 19.047 -3.357 1 87.19 217 GLN B CA 1
ATOM 4115 C C . GLN B 1 217 ? -7.465 20.047 -2.297 1 87.19 217 GLN B C 1
ATOM 4117 O O . GLN B 1 217 ? -6.695 20.891 -1.837 1 87.19 217 GLN B O 1
ATOM 4122 N N . THR B 1 218 ? -8.656 19.875 -1.797 1 89.56 218 THR B N 1
ATOM 4123 C CA . THR B 1 218 ? -9.305 20.781 -0.86 1 89.56 218 THR B CA 1
ATOM 4124 C C . THR B 1 218 ? -9.016 20.359 0.581 1 89.56 218 THR B C 1
ATOM 4126 O O . THR B 1 218 ? -9.305 21.125 1.516 1 89.56 218 THR B O 1
ATOM 4129 N N . GLY B 1 219 ? -8.453 19.188 0.745 1 88.69 219 GLY B N 1
ATOM 4130 C CA . GLY B 1 219 ? -8.234 18.656 2.082 1 88.69 219 GLY B CA 1
ATOM 4131 C C . GLY B 1 219 ? -9.367 17.766 2.57 1 88.69 219 GLY B C 1
ATOM 4132 O O . GLY B 1 219 ? -9.219 17.047 3.555 1 88.69 219 GLY B O 1
ATOM 4133 N N . HIS B 1 220 ? -10.5 17.781 1.915 1 92.88 220 HIS B N 1
ATOM 4134 C CA . HIS B 1 220 ? -11.617 16.906 2.246 1 92.88 220 HIS B CA 1
ATOM 4135 C C . HIS B 1 220 ? -11.5 15.57 1.522 1 92.88 220 HIS B C 1
ATOM 4137 O O . HIS B 1 220 ? -10.961 15.5 0.417 1 92.88 220 HIS B O 1
ATOM 4143 N N . GLN B 1 221 ? -11.977 14.508 2.146 1 93.5 221 GLN B N 1
ATOM 4144 C CA . GLN B 1 221 ? -11.633 13.18 1.637 1 93.5 221 GLN B CA 1
ATOM 4145 C C . GLN B 1 221 ? -12.828 12.234 1.711 1 93.5 221 GLN B C 1
ATOM 4147 O O . GLN B 1 221 ? -12.688 11.086 2.131 1 93.5 221 GLN B O 1
ATOM 4152 N N . SER B 1 222 ? -13.938 12.648 1.289 1 96.31 222 SER B N 1
ATOM 4153 C CA . SER B 1 222 ? -15.125 11.797 1.345 1 96.31 222 SER B CA 1
ATOM 4154 C C . SER B 1 222 ? -15.062 10.695 0.297 1 96.31 222 SER B C 1
ATOM 4156 O O . SER B 1 222 ? -15.336 9.531 0.601 1 96.31 222 SER B O 1
ATOM 4158 N N . PHE B 1 223 ? -14.695 11.016 -0.909 1 97.56 223 PHE B N 1
ATOM 4159 C CA . PHE B 1 223 ? -14.805 10.117 -2.053 1 97.56 223 PHE B CA 1
ATOM 4160 C C . PHE B 1 223 ? -13.43 9.594 -2.463 1 97.56 223 PHE B C 1
ATOM 4162 O O . PHE B 1 223 ? -12.523 10.375 -2.742 1 97.56 223 PHE B O 1
ATOM 4169 N N . PRO B 1 224 ? -13.297 8.242 -2.611 1 98.19 224 PRO B N 1
ATOM 4170 C CA . PRO B 1 224 ? -14.211 7.176 -2.191 1 98.19 224 PRO B CA 1
ATOM 4171 C C . PRO B 1 224 ? -14.023 6.789 -0.727 1 98.19 224 PRO B C 1
ATOM 4173 O O . PRO B 1 224 ? -13.273 7.441 -0 1 98.19 224 PRO B O 1
ATOM 4176 N N . SER B 1 225 ? -14.727 5.809 -0.259 1 98.06 225 SER B N 1
ATOM 4177 C CA . SER B 1 225 ? -14.758 5.453 1.156 1 98.06 225 SER B CA 1
ATOM 4178 C C . SER B 1 225 ? -13.594 4.535 1.522 1 98.06 225 SER B C 1
ATOM 4180 O O . SER B 1 225 ? -13.5 3.412 1.023 1 98.06 225 SER B O 1
ATOM 4182 N N . GLY B 1 226 ? -12.781 4.941 2.443 1 96.94 226 GLY B N 1
ATOM 4183 C CA . GLY B 1 226 ? -11.672 4.129 2.924 1 96.94 226 GLY B CA 1
ATOM 4184 C C . GLY B 1 226 ? -12.125 2.91 3.709 1 96.94 226 GLY B C 1
ATOM 4185 O O . GLY B 1 226 ? -11.594 1.812 3.52 1 96.94 226 GLY B O 1
ATOM 4186 N N . HIS B 1 227 ? -13.062 3.053 4.598 1 97 227 HIS B N 1
ATOM 4187 C CA . HIS B 1 227 ? -13.586 1.933 5.371 1 97 227 HIS B CA 1
ATOM 4188 C C . HIS B 1 227 ? -14.195 0.871 4.465 1 97 227 HIS B C 1
ATOM 4190 O O . HIS B 1 227 ? -14.008 -0.327 4.688 1 97 227 HIS B O 1
ATOM 4196 N N . THR B 1 228 ? -14.867 1.358 3.482 1 98.62 228 THR B N 1
ATOM 4197 C CA . THR B 1 228 ? -15.531 0.413 2.59 1 98.62 228 THR B CA 1
ATOM 4198 C C . THR B 1 228 ? -14.5 -0.382 1.788 1 98.62 228 THR B C 1
ATOM 4200 O O . THR B 1 228 ? -14.656 -1.589 1.593 1 98.62 228 THR B O 1
ATOM 4203 N N . ILE B 1 229 ? -13.469 0.294 1.26 1 98.56 229 ILE B N 1
ATOM 4204 C CA . ILE B 1 229 ? -12.438 -0.424 0.518 1 98.56 229 ILE B CA 1
ATOM 4205 C C . ILE B 1 229 ? -11.781 -1.463 1.423 1 98.56 229 ILE B C 1
ATOM 4207 O O . ILE B 1 229 ? -11.438 -2.559 0.973 1 98.56 229 ILE B O 1
ATOM 4211 N N . ALA B 1 230 ? -11.609 -1.132 2.697 1 98 230 ALA B N 1
ATOM 4212 C CA . ALA B 1 230 ? -11.031 -2.064 3.66 1 98 230 ALA B CA 1
ATOM 4213 C C . ALA B 1 230 ? -11.938 -3.27 3.873 1 98 230 ALA B C 1
ATOM 4215 O O . ALA B 1 230 ? -11.477 -4.414 3.879 1 98 230 ALA B O 1
ATOM 4216 N N . ALA B 1 231 ? -13.195 -3.037 4.035 1 98.56 231 ALA B N 1
ATOM 4217 C CA . ALA B 1 231 ? -14.156 -4.117 4.23 1 98.56 231 ALA B CA 1
ATOM 4218 C C . ALA B 1 231 ? -14.258 -4.996 2.984 1 98.56 231 ALA B C 1
ATOM 4220 O O . ALA B 1 231 ? -14.375 -6.219 3.088 1 98.56 231 ALA B O 1
ATOM 4221 N N . ALA B 1 232 ? -14.18 -4.371 1.84 1 98.69 232 ALA B N 1
ATOM 4222 C CA . ALA B 1 232 ? -14.383 -5.066 0.572 1 98.69 232 ALA B CA 1
ATOM 4223 C C . ALA B 1 232 ? -13.203 -5.988 0.262 1 98.69 232 ALA B C 1
ATOM 4225 O O . ALA B 1 232 ? -13.289 -6.836 -0.629 1 98.69 232 ALA B O 1
ATOM 4226 N N . ALA B 1 233 ? -12.141 -5.855 0.998 1 98.56 233 ALA B N 1
ATOM 4227 C CA . ALA B 1 233 ? -11.055 -6.816 0.857 1 98.56 233 ALA B CA 1
ATOM 4228 C C . ALA B 1 233 ? -11.539 -8.242 1.118 1 98.56 233 ALA B C 1
ATOM 4230 O O . ALA B 1 233 ? -10.922 -9.203 0.661 1 98.56 233 ALA B O 1
ATOM 4231 N N . ALA B 1 234 ? -12.664 -8.398 1.786 1 98.44 234 ALA B N 1
ATOM 4232 C CA . ALA B 1 234 ? -13.258 -9.703 2.09 1 98.44 234 ALA B CA 1
ATOM 4233 C C . ALA B 1 234 ? -13.633 -10.445 0.811 1 98.44 234 ALA B C 1
ATOM 4235 O O . ALA B 1 234 ? -13.758 -11.672 0.811 1 98.44 234 ALA B O 1
ATOM 4236 N N . LEU B 1 235 ? -13.805 -9.719 -0.255 1 97.81 235 LEU B N 1
ATOM 4237 C CA . LEU B 1 235 ? -14.156 -10.328 -1.532 1 97.81 235 LEU B CA 1
ATOM 4238 C C . LEU B 1 235 ? -13.023 -11.227 -2.035 1 97.81 235 LEU B C 1
ATOM 4240 O O . LEU B 1 235 ? -13.227 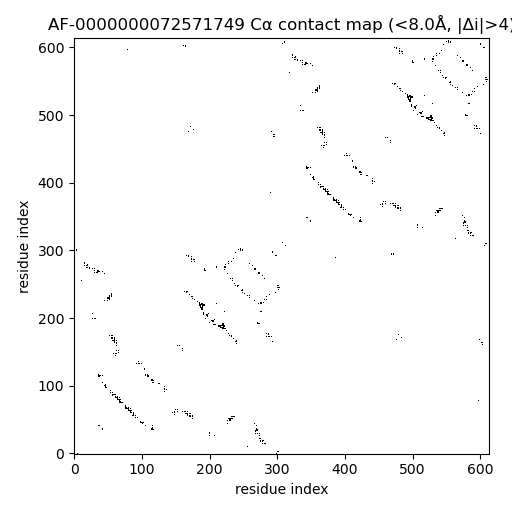-12.039 -2.941 1 97.81 235 LEU B O 1
ATOM 4244 N N . PHE B 1 236 ? -11.828 -11.133 -1.431 1 98.19 236 PHE B N 1
ATOM 4245 C CA . PHE B 1 236 ? -10.695 -11.945 -1.852 1 98.19 236 PHE B CA 1
ATOM 4246 C C . PHE B 1 236 ? -10.664 -13.258 -1.085 1 98.19 236 PHE B C 1
ATOM 4248 O O . PHE B 1 236 ? -9.961 -14.195 -1.479 1 98.19 236 PHE B O 1
ATOM 4255 N N . LEU B 1 237 ? -11.445 -13.469 -0.054 1 97.31 237 LEU B N 1
ATOM 4256 C CA . LEU B 1 237 ? -11.375 -14.594 0.867 1 97.31 237 LEU B CA 1
ATOM 4257 C C . LEU B 1 237 ? -11.625 -15.914 0.135 1 97.31 237 LEU B C 1
ATOM 4259 O O . LEU B 1 237 ? -10.969 -16.922 0.421 1 97.31 237 LEU B O 1
ATOM 4263 N N . PRO B 1 238 ? -12.547 -15.961 -0.858 1 96.19 238 PRO B N 1
ATOM 4264 C CA . PRO B 1 238 ? -12.82 -17.234 -1.526 1 96.19 238 PRO B CA 1
ATOM 4265 C C . PRO B 1 238 ? -11.586 -17.828 -2.199 1 96.19 238 PRO B C 1
ATOM 4267 O O . PRO B 1 238 ? -11.531 -19.031 -2.432 1 96.19 238 PRO B O 1
ATOM 4270 N N . PHE B 1 239 ? -10.625 -17.094 -2.465 1 96.06 239 PHE B N 1
ATOM 4271 C CA . PHE B 1 239 ? -9.484 -17.562 -3.256 1 96.06 239 PHE B CA 1
ATOM 4272 C C . PHE B 1 239 ? -8.484 -18.297 -2.379 1 96.06 239 PHE B C 1
ATOM 4274 O O . PHE B 1 239 ? -7.586 -18.969 -2.889 1 96.06 239 PHE B O 1
ATOM 4281 N N . PHE B 1 240 ? -8.656 -18.172 -1.062 1 96.06 240 PHE B N 1
ATOM 4282 C CA . PHE B 1 240 ? -7.848 -18.969 -0.145 1 96.06 240 PHE B CA 1
ATOM 4283 C C . PHE B 1 240 ? -8.445 -20.359 0.028 1 96.06 240 PHE B C 1
ATOM 4285 O O . PHE B 1 240 ? -7.773 -21.266 0.518 1 96.06 240 PHE B O 1
ATOM 4292 N N . ALA B 1 241 ? -9.734 -20.516 -0.291 1 93.69 241 ALA B N 1
ATOM 4293 C CA . ALA B 1 241 ? -10.406 -21.797 -0.122 1 93.69 241 ALA B CA 1
ATOM 4294 C C . ALA B 1 241 ? -9.906 -22.812 -1.149 1 93.69 241 ALA B C 1
ATOM 4296 O O . ALA B 1 241 ? -9.523 -22.453 -2.26 1 93.69 241 ALA B O 1
ATOM 4297 N N . ASP B 1 242 ? -9.984 -24.109 -0.724 1 90.88 242 ASP B N 1
ATOM 4298 C CA . ASP B 1 242 ? -9.672 -25.188 -1.665 1 90.88 242 ASP B CA 1
ATOM 4299 C C . ASP B 1 242 ? -10.539 -25.094 -2.916 1 90.88 242 ASP B C 1
ATOM 4301 O O . ASP B 1 242 ? -11.758 -24.938 -2.82 1 90.88 242 ASP B O 1
ATOM 4305 N N . ARG B 1 243 ? -9.883 -25.188 -3.996 1 88.25 243 ARG B N 1
ATOM 4306 C CA . ARG B 1 243 ? -10.57 -25 -5.27 1 88.25 243 ARG B CA 1
ATOM 4307 C C . ARG B 1 243 ? -11.625 -26.078 -5.484 1 88.25 243 ARG B C 1
ATOM 4309 O O . ARG B 1 243 ? -12.578 -25.875 -6.246 1 88.25 243 ARG B O 1
ATOM 4316 N N . LYS B 1 244 ? -11.516 -27.219 -4.824 1 88.38 244 LYS B N 1
ATOM 4317 C CA . LYS B 1 244 ? -12.492 -28.297 -4.926 1 88.38 244 LYS B CA 1
ATOM 4318 C C . LYS B 1 244 ? -13.672 -28.062 -3.98 1 88.38 244 LYS B C 1
ATOM 4320 O O . LYS B 1 244 ? -14.711 -28.719 -4.109 1 88.38 244 LYS B O 1
ATOM 4325 N N . ASN B 1 245 ? -13.492 -27.203 -2.973 1 91.25 245 ASN B N 1
ATOM 4326 C CA . ASN B 1 245 ? -14.539 -26.906 -2 1 91.25 245 ASN B CA 1
ATOM 4327 C C . ASN B 1 245 ? -15.461 -25.797 -2.486 1 91.25 245 ASN B C 1
ATOM 4329 O O . ASN B 1 245 ? -15.422 -24.672 -1.962 1 91.25 245 ASN B O 1
ATOM 4333 N N . LEU B 1 246 ? -16.406 -26.062 -3.342 1 91.56 246 LEU B N 1
ATOM 4334 C CA . LEU B 1 246 ? -17.297 -25.094 -3.977 1 91.56 246 LEU B CA 1
ATOM 4335 C C . LEU B 1 246 ? -18.188 -24.422 -2.943 1 91.56 246 LEU B C 1
ATOM 4337 O O . LEU B 1 246 ? -18.422 -23.219 -3.023 1 91.56 246 LEU B O 1
ATOM 4341 N N . LYS B 1 247 ? -18.703 -25.266 -2.059 1 93.12 247 LYS B N 1
ATOM 4342 C CA . LYS B 1 247 ? -19.547 -24.719 -1.005 1 93.12 247 LYS B CA 1
ATOM 4343 C C . LYS B 1 247 ? -18.812 -23.656 -0.201 1 93.12 247 LYS B C 1
ATOM 4345 O O . LYS B 1 247 ? -19.359 -22.594 0.088 1 93.12 247 LYS B O 1
ATOM 4350 N N . GLY B 1 248 ? -17.594 -23.906 0.211 1 94.38 248 GLY B N 1
ATOM 4351 C CA . GLY B 1 248 ? -16.766 -22.938 0.926 1 94.38 248 GLY B CA 1
ATOM 4352 C C . GLY B 1 248 ? -16.531 -21.672 0.136 1 94.38 248 GLY B C 1
ATOM 4353 O O . GLY B 1 248 ? -16.594 -20.562 0.687 1 94.38 248 GLY B O 1
ATOM 4354 N N . GLN B 1 249 ? -16.25 -21.812 -1.116 1 94.94 249 GLN B N 1
ATOM 4355 C CA . GLN B 1 249 ? -16.047 -20.656 -1.984 1 94.94 249 GLN B CA 1
ATOM 4356 C C . GLN B 1 249 ? -17.281 -19.781 -2.031 1 94.94 249 GLN B C 1
ATOM 4358 O O . GLN B 1 249 ? -17.203 -18.562 -1.912 1 94.94 249 GLN B O 1
ATOM 4363 N N . LYS B 1 250 ? -18.438 -20.422 -2.141 1 94.75 250 LYS B N 1
ATOM 4364 C CA . LYS B 1 250 ? -19.703 -19.703 -2.203 1 94.75 250 LYS B CA 1
ATOM 4365 C C . LYS B 1 250 ? -19.953 -18.938 -0.907 1 94.75 250 LYS B C 1
ATOM 4367 O O . LYS B 1 250 ? -20.297 -17.75 -0.934 1 94.75 250 LYS B O 1
ATOM 4372 N N . ILE B 1 251 ? -19.766 -19.609 0.144 1 96.56 251 ILE B N 1
ATOM 4373 C CA . ILE B 1 251 ? -20.016 -19 1.447 1 96.56 251 ILE B CA 1
ATOM 4374 C C . ILE B 1 251 ? -19.109 -17.797 1.64 1 96.56 251 ILE B C 1
ATOM 4376 O O . ILE B 1 251 ? -19.562 -16.719 2.053 1 96.56 251 ILE B O 1
ATOM 4380 N N . LEU B 1 252 ? -17.875 -17.922 1.357 1 97.06 252 LEU B N 1
ATOM 4381 C CA . LEU B 1 252 ? -16.906 -16.844 1.548 1 97.06 252 LEU B CA 1
ATOM 4382 C C . LEU B 1 252 ? -17.203 -15.68 0.597 1 97.06 252 LEU B C 1
ATOM 4384 O O . LEU B 1 252 ? -17.109 -14.516 0.985 1 97.06 252 LEU B O 1
ATOM 4388 N N . ALA B 1 253 ? -17.562 -15.961 -0.646 1 96.38 253 ALA B N 1
ATOM 4389 C CA . ALA B 1 253 ? -17.859 -14.922 -1.623 1 96.38 253 ALA B CA 1
ATOM 4390 C C . ALA B 1 253 ? -19.078 -14.102 -1.201 1 96.38 253 ALA B C 1
ATOM 4392 O O . ALA B 1 253 ? -19.016 -12.875 -1.123 1 96.38 253 ALA B O 1
ATOM 4393 N N . TYR B 1 254 ? -20.141 -14.797 -0.861 1 97.25 254 TYR B N 1
ATOM 4394 C CA . TYR B 1 254 ? -21.375 -14.117 -0.519 1 97.25 254 TYR B CA 1
ATOM 4395 C C . TYR B 1 254 ? -21.266 -13.43 0.837 1 97.25 254 TYR B C 1
ATOM 4397 O O . TYR B 1 254 ? -21.781 -12.328 1.027 1 97.25 254 TYR B O 1
ATOM 4405 N N . SER B 1 255 ? -20.609 -14.062 1.776 1 98 255 SER B N 1
ATOM 4406 C CA . SER B 1 255 ? -20.438 -13.422 3.078 1 98 255 SER B CA 1
ATOM 4407 C C . SER B 1 255 ? -19.578 -12.18 2.973 1 98 255 SER B C 1
ATOM 4409 O O . SER B 1 255 ? -19.844 -11.172 3.639 1 98 255 SER B O 1
ATOM 4411 N N . GLY B 1 256 ? -18.516 -12.258 2.145 1 98.25 256 GLY B N 1
ATOM 4412 C CA . GLY B 1 256 ? -17.719 -11.078 1.909 1 98.25 256 GLY B CA 1
ATOM 4413 C C . GLY B 1 256 ? -18.484 -9.938 1.272 1 98.25 256 GLY B C 1
ATOM 4414 O O . GLY B 1 256 ? -18.344 -8.781 1.667 1 98.25 256 GLY B O 1
ATOM 4415 N N . PHE B 1 257 ? -19.344 -10.281 0.341 1 98.12 257 PHE B N 1
ATOM 4416 C CA . PHE B 1 257 ? -20.156 -9.289 -0.348 1 98.12 257 PHE B CA 1
ATOM 4417 C C . PHE B 1 257 ? -21.156 -8.656 0.61 1 98.12 257 PHE B C 1
ATOM 4419 O O . PHE B 1 257 ? -21.281 -7.434 0.67 1 98.12 257 PHE B O 1
ATOM 4426 N N . VAL B 1 258 ? -21.797 -9.445 1.394 1 98.56 258 VAL B N 1
ATOM 4427 C CA . VAL B 1 258 ? -22.797 -8.961 2.344 1 98.56 258 VAL B CA 1
ATOM 4428 C C . VAL B 1 258 ? -22.125 -8.094 3.406 1 98.56 258 VAL B C 1
ATOM 4430 O O . VAL B 1 258 ? -22.641 -7.043 3.779 1 98.56 258 VAL B O 1
ATOM 4433 N N . PHE B 1 259 ? -20.984 -8.539 3.906 1 98.69 259 PHE B N 1
ATOM 4434 C CA . PHE B 1 259 ? -20.234 -7.766 4.891 1 98.69 259 PHE B CA 1
ATOM 4435 C C . PHE B 1 259 ? -19.891 -6.383 4.348 1 98.69 259 PHE B C 1
ATOM 4437 O O . PHE B 1 259 ? -19.984 -5.387 5.066 1 98.69 259 PHE B O 1
ATOM 4444 N N . THR B 1 260 ? -19.484 -6.352 3.061 1 98.75 260 THR B N 1
ATOM 4445 C CA . THR B 1 260 ? -19.141 -5.082 2.428 1 98.75 260 THR B CA 1
ATOM 4446 C C . THR B 1 260 ? -20.375 -4.184 2.332 1 98.75 260 THR B C 1
ATOM 4448 O O . THR B 1 260 ? -20.297 -2.986 2.619 1 98.75 260 THR B O 1
ATOM 4451 N N . LEU B 1 261 ? -21.516 -4.754 2.021 1 98.75 261 LEU B N 1
ATOM 4452 C CA . LEU B 1 261 ? -22.766 -3.982 1.945 1 98.75 261 LEU B CA 1
ATOM 4453 C C . LEU B 1 261 ? -23.125 -3.414 3.311 1 98.75 261 LEU B C 1
ATOM 4455 O O . LEU B 1 261 ? -23.609 -2.281 3.408 1 98.75 261 LEU B O 1
ATOM 4459 N N . LEU B 1 262 ? -22.906 -4.188 4.309 1 98.75 262 LEU B N 1
ATOM 4460 C CA . LEU B 1 262 ? -23.188 -3.725 5.66 1 98.75 262 LEU B CA 1
ATOM 4461 C C . LEU B 1 262 ? -22.266 -2.572 6.043 1 98.75 262 LEU B C 1
ATOM 4463 O O . LEU B 1 262 ? -22.703 -1.6 6.664 1 98.75 262 LEU B O 1
ATOM 4467 N N . MET B 1 263 ? -21 -2.652 5.715 1 98.69 263 MET B N 1
ATOM 4468 C CA . MET B 1 263 ? -20.078 -1.553 5.941 1 98.69 263 MET B CA 1
ATOM 4469 C C . MET B 1 263 ? -20.516 -0.296 5.207 1 98.69 263 MET B C 1
ATOM 4471 O O . MET B 1 263 ? -20.469 0.804 5.758 1 98.69 263 MET B O 1
ATOM 4475 N N . MET B 1 264 ? -20.969 -0.496 3.949 1 98.81 264 MET B N 1
ATOM 4476 C CA . MET B 1 264 ? -21.469 0.633 3.172 1 98.81 264 MET B CA 1
ATOM 4477 C C . MET B 1 264 ? -22.625 1.32 3.895 1 98.81 264 MET B C 1
ATOM 4479 O O . MET B 1 264 ? -22.609 2.541 4.062 1 98.81 264 MET B O 1
ATOM 4483 N N . ALA B 1 265 ? -23.547 0.562 4.359 1 98.62 265 ALA B N 1
ATOM 4484 C CA . ALA B 1 265 ? -24.703 1.095 5.074 1 98.62 265 ALA B CA 1
ATOM 4485 C C . ALA B 1 265 ? -24.281 1.81 6.352 1 98.62 265 ALA B C 1
ATOM 4487 O O . ALA B 1 265 ? -24.812 2.865 6.691 1 98.62 265 ALA B O 1
ATOM 4488 N N . ALA B 1 266 ? -23.328 1.281 7.004 1 98.06 266 ALA B N 1
ATOM 4489 C CA . ALA B 1 266 ? -22.859 1.843 8.266 1 98.06 266 ALA B CA 1
ATOM 4490 C C . ALA B 1 266 ? -22.234 3.217 8.055 1 98.06 266 ALA B C 1
ATOM 4492 O O . ALA B 1 266 ? -22.484 4.148 8.812 1 98.06 266 ALA B O 1
ATOM 4493 N N . ARG B 1 267 ? -21.453 3.359 7.031 1 97.69 267 ARG B N 1
ATOM 4494 C CA . ARG B 1 267 ? -20.766 4.617 6.77 1 97.69 267 ARG B CA 1
ATOM 4495 C C . ARG B 1 267 ? -21.75 5.707 6.359 1 97.69 267 ARG B C 1
ATOM 4497 O O . ARG B 1 267 ? -21.578 6.871 6.727 1 97.69 267 ARG B O 1
ATOM 4504 N N . VAL B 1 268 ? -22.734 5.293 5.59 1 98.19 268 VAL B N 1
ATOM 4505 C CA . VAL B 1 268 ? -23.781 6.242 5.203 1 98.19 268 VAL B CA 1
ATOM 4506 C C . VAL B 1 268 ? -24.594 6.637 6.426 1 98.19 268 VAL B C 1
ATOM 4508 O O . VAL B 1 268 ? -24.922 7.812 6.605 1 98.19 268 VAL B O 1
ATOM 4511 N N . ARG B 1 269 ? -24.875 5.695 7.266 1 97.5 269 ARG B N 1
ATOM 4512 C CA . ARG B 1 269 ? -25.703 5.898 8.453 1 97.5 269 ARG B CA 1
ATOM 4513 C C . ARG B 1 269 ? -25.062 6.914 9.391 1 97.5 269 ARG B C 1
ATOM 4515 O O . ARG B 1 269 ? -25.75 7.785 9.93 1 97.5 269 ARG B O 1
ATOM 4522 N N . ILE B 1 270 ? -23.781 6.922 9.539 1 95.75 270 ILE B N 1
ATOM 4523 C CA . ILE B 1 270 ? -23.141 7.82 10.5 1 95.75 270 ILE B CA 1
ATOM 4524 C C . ILE B 1 270 ? -22.766 9.133 9.812 1 95.75 270 ILE B C 1
ATOM 4526 O O . ILE B 1 270 ? -22.203 10.031 10.438 1 95.75 270 ILE B O 1
ATOM 4530 N N . GLY B 1 271 ? -23.031 9.211 8.516 1 95.69 271 GLY B N 1
ATOM 4531 C CA . GLY B 1 271 ? -22.812 10.453 7.789 1 95.69 271 GLY B CA 1
ATOM 4532 C C . GLY B 1 271 ? -21.359 10.672 7.414 1 95.69 271 GLY B C 1
ATOM 4533 O O . GLY B 1 271 ? -20.953 11.805 7.164 1 95.69 271 GLY B O 1
ATOM 4534 N N . ALA B 1 272 ? -20.578 9.617 7.375 1 95.19 272 ALA B N 1
ATOM 4535 C CA . ALA B 1 272 ? -19.172 9.742 7.023 1 95.19 272 ALA B CA 1
ATOM 4536 C C . ALA B 1 272 ? -18.984 9.781 5.508 1 95.19 272 ALA B C 1
ATOM 4538 O O . ALA B 1 272 ? -18.016 10.352 5.012 1 95.19 272 ALA B O 1
ATOM 4539 N N . HIS B 1 273 ? -19.875 9.07 4.828 1 97.69 273 HIS B N 1
ATOM 4540 C CA . HIS B 1 273 ? -19.781 8.992 3.377 1 97.69 273 HIS B CA 1
ATOM 4541 C C . HIS B 1 273 ? -21.156 9 2.725 1 97.69 273 HIS B C 1
ATOM 4543 O O . HIS B 1 273 ? -22.141 8.586 3.34 1 97.69 273 HIS B O 1
ATOM 4549 N N . PHE B 1 274 ? -21.156 9.492 1.514 1 98.5 274 PHE B N 1
ATOM 4550 C CA . PHE B 1 274 ? -22.328 9.328 0.662 1 98.5 274 PHE B CA 1
ATOM 4551 C C . PHE B 1 274 ? -22.406 7.906 0.122 1 98.5 274 PHE B C 1
ATOM 4553 O O . PHE B 1 274 ? -21.422 7.176 0.128 1 98.5 274 PHE B O 1
ATOM 4560 N N . LEU B 1 275 ? -23.562 7.555 -0.313 1 98.81 275 LEU B N 1
ATOM 4561 C CA . LEU B 1 275 ? -23.75 6.23 -0.896 1 98.81 275 LEU B CA 1
ATOM 4562 C C . LEU B 1 275 ? -22.844 6.031 -2.104 1 98.81 275 LEU B C 1
ATOM 4564 O O . LEU B 1 275 ? -22.266 4.953 -2.289 1 98.81 275 LEU B O 1
ATOM 4568 N N . SER B 1 276 ? -22.656 7.055 -2.906 1 98.81 276 SER B N 1
ATOM 4569 C CA . SER B 1 276 ? -21.797 6.969 -4.078 1 98.81 276 SER B CA 1
ATOM 4570 C C . SER B 1 276 ? -20.344 6.688 -3.682 1 98.81 276 SER B C 1
ATOM 4572 O O . SER B 1 276 ? -19.656 5.934 -4.359 1 98.81 276 SER B O 1
ATOM 4574 N N . ASP B 1 277 ? -19.891 7.273 -2.549 1 98.75 277 ASP B N 1
ATOM 4575 C CA . ASP B 1 277 ? -18.531 7.059 -2.066 1 98.75 277 ASP B CA 1
ATOM 4576 C C . ASP B 1 277 ? -18.281 5.582 -1.778 1 98.75 277 ASP B C 1
ATOM 4578 O O . ASP B 1 277 ? -17.25 5.035 -2.189 1 98.75 277 ASP B O 1
ATOM 4582 N N . THR B 1 278 ? -19.188 5.004 -1.074 1 98.81 278 THR B N 1
ATOM 4583 C CA . THR B 1 278 ? -19.031 3.615 -0.656 1 98.81 278 THR B CA 1
ATOM 4584 C C . THR B 1 278 ? -19.219 2.67 -1.841 1 98.81 278 THR B C 1
ATOM 4586 O O . THR B 1 278 ? -18.5 1.669 -1.955 1 98.81 278 THR B O 1
ATOM 4589 N N . THR B 1 279 ? -20.109 3.025 -2.766 1 98.81 279 THR B N 1
ATOM 4590 C CA . THR B 1 279 ? -20.344 2.197 -3.943 1 98.81 279 THR B CA 1
ATOM 4591 C C . THR B 1 279 ? -19.109 2.176 -4.836 1 98.81 279 THR B C 1
ATOM 4593 O O . THR B 1 279 ? -18.734 1.126 -5.363 1 98.81 279 THR B O 1
ATOM 4596 N N . MET B 1 280 ? -18.516 3.303 -4.98 1 98.56 280 MET B N 1
ATOM 4597 C CA . MET B 1 280 ? -17.297 3.369 -5.793 1 98.56 280 MET B CA 1
ATOM 4598 C C . MET B 1 280 ? -16.203 2.49 -5.203 1 98.56 280 MET B C 1
ATOM 4600 O O . MET B 1 280 ? -15.47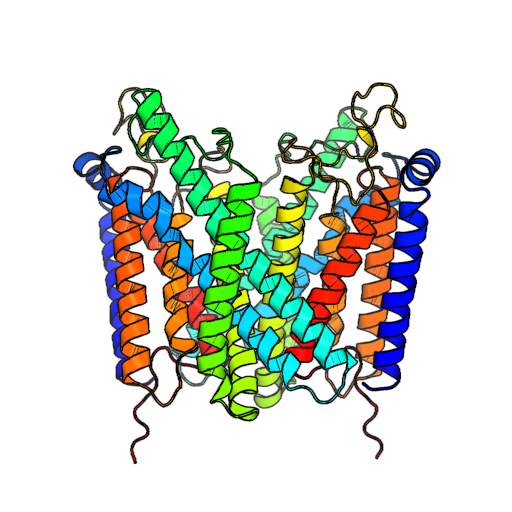7 1.818 -5.941 1 98.56 280 MET B O 1
ATOM 4604 N N . SER B 1 281 ? -16.078 2.475 -3.912 1 98.75 281 SER B N 1
ATOM 4605 C CA . SER B 1 281 ? -15.07 1.619 -3.279 1 98.75 281 SER B CA 1
ATOM 4606 C C . SER B 1 281 ? -15.375 0.144 -3.525 1 98.75 281 SER B C 1
ATOM 4608 O O . SER B 1 281 ? -14.461 -0.654 -3.732 1 98.75 281 SER B O 1
ATOM 4610 N N . LEU B 1 282 ? -16.672 -0.216 -3.455 1 98.56 282 LEU B N 1
ATOM 4611 C CA . LEU B 1 282 ? -17.047 -1.583 -3.791 1 98.56 282 LEU B CA 1
ATOM 4612 C C . LEU B 1 282 ? -16.641 -1.926 -5.219 1 98.56 282 LEU B C 1
ATOM 4614 O O . LEU B 1 282 ? -16.094 -3.002 -5.473 1 98.56 282 LEU B O 1
ATOM 4618 N N . ILE B 1 283 ? -16.859 -1.026 -6.113 1 97.62 283 ILE B N 1
ATOM 4619 C CA . ILE B 1 283 ? -16.547 -1.231 -7.523 1 97.62 283 ILE B CA 1
ATOM 4620 C C . ILE B 1 283 ? -15.047 -1.385 -7.699 1 97.62 283 ILE B C 1
ATOM 4622 O O . ILE B 1 283 ? -14.586 -2.309 -8.375 1 97.62 283 ILE B O 1
ATOM 4626 N N . ILE B 1 284 ? -14.289 -0.528 -7.082 1 97.31 284 ILE B N 1
ATOM 4627 C CA . ILE B 1 284 ? -12.836 -0.561 -7.199 1 97.31 284 ILE B CA 1
ATOM 4628 C C . ILE B 1 284 ? -12.305 -1.88 -6.645 1 97.31 284 ILE B C 1
ATOM 4630 O O . ILE B 1 284 ? -11.516 -2.564 -7.301 1 97.31 284 ILE B O 1
ATOM 4634 N N . ALA B 1 285 ? -12.734 -2.266 -5.453 1 98.06 285 ALA B N 1
ATOM 4635 C CA . ALA B 1 285 ? -12.273 -3.506 -4.832 1 98.06 285 ALA B CA 1
ATOM 4636 C C . ALA B 1 285 ? -12.633 -4.715 -5.691 1 98.06 285 ALA B C 1
ATOM 4638 O O . ALA B 1 285 ? -11.812 -5.621 -5.867 1 98.06 285 ALA B O 1
ATOM 4639 N N . SER B 1 286 ? -13.836 -4.695 -6.223 1 96.44 286 SER B N 1
ATOM 4640 C CA . SER B 1 286 ? -14.297 -5.797 -7.059 1 96.44 286 SER B CA 1
ATOM 4641 C C . SER B 1 286 ? -13.461 -5.91 -8.336 1 96.44 286 SER B C 1
ATOM 4643 O O . SER B 1 286 ? -13.062 -7.008 -8.727 1 96.44 286 SER B O 1
ATOM 4645 N N . LEU B 1 287 ? -13.227 -4.785 -8.906 1 95.06 287 LEU B N 1
ATOM 4646 C CA . LEU B 1 287 ? -12.484 -4.762 -10.164 1 95.06 287 LEU B CA 1
ATOM 4647 C C . LEU B 1 287 ? -11.047 -5.234 -9.945 1 95.06 287 LEU B C 1
ATOM 4649 O O . LEU B 1 287 ? -10.555 -6.086 -10.688 1 95.06 287 LEU B O 1
ATOM 4653 N N . VAL B 1 288 ? -10.359 -4.715 -8.961 1 96.62 288 VAL B N 1
ATOM 4654 C CA . VAL B 1 288 ? -8.969 -5.07 -8.703 1 96.62 288 VAL B CA 1
ATOM 4655 C C . VAL B 1 288 ? -8.875 -6.555 -8.352 1 96.62 288 VAL B C 1
ATOM 4657 O O . VAL B 1 288 ? -7.98 -7.254 -8.828 1 96.62 288 VAL B O 1
ATOM 4660 N N . THR B 1 289 ? -9.812 -7.039 -7.527 1 96.5 289 THR B N 1
ATOM 4661 C CA . THR B 1 289 ? -9.836 -8.453 -7.16 1 96.5 289 THR B CA 1
ATOM 4662 C C . THR B 1 289 ? -10.055 -9.328 -8.391 1 96.5 289 THR B C 1
ATOM 4664 O O . THR B 1 289 ? -9.336 -10.312 -8.594 1 96.5 289 THR B O 1
ATOM 4667 N N . PHE B 1 290 ? -10.992 -8.93 -9.188 1 93.12 290 PHE B N 1
ATOM 4668 C CA . PHE B 1 290 ? -11.305 -9.695 -10.391 1 93.12 290 PHE B CA 1
ATOM 4669 C C . PHE B 1 290 ? -10.109 -9.742 -11.328 1 93.12 290 PHE B C 1
ATOM 4671 O O . PHE B 1 290 ? -9.742 -10.812 -11.82 1 93.12 290 PHE B O 1
ATOM 4678 N N . VAL B 1 291 ? -9.461 -8.641 -11.531 1 93.75 291 VAL B N 1
ATOM 4679 C CA . VAL B 1 291 ? -8.336 -8.547 -12.461 1 93.75 291 VAL B CA 1
ATOM 4680 C C . VAL B 1 291 ? -7.18 -9.406 -11.961 1 93.75 291 VAL B C 1
ATOM 4682 O O . VAL B 1 291 ? -6.613 -10.203 -12.719 1 93.75 291 VAL B O 1
ATOM 4685 N N . ALA B 1 292 ? -6.855 -9.305 -10.711 1 92.81 292 ALA B N 1
ATOM 4686 C CA . ALA B 1 292 ? -5.723 -10.039 -10.148 1 92.81 292 ALA B CA 1
ATOM 4687 C C . ALA B 1 292 ? -5.965 -11.547 -10.203 1 92.81 292 ALA B C 1
ATOM 4689 O O . ALA B 1 292 ? -5.059 -12.312 -10.523 1 92.81 292 ALA B O 1
ATOM 4690 N N . THR B 1 293 ? -7.168 -11.992 -9.969 1 89.19 293 THR B N 1
ATOM 4691 C CA . THR B 1 293 ? -7.434 -13.422 -9.852 1 89.19 293 THR B CA 1
ATOM 4692 C C . THR B 1 293 ? -7.668 -14.039 -11.227 1 89.19 293 THR B C 1
ATOM 4694 O O . THR B 1 293 ? -7.25 -15.172 -11.484 1 89.19 293 THR B O 1
ATOM 4697 N N . LYS B 1 294 ? -8.25 -13.25 -12.086 1 89.81 294 LYS B N 1
ATOM 4698 C CA . LYS B 1 294 ? -8.391 -13.758 -13.453 1 89.81 294 LYS B CA 1
ATOM 4699 C C . LYS B 1 294 ? -7.035 -13.859 -14.141 1 89.81 294 LYS B C 1
ATOM 4701 O O . LYS B 1 294 ? -6.793 -14.781 -14.922 1 89.81 294 LYS B O 1
ATOM 4706 N N . ALA B 1 295 ? -6.207 -12.953 -13.812 1 89.56 295 ALA B N 1
ATOM 4707 C CA . ALA B 1 295 ? -4.875 -12.945 -14.414 1 89.56 295 ALA B CA 1
ATOM 4708 C C . ALA B 1 295 ? -4.086 -14.188 -14.016 1 89.56 295 ALA B C 1
ATOM 4710 O O . ALA B 1 295 ? -3.279 -14.703 -14.797 1 89.56 295 ALA B O 1
ATOM 4711 N N . ILE B 1 296 ? -4.352 -14.688 -12.805 1 88.81 296 ILE B N 1
ATOM 4712 C CA . ILE B 1 296 ? -3.602 -15.867 -12.391 1 88.81 296 ILE B CA 1
ATOM 4713 C C . ILE B 1 296 ? -4.434 -17.125 -12.633 1 88.81 296 ILE B C 1
ATOM 4715 O O . ILE B 1 296 ? -4.125 -18.188 -12.102 1 88.81 296 ILE B O 1
ATOM 4719 N N . GLY B 1 297 ? -5.59 -17.016 -13.312 1 85.5 297 GLY B N 1
ATOM 4720 C CA . GLY B 1 297 ? -6.336 -18.156 -13.812 1 85.5 297 GLY B CA 1
ATOM 4721 C C . GLY B 1 297 ? -7.422 -18.609 -12.859 1 85.5 297 GLY B C 1
ATOM 4722 O O . GLY B 1 297 ? -7.895 -19.75 -12.945 1 85.5 297 GLY B O 1
ATOM 4723 N N . TYR B 1 298 ? -7.797 -17.812 -11.891 1 84.38 298 TYR B N 1
ATOM 4724 C CA . TYR B 1 298 ? -8.805 -18.203 -10.906 1 84.38 298 TYR B CA 1
ATOM 4725 C C . TYR B 1 298 ? -10.141 -17.516 -11.195 1 84.38 298 TYR B C 1
ATOM 4727 O O . TYR B 1 298 ? -10.188 -16.5 -11.883 1 84.38 298 TYR B O 1
ATOM 4735 N N . SER B 1 299 ? -11.219 -18.203 -10.75 1 79.88 299 SER B N 1
ATOM 4736 C CA . SER B 1 299 ? -12.562 -17.641 -10.688 1 79.88 299 SER B CA 1
ATOM 4737 C C . SER B 1 299 ? -13.039 -17.516 -9.242 1 79.88 299 SER B C 1
ATOM 4739 O O . SER B 1 299 ? -12.562 -18.234 -8.359 1 79.88 299 SER B O 1
ATOM 4741 N N . PHE B 1 300 ? -13.953 -16.625 -8.984 1 79.38 300 PHE B N 1
ATOM 4742 C CA . PHE B 1 300 ? -14.484 -16.453 -7.637 1 79.38 300 PHE B CA 1
ATOM 4743 C C . PHE B 1 300 ? -15.023 -17.781 -7.102 1 79.38 300 PHE B C 1
ATOM 4745 O O . PHE B 1 300 ? -14.789 -18.141 -5.945 1 79.38 300 PHE B O 1
ATOM 4752 N N . ILE B 1 301 ? -15.828 -18.328 -7.914 1 80.12 301 ILE B N 1
ATOM 4753 C CA . ILE B 1 301 ? -16.391 -19.656 -7.633 1 80.12 301 ILE B CA 1
ATOM 4754 C C . ILE B 1 301 ? -16.125 -20.594 -8.805 1 80.12 301 ILE B C 1
ATOM 4756 O O . ILE B 1 301 ? -16.531 -20.312 -9.938 1 80.12 301 ILE B O 1
ATOM 4760 N N . GLU B 1 302 ? -15.414 -21.656 -8.516 1 82.75 302 GLU B N 1
ATOM 4761 C CA . GLU B 1 302 ? -15.047 -22.594 -9.57 1 82.75 302 GLU B CA 1
ATOM 4762 C C . GLU B 1 302 ? -16.234 -23.438 -10.008 1 82.75 302 GLU B C 1
ATOM 4764 O O . GLU B 1 302 ? -17.312 -23.359 -9.406 1 82.75 302 GLU B O 1
ATOM 4769 N N . GLU B 1 303 ? -16.078 -24.016 -11.305 1 71.88 303 GLU B N 1
ATOM 4770 C CA . GLU B 1 303 ? -17.141 -24.875 -11.836 1 71.88 303 GLU B CA 1
ATOM 4771 C C . GLU B 1 303 ? -17 -26.312 -11.32 1 71.88 303 GLU B C 1
ATOM 4773 O O . GLU B 1 303 ? -15.883 -26.75 -11.023 1 71.88 303 GLU B O 1
ATOM 4778 N N . GLU B 1 304 ? -18.156 -26.875 -10.93 1 59.78 304 GLU B N 1
ATOM 4779 C CA . GLU B 1 304 ? -18.172 -28.312 -10.609 1 59.78 304 GLU B CA 1
ATOM 4780 C C . GLU B 1 304 ? -17.547 -29.125 -11.734 1 59.78 304 GLU B C 1
ATOM 4782 O O . GLU B 1 304 ? -17.828 -28.891 -12.914 1 59.78 304 GLU B O 1
ATOM 4787 N N . SER B 1 305 ? -16.219 -29.484 -11.625 1 50.94 305 SER B N 1
ATOM 4788 C CA . SER B 1 305 ? -15.727 -30.453 -12.617 1 50.94 305 SER B CA 1
ATOM 4789 C C . SER B 1 305 ? -16.812 -31.438 -13.016 1 50.94 305 SER B C 1
ATOM 4791 O O . SER B 1 305 ? -17.516 -31.984 -12.156 1 50.94 305 SER B O 1
ATOM 4793 N N . LEU B 1 306 ? -17.562 -31.328 -14.125 1 39.84 306 LEU B N 1
ATOM 4794 C CA . LEU B 1 306 ? -18.328 -32.469 -14.633 1 39.84 306 LEU B CA 1
ATOM 4795 C C . LEU B 1 306 ? -17.484 -33.719 -14.648 1 39.84 306 LEU B C 1
ATOM 4797 O O . LEU B 1 306 ? -16.406 -33.75 -15.242 1 39.84 306 LEU B O 1
ATOM 4801 N N . ASN B 1 307 ? -17.375 -34.469 -13.609 1 32.72 307 ASN B N 1
ATOM 4802 C CA . ASN B 1 307 ? -17.297 -35.875 -14.008 1 32.72 307 ASN B CA 1
ATOM 4803 C C . ASN B 1 307 ? -18.406 -36.25 -14.992 1 32.72 307 ASN B C 1
ATOM 4805 O O . ASN B 1 307 ? -19.562 -35.875 -14.789 1 32.72 307 ASN B O 1
#

pLDDT: mean 92.36, std 10.31, range [32.72, 98.81]

Secondary structure (DSSP, 8-state):
--HHHHHHHHHHHHHHHHHHHHHHHHHHHHHHHH--TT-HHHHHHHHHTTHHHHHHHHHHHHHHHHHHHT-SSHHHHHHHHHHHHHHHHHHHHHHHHHHHHHHHHHHHHHHTT--TT----TTT------HHHHHHHHHHHHHHHHHHHHHHHTTS-HHHHHHHHHHHHHHHHHHHHHHHHHHHHHHHH-PPPGGGBTTTSTT--B----TT----S-S---SS-HHHHHHHGGGGGGGGS-TT-HHHHHHHHHHHHHHHHHHHHHHHHTTSS-HHHHHHHHHHHHHHHHHHHHHTT--SS------/--HHHHHHHHHHHHHHHHHHHHHHHHHHHHHHHH--TT-HHHHHHHHHTTHHHHHHHHHHHHHHHHHHHT-SSHHHHHHHHHHHHHHHHHHHHHHHHHHHHHHHHHHHHHHTT--TT----TTT------HHHHHHHHHHHHHHHHHHHHHHHTTS-HHHHHHHHHHHHHHHHHHHHHHHHHHHHHHHH-PPPGGGBTTTSTT--B----TT----S-S---SS-HHHHHHHGGGGGGGGS-TT-HHHHHHHHHHHHHHHHHHHHHHHHTTSS-HHHHHHHHHHHHHHHHHHHHHTT--SS------

Solvent-accessible surface area (backbone atoms only — not comparable to full-atom values): 30019 Å² total; per-residue (Å²): 129,35,72,61,26,44,48,53,49,47,50,53,51,50,51,46,52,51,49,38,52,52,18,75,74,34,31,68,60,51,42,61,70,53,46,35,32,64,38,62,68,21,43,51,36,65,26,60,41,41,44,33,45,26,47,45,39,22,54,25,17,46,50,40,17,56,55,13,68,69,43,82,55,65,68,59,13,49,52,27,23,52,49,12,48,50,44,21,44,52,24,34,37,54,38,41,52,49,31,49,42,43,44,48,42,28,54,50,20,53,75,68,73,40,48,45,40,58,71,54,60,81,92,66,57,80,60,81,74,62,65,65,58,48,51,50,53,21,48,52,50,41,55,54,49,49,52,55,49,44,66,60,53,70,75,49,51,71,68,57,49,52,54,46,41,55,46,22,38,40,40,36,20,37,45,44,51,43,50,50,53,40,54,53,41,12,47,42,24,18,31,56,28,46,68,36,14,26,93,64,29,74,90,36,82,35,63,87,72,59,89,88,52,70,66,31,76,68,82,29,57,17,32,35,25,65,60,25,35,22,20,28,37,25,56,53,51,16,68,75,42,60,78,84,41,49,70,58,12,47,50,32,37,52,50,17,50,50,51,25,52,50,44,33,51,19,38,26,29,32,23,56,24,42,54,39,17,27,39,50,18,46,50,48,35,49,49,46,44,49,44,57,35,47,64,75,73,48,63,71,29,59,59,80,75,79,125,130,35,72,62,26,46,49,52,49,49,50,53,51,49,52,46,52,50,49,38,52,51,20,74,75,35,32,68,61,52,42,60,70,54,45,36,34,63,38,62,68,21,44,51,37,66,26,60,43,41,43,31,45,24,45,46,38,22,54,24,17,46,50,41,16,56,55,12,70,68,43,83,55,64,67,59,15,49,52,28,23,51,48,13,48,51,46,20,44,52,24,33,36,55,39,41,51,47,32,49,42,43,44,48,43,28,53,50,20,52,75,69,74,40,47,47,40,59,71,53,61,82,93,66,56,81,61,81,75,61,65,67,58,49,48,50,55,19,47,50,50,40,54,54,48,51,51,56,50,45,66,59,52,72,75,49,50,72,69,57,49,52,55,48,42,58,46,23,39,40,40,38,20,36,46,44,51,43,50,49,53,40,53,53,39,12,48,44,24,18,31,56,27,47,67,35,14,25,93,64,28,71,91,34,83,36,62,88,73,60,89,88,53,72,66,30,77,68,80,30,56,18,32,36,25,65,60,26,36,21,20,28,39,26,57,54,50,17,69,76,43,59,81,85,41,49,68,59,12,47,50,34,37,52,50,16,49,51,52,23,52,50,42,34,50,20,36,26,29,32,22,57,23,42,55,40,17,26,39,49,17,44,51,47,34,50,49,47,44,48,44,56,36,47,65,74,73,47,63,70,28,56,58,80,76,79,124

Foldseek 3Di:
DAPVLVVLVCVLVVVLVVLLVVCQVDLLVLLLVQADQQDPLLLVCQQQQLLLLLVLLLLLLLLQLVLLCPDPDPVSSCVSNVRSLVSNLVSLLVNLVRNQQSVQVQVVCVVVVHRSRPDPPVVDDDRDDDPVVSNVSSVVCSVVVSVVSCVVCVPDDSVRSVVVNLLSVLLNCLSVVLLVVLVVCQQFQQAAFQCQDCVRPVVHDHHHDGQVHTPGRNVGGQAADNSLLSLLSLCSVLVSDDLQCQVSLVCSNVVSVVSSVSNLVSCSNNRSYTSNNNSVSNVSSVVSSCVSQVVVPDGSGDHDPPD/DAPVLVVLVCVLVVVLVVLLVVCQVDLLVLLLPQADQQDPLLLVCQQQQLLLLLVLLLLLLLLQLVLLCPDPDPVSSCVSNVRSLVSNLVSLLVNLVRNQVSVQVQVVCVVVVHRSRPDPPVVDDDRDDDPVVSNVSSVVCSVVVSVVSCVVCVPDDSVRSVVVNLLSVLLNCLSVVLLVVLVVCQQFQQAAFQCQDCVNPVVHDHHHDGQVHTPGRNVGGQAADNSLLSLLSLCSVLVNDDLQCQVSLVCSNVVSVVSSVSNLVSCSNNRSYTSNNNSVSNVSSVVSSCVSQVVVPDGSGDHNPDD

Nearest PDB structures (foldseek):
  6ebu-assembly1_A  TM=6.202E-01  e=5.239E-02  Aquifex aeolicus VF5
  5jki-assembly1_A  TM=4.681E-01  e=1.630E-02  Bacillus subtilis subsp. subtilis str. 168
  1orj-assembly1_A  TM=3.186E-01  e=5.596E+00  Aquifex aeolicus VF5
  8px9-assembly1_A  TM=1.617E-01  e=2.682E+00  Escherichia coli
  6ebu-assembly1_A  TM=6.202E-01  e=4.991E-02  Aquifex aeolicus VF5

Radius of gyration: 24.19 Å; Cα contacts (8 Å, |Δi|>4): 1049; chains: 2; bounding box: 63×68×57 Å